Protein 5OC7 (pdb70)

CATH classification: 2.60.40.10

Radius of gyration: 28.5 Å; Cα contacts (8 Å, |Δi|>4): 933; chains: 4; bounding box: 53×83×70 Å

Nearest PDB structures (foldseek):
  5oc7-assembly3_D  TM=1.009E+00  e=1.580E-21  Homo sapiens
  5oc7-assembly3_A  TM=9.853E-01  e=2.411E-19  Homo sapiens
  5xpz-assembly1_B  TM=7.400E-01  e=7.143E-03  Mus musculus
  5xq0-assembly1_A  TM=6.357E-01  e=2.671E-03  Mus musculus
  5xq1-assembly1_A  TM=6.422E-01  e=5.146E-03  Mus musculus

Solvent-accessible surface area: 21246 Å² total; per-residue (Å²): 132,128,68,70,41,64,30,72,5,12,8,52,45,171,67,16,22,87,51,19,13,0,2,0,4,31,31,0,1,0,0,0,77,77,192,158,43,56,30,97,33,52,4,13,0,29,25,14,65,24,76,51,10,100,156,50,63,18,0,2,67,0,65,11,184,104,70,122,53,39,18,0,7,5,47,25,80,148,46,22,43,49,2,64,94,43,0,114,94,15,52,167,127,22,165,217,66,58,97,28,79,88,100,81,22,50,125,22,1,92,91,68,132,118,85,70,40,67,34,87,5,15,8,48,43,170,66,21,26,78,47,18,20,1,5,0,10,39,31,0,1,0,0,0,94,98,177,46,92,34,102,27,50,3,11,0,14,12,0,3,9,24,22,12,83,152,48,57,24,0,2,70,0,32,5,126,120,64,109,44,34,16,0,8,6,50,29,83,153,39,21,48,51,2,27,82,47,2,41,80,29,14,138,142,22,165,186,60,67,94,26,71,102,55,72,42,73,105,9,20,52,83,46,128,119,82,69,26,36,2,58,142,12,92,27,77,54,48,72,81,59,25,2,66,0,28,3,75,59,17,88,58,130,14,35,7,1,1,0,18,29,6,44,56,69,37,158,43,109,104,98,57,60,37,17,78,21,108,122,44,63,8,83,2,68,76,12,120,82,47,35,45,12,41,0,24,0,23,0,5,21,58,10,90,46,6,62,82,43,60,38,103,77,150,31,136,37,39,1,78,83,12,79,29,62,28,19,25,44,55,25,4,60,0,13,3,63,64,36,44,155,92,16,56,72,1,5,0,20,26,8,47,58,82,35,158,53,119,98,103,117,63,78,17,80,23,106,108,41,54,8,87,2,67,74,10,120,79,44,33,33,12,44,0,20,0,42,0,35,26,191,87,100,82,7,54,79,41,63,42,97,72,149,34

Structure (mmCIF, N/CA/C/O backbone):
data_5OC7
#
_entry.id   5OC7
#
_cell.length_a   29.683
_cell.length_b   62.606
_cell.length_c   67.378
_cell.angle_alpha   62.74
_cell.angle_beta   84.77
_cell.angle_gamma   89.29
#
_symmetry.space_group_name_H-M   'P 1'
#
loop_
_entity.id
_entity.type
_entity.pdbx_description
1 polymer 'Breakpoint cluster region protein,pleckstrin-homology domain of Bcr-Abl'
2 polymer 'monobody Mb(Bcr-PH_4)'
3 non-polymer GLYCEROL
4 non-polymer D-MYO-INOSITOL-4,5-BISPHOSPHATE
5 water water
#
loop_
_atom_site.group_PDB
_atom_site.id
_atom_site.type_symbol
_atom_site.label_atom_id
_atom_site.label_alt_id
_atom_site.label_comp_id
_atom_site.label_asym_id
_atom_site.label_entity_id
_atom_site.label_seq_id
_atom_site.pdbx_PDB_ins_code
_atom_site.Cartn_x
_atom_site.Cartn_y
_atom_site.Cartn_z
_atom_site.occupancy
_atom_site.B_iso_or_equiv
_atom_site.auth_seq_id
_atom_site.auth_comp_id
_atom_site.auth_asym_id
_atom_site.auth_atom_id
_atom_site.pdbx_PDB_model_num
ATOM 1 N N . ARG A 1 7 ? 25.133 -31.524 104.674 1.00 46.37 707 ARG D N 1
ATOM 2 C CA . ARG A 1 7 ? 25.384 -32.906 104.234 1.00 37.59 707 ARG D CA 1
ATOM 3 C C . ARG A 1 7 ? 25.908 -33.005 102.803 1.00 42.41 707 ARG D C 1
ATOM 4 O O . ARG A 1 7 ? 25.611 -32.151 101.971 1.00 46.53 707 ARG D O 1
ATOM 24 N N . GLN A 1 8 ? 26.712 -34.042 102.545 1.00 34.19 708 GLN D N 1
ATOM 25 C CA . GLN A 1 8 ? 27.280 -34.315 101.230 1.00 35.28 708 GLN D CA 1
ATOM 26 C C . GLN A 1 8 ? 27.020 -35.758 100.807 1.00 33.63 708 GLN D C 1
ATOM 27 O O . GLN A 1 8 ? 26.882 -36.657 101.638 1.00 31.67 708 GLN D O 1
ATOM 41 N N . LEU A 1 9 ? 27.019 -35.984 99.499 1.00 31.28 709 LEU D N 1
ATOM 42 C CA . LEU A 1 9 ? 26.938 -37.338 98.962 1.00 32.87 709 LEU D CA 1
ATOM 43 C C . LEU A 1 9 ? 28.296 -38.015 99.026 1.00 35.68 709 LEU D C 1
ATOM 44 O O . LEU A 1 9 ? 29.306 -37.438 98.621 1.00 35.81 709 LEU D O 1
ATOM 60 N N . LEU A 1 10 ? 28.321 -39.243 99.536 1.00 29.11 710 LEU D N 1
ATOM 61 C CA . LEU A 1 10 ? 29.553 -40.006 99.712 1.00 29.49 710 LEU D CA 1
ATOM 62 C C . LEU A 1 10 ? 29.652 -41.216 98.814 1.00 38.12 710 LEU D C 1
ATOM 63 O O . LEU A 1 10 ? 30.748 -41.564 98.376 1.00 35.62 710 LEU D O 1
ATOM 79 N N . LYS A 1 11 ? 28.552 -41.921 98.575 1.00 30.83 711 LYS D N 1
ATOM 80 C CA . LYS A 1 11 ? 28.626 -43.155 97.819 1.00 29.39 711 LYS D CA 1
ATOM 81 C C . LYS A 1 11 ? 27.250 -43.428 97.255 1.00 29.65 711 LYS D C 1
ATOM 82 O O . LYS A 1 11 ? 26.248 -43.007 97.822 1.00 30.38 711 LYS D O 1
ATOM 101 N N . ASP A 1 12 ? 27.203 -44.067 96.096 1.00 32.77 712 ASP D N 1
ATOM 102 C CA . ASP A 1 12 ? 25.901 -44.427 95.565 1.00 33.48 712 ASP D CA 1
ATOM 103 C C . ASP A 1 12 ? 26.089 -45.658 94.699 1.00 34.13 712 ASP D C 1
ATOM 104 O O . ASP A 1 12 ? 27.139 -45.843 94.075 1.00 34.50 712 ASP D O 1
ATOM 113 N N A SER A 1 13 ? 25.073 -46.520 94.682 0.29 27.05 713 SER D N 1
ATOM 114 N N B SER A 1 13 ? 25.064 -46.505 94.680 0.71 26.74 713 SER D N 1
ATOM 115 C CA A SER A 1 13 ? 25.158 -47.777 93.952 0.29 27.93 713 SER D CA 1
ATOM 116 C CA B SER A 1 13 ? 25.126 -47.719 93.893 0.71 27.83 713 SER D CA 1
ATOM 117 C C A SER A 1 13 ? 23.759 -48.297 93.666 0.29 30.43 713 SER D C 1
ATOM 118 C C B SER A 1 13 ? 23.732 -48.244 93.626 0.71 30.45 713 SER D C 1
ATOM 119 O O A SER A 1 13 ? 22.834 -48.093 94.457 0.29 30.15 713 SER D O 1
ATOM 120 O O B SER A 1 13 ? 22.804 -48.036 94.415 0.71 29.96 713 SER D O 1
ATOM 135 N N . PHE A 1 14 ? 23.623 -49.005 92.547 1.00 27.43 714 PHE D N 1
ATOM 136 C CA . PHE A 1 14 ? 22.443 -49.808 92.320 1.00 25.36 714 PHE D CA 1
ATOM 137 C C . PHE A 1 14 ? 22.536 -51.058 93.160 1.00 30.10 714 PHE D C 1
ATOM 138 O O . PHE A 1 14 ? 23.619 -51.601 93.384 1.00 29.47 714 PHE D O 1
ATOM 156 N N . MET A 1 15 ? 21.396 -51.438 93.738 1.00 22.79 715 MET D N 1
ATOM 157 C CA . MET A 1 15 ? 21.320 -52.599 94.577 1.00 21.09 715 MET D CA 1
ATOM 158 C C . MET A 1 15 ? 19.936 -53.184 94.382 1.00 22.98 715 MET D C 1
ATOM 159 O O . MET A 1 15 ? 19.041 -52.526 93.844 1.00 26.48 715 MET D O 1
ATOM 173 N N . VAL A 1 16 ? 19.759 -54.403 94.843 1.00 22.33 716 VAL D N 1
ATOM 174 C CA . VAL A 1 16 ? 18.461 -55.057 94.779 1.00 23.97 716 VAL D CA 1
ATOM 175 C C . VAL A 1 16 ? 17.902 -55.175 96.180 1.00 25.75 716 VAL D C 1
ATOM 176 O O . VAL A 1 16 ? 18.481 -55.837 97.037 1.00 22.43 716 VAL D O 1
ATOM 189 N N . GLU A 1 17 ? 16.721 -54.582 96.397 1.00 20.76 717 GLU D N 1
ATOM 190 C CA . GLU A 1 17 ? 15.998 -54.725 97.648 1.00 24.66 717 GLU D CA 1
ATOM 191 C C . GLU A 1 17 ? 15.110 -55.968 97.628 1.00 20.77 717 GLU D C 1
ATOM 192 O O . GLU A 1 17 ? 14.370 -56.198 96.657 1.00 24.66 717 GLU D O 1
ATOM 204 N N . LEU A 1 18 ? 15.196 -56.760 98.680 1.00 22.94 718 LEU D N 1
ATOM 205 C CA . LEU A 1 18 ? 14.352 -57.934 98.850 1.00 23.60 718 LEU D CA 1
ATOM 206 C C . LEU A 1 18 ? 13.100 -57.459 99.559 1.00 27.59 718 LEU D C 1
ATOM 207 O O . LEU A 1 18 ? 13.180 -56.930 100.667 1.00 27.98 718 LEU D O 1
ATOM 223 N N . VAL A 1 19 ? 11.957 -57.611 98.908 1.00 24.66 719 VAL D N 1
ATOM 224 C CA . VAL A 1 19 ? 10.705 -57.231 99.552 1.00 27.37 719 VAL D CA 1
ATOM 225 C C . VAL A 1 19 ? 9.789 -58.446 99.528 1.00 30.90 719 VAL D C 1
ATOM 226 O O . VAL A 1 19 ? 10.130 -59.488 98.959 1.00 31.05 719 VAL D O 1
ATOM 239 N N . GLU A 1 20 ? 8.578 -58.294 100.078 1.00 35.19 720 GLU D N 1
ATOM 240 C CA . GLU A 1 20 ? 7.591 -59.369 100.099 1.00 32.01 720 GLU D CA 1
ATOM 241 C C . GLU A 1 20 ? 7.223 -59.871 98.692 1.00 30.15 720 GLU D C 1
ATOM 242 O O . GLU A 1 20 ? 6.588 -59.141 97.928 1.00 32.44 720 GLU D O 1
ATOM 254 N N . GLY A 1 21 ? 7.672 -61.066 98.318 1.00 34.48 721 GLY D N 1
ATOM 255 C CA . GLY A 1 21 ? 7.372 -61.650 97.011 1.00 32.19 721 GLY D CA 1
ATOM 256 C C . GLY A 1 21 ? 7.938 -60.958 95.797 1.00 35.31 721 GLY D C 1
ATOM 257 O O . GLY A 1 21 ? 7.414 -61.150 94.687 1.00 38.05 721 GLY D O 1
ATOM 261 N N . ALA A 1 22 ? 8.997 -60.157 95.939 1.00 26.95 722 ALA D N 1
ATOM 262 C CA . ALA A 1 22 ? 9.537 -59.487 94.774 1.00 26.27 722 ALA D CA 1
ATOM 263 C C . ALA A 1 22 ? 10.969 -59.045 95.057 1.00 26.13 722 ALA D C 1
ATOM 264 O O . ALA A 1 22 ? 11.425 -59.023 96.203 1.00 28.38 722 ALA D O 1
ATOM 271 N N . ARG A 1 23 ? 11.634 -58.648 93.987 1.00 25.66 723 ARG D N 1
ATOM 272 C CA . ARG A 1 23 ? 12.921 -57.988 94.034 1.00 26.52 723 ARG D CA 1
ATOM 273 C C . ARG A 1 23 ? 12.803 -56.647 93.341 1.00 36.47 723 ARG D C 1
ATOM 274 O O . ARG A 1 23 ? 12.289 -56.535 92.216 1.00 33.49 723 ARG D O 1
ATOM 295 N N . LYS A 1 24 ? 13.310 -55.625 93.979 1.00 25.80 724 LYS D N 1
ATOM 296 C CA . LYS A 1 24 ? 13.173 -54.296 93.436 1.00 23.38 724 LYS D CA 1
ATOM 297 C C . LYS A 1 24 ? 14.546 -53.725 93.164 1.00 24.58 724 LYS D C 1
ATOM 298 O O . LYS A 1 24 ? 15.381 -53.688 94.079 1.00 27.44 724 LYS D O 1
ATOM 317 N N . LEU A 1 25 ? 14.749 -53.210 91.956 1.00 26.50 725 LEU D N 1
ATOM 318 C CA . LEU A 1 25 ? 15.979 -52.484 91.635 1.00 27.51 725 LEU D CA 1
ATOM 319 C C . LEU A 1 25 ? 15.936 -51.099 92.242 1.00 27.85 725 LEU D C 1
ATOM 320 O O . LEU A 1 25 ? 15.051 -50.291 91.926 1.00 27.16 725 LEU D O 1
ATOM 336 N N . ARG A 1 26 ? 16.901 -50.806 93.110 1.00 25.06 726 ARG D N 1
ATOM 337 C CA . ARG A 1 26 ? 16.963 -49.525 93.777 1.00 26.31 726 ARG D CA 1
ATOM 338 C C . ARG A 1 26 ? 18.262 -48.811 93.456 1.00 28.15 726 ARG D C 1
ATOM 339 O O . ARG A 1 26 ? 19.283 -49.438 93.184 1.00 28.55 726 ARG D O 1
ATOM 360 N N . HIS A 1 27 ? 18.230 -47.502 93.519 1.00 24.47 727 HIS D N 1
ATOM 361 C CA . HIS A 1 27 ? 19.458 -46.709 93.523 1.00 25.10 727 HIS D CA 1
ATOM 362 C C . HIS A 1 27 ? 19.629 -46.181 94.940 1.00 27.12 727 HIS D C 1
ATOM 363 O O . HIS A 1 27 ? 18.762 -45.461 95.430 1.00 25.07 727 HIS D O 1
ATOM 378 N N . VAL A 1 28 ? 20.711 -46.586 95.601 1.00 23.84 728 VAL D N 1
ATOM 379 C CA . VAL A 1 28 ? 20.909 -46.323 97.029 1.00 20.10 728 VAL D CA 1
ATOM 380 C C . VAL A 1 28 ? 22.037 -45.313 97.181 1.00 27.91 728 VAL D C 1
ATOM 381 O O . VAL A 1 28 ? 23.105 -45.484 96.586 1.00 26.65 728 VAL D O 1
ATOM 394 N N . PHE A 1 29 ? 21.818 -44.295 98.019 1.00 27.18 729 PHE D N 1
ATOM 395 C CA . PHE A 1 29 ? 22.755 -43.190 98.217 1.00 25.41 729 PHE D CA 1
ATOM 396 C C . PHE A 1 29 ? 23.163 -43.124 99.675 1.00 23.41 729 PHE D C 1
ATOM 397 O O . PHE A 1 29 ? 22.295 -43.125 100.554 1.00 26.63 729 PHE D O 1
ATOM 414 N N . LEU A 1 30 ? 24.479 -42.996 99.936 1.00 22.98 730 LEU D N 1
ATOM 415 C CA . LEU A 1 30 ? 24.989 -42.745 101.273 1.00 22.02 730 LEU D CA 1
ATOM 416 C C . LEU A 1 30 ? 25.414 -41.290 101.354 1.00 28.21 730 LEU D C 1
ATOM 417 O O . LEU A 1 30 ? 26.367 -40.888 100.695 1.00 28.35 730 LEU D O 1
ATOM 433 N N . PHE A 1 31 ? 24.705 -40.508 102.151 1.00 25.56 731 PHE D N 1
ATOM 434 C CA . PHE A 1 31 ? 25.126 -39.157 102.491 1.00 26.54 731 PHE D CA 1
ATOM 435 C C . PHE A 1 31 ? 25.835 -39.148 103.839 1.00 28.39 731 PHE D C 1
ATOM 436 O O . PHE A 1 31 ? 25.919 -40.165 104.534 1.00 26.81 731 PHE D O 1
ATOM 453 N N . THR A 1 32 ? 26.358 -37.973 104.211 1.00 29.14 732 THR D N 1
ATOM 454 C CA . THR A 1 32 ? 27.139 -37.895 105.434 1.00 31.30 732 THR D CA 1
ATOM 455 C C . THR A 1 32 ? 26.314 -38.201 106.658 1.00 26.78 732 THR D C 1
ATOM 456 O O . THR A 1 32 ? 26.890 -38.629 107.658 1.00 29.37 732 THR D O 1
ATOM 467 N N . ASP A 1 33 ? 24.983 -38.006 106.608 1.00 27.11 733 ASP D N 1
ATOM 468 C CA . ASP A 1 33 ? 24.150 -38.258 107.779 1.00 28.67 733 ASP D CA 1
ATOM 469 C C . ASP A 1 33 ? 22.922 -39.135 107.529 1.00 23.73 733 ASP D C 1
ATOM 470 O O . ASP A 1 33 ? 22.126 -39.344 108.454 1.00 26.38 733 ASP D O 1
ATOM 479 N N . LEU A 1 34 ? 22.763 -39.729 106.343 1.00 25.15 734 LEU D N 1
ATOM 480 C CA . LEU A 1 34 ? 21.589 -40.573 106.113 1.00 23.51 734 LEU D CA 1
ATOM 481 C C . LEU A 1 34 ? 21.842 -41.518 104.950 1.00 22.41 734 LEU D C 1
ATOM 482 O O . LEU A 1 34 ? 22.719 -41.292 104.108 1.00 23.31 734 LEU D O 1
ATOM 498 N N . LEU A 1 35 ? 21.085 -42.618 104.947 1.00 21.31 735 LEU D N 1
ATOM 499 C CA . LEU A 1 35 ? 21.035 -43.555 103.835 1.00 21.41 735 LEU D CA 1
ATOM 500 C C . LEU A 1 35 ? 19.707 -43.397 103.117 1.00 22.96 735 LEU D C 1
ATOM 501 O O . LEU A 1 35 ? 18.660 -43.392 103.766 1.00 23.49 735 LEU D O 1
ATOM 517 N N . LEU A 1 36 ? 19.746 -43.256 101.801 1.00 21.83 736 LEU D N 1
ATOM 518 C CA . LEU A 1 36 ? 18.533 -42.983 101.037 1.00 23.43 736 LEU D CA 1
ATOM 519 C C . LEU A 1 36 ? 18.301 -44.074 100.007 1.00 23.65 736 LEU D C 1
ATOM 520 O O . LEU A 1 36 ? 19.231 -44.485 99.303 1.00 24.54 736 LEU D O 1
ATOM 536 N N . CYS A 1 37 ? 17.070 -44.572 99.955 1.00 24.91 737 CYS D N 1
ATOM 537 C CA . CYS A 1 37 ? 16.691 -45.584 98.982 1.00 23.52 737 CYS D CA 1
ATOM 538 C C . CYS A 1 37 ? 15.722 -44.999 97.982 1.00 28.08 737 CYS D C 1
ATOM 539 O O . CYS A 1 37 ? 14.683 -44.470 98.371 1.00 25.86 737 CYS D O 1
ATOM 547 N N . THR A 1 38 ? 16.046 -45.129 96.702 1.00 26.77 738 THR D N 1
ATOM 548 C CA . THR A 1 38 ? 15.227 -44.556 95.638 1.00 28.13 738 THR D CA 1
ATOM 549 C C . THR A 1 38 ? 14.966 -45.614 94.583 1.00 27.84 738 THR D C 1
ATOM 550 O O . THR A 1 38 ? 15.660 -46.626 94.488 1.00 26.13 738 THR D O 1
ATOM 561 N N . LYS A 1 39 ? 13.919 -45.374 93.810 1.00 26.90 739 LYS D N 1
ATOM 562 C CA . LYS A 1 39 ? 13.625 -46.164 92.621 1.00 29.78 739 LYS D CA 1
ATOM 563 C C . LYS A 1 39 ? 13.759 -45.289 91.391 1.00 46.66 739 LYS D C 1
ATOM 564 O O . LYS A 1 39 ? 13.539 -44.076 91.448 1.00 37.76 739 LYS D O 1
ATOM 583 N N . LEU A 1 40 ? 14.067 -45.914 90.261 1.00 50.14 740 LEU D N 1
ATOM 584 C CA . LEU A 1 40 ? 14.140 -45.171 89.013 1.00 59.11 740 LEU D CA 1
ATOM 585 C C . LEU A 1 40 ? 12.737 -44.922 88.479 1.00 49.15 740 LEU D C 1
ATOM 586 O O . LEU A 1 40 ? 11.901 -45.827 88.468 1.00 44.59 740 LEU D O 1
ATOM 602 N N . LYS A 1 41 ? 12.481 -43.686 88.069 1.00 64.67 741 LYS D N 1
ATOM 603 C CA . LYS A 1 41 ? 11.209 -43.303 87.471 1.00 76.25 741 LYS D CA 1
ATOM 604 C C . LYS A 1 41 ? 10.132 -43.156 88.546 1.00 90.47 741 LYS D C 1
ATOM 605 O O . LYS A 1 41 ? 10.235 -42.299 89.431 1.00 84.50 741 LYS D O 1
ATOM 624 N N . GLN A 1 50 ? 14.987 -38.981 86.519 1.00 79.16 750 GLN D N 1
ATOM 625 C CA . GLN A 1 50 ? 14.874 -38.639 87.931 1.00 86.81 750 GLN D CA 1
ATOM 626 C C . GLN A 1 50 ? 14.551 -39.884 88.757 1.00 95.97 750 GLN D C 1
ATOM 627 O O . GLN A 1 50 ? 14.210 -40.934 88.204 1.00 87.24 750 GLN D O 1
ATOM 640 N N . TYR A 1 51 ? 14.650 -39.761 90.078 1.00 85.46 751 TYR D N 1
ATOM 641 C CA . TYR A 1 51 ? 14.338 -40.853 90.987 1.00 70.23 751 TYR D CA 1
ATOM 642 C C . TYR A 1 51 ? 13.133 -40.502 91.844 1.00 56.11 751 TYR D C 1
ATOM 643 O O . TYR A 1 51 ? 12.613 -39.386 91.815 1.00 66.58 751 TYR D O 1
ATOM 661 N N . ASP A 1 52 ? 12.684 -41.490 92.611 1.00 53.74 752 ASP D N 1
ATOM 662 C CA . ASP A 1 52 ? 11.625 -41.286 93.587 1.00 55.20 752 ASP D CA 1
ATOM 663 C C . ASP A 1 52 ? 12.040 -41.951 94.887 1.00 56.04 752 ASP D C 1
ATOM 664 O O . ASP A 1 52 ? 12.360 -43.146 94.908 1.00 32.20 752 ASP D O 1
ATOM 673 N N A CYS A 1 53 ? 11.996 -41.198 95.976 0.61 47.23 753 CYS D N 1
ATOM 674 N N B CYS A 1 53 ? 12.090 -41.164 95.960 0.39 47.26 753 CYS D N 1
ATOM 675 C CA A CYS A 1 53 ? 12.461 -41.729 97.245 0.61 38.76 753 CYS D CA 1
ATOM 676 C CA B CYS A 1 53 ? 12.436 -41.717 97.259 0.39 38.93 753 CYS D CA 1
ATOM 677 C C A CYS A 1 53 ? 11.455 -42.715 97.815 0.61 40.65 753 CYS D C 1
ATOM 678 C C B CYS A 1 53 ? 11.434 -42.793 97.640 0.39 40.86 753 CYS D C 1
ATOM 679 O O A CYS A 1 53 ? 10.256 -42.436 97.897 0.61 42.70 753 CYS D O 1
ATOM 680 O O B CYS A 1 53 ? 10.230 -42.662 97.406 0.39 42.04 753 CYS D O 1
ATOM 695 N N . LYS A 1 54 ? 11.949 -43.885 98.192 1.00 29.94 754 LYS D N 1
ATOM 696 C CA . LYS A 1 54 ? 11.138 -44.900 98.832 1.00 30.35 754 LYS D CA 1
ATOM 697 C C . LYS A 1 54 ? 11.208 -44.770 100.347 1.00 34.78 754 LYS D C 1
ATOM 698 O O . LYS A 1 54 ? 10.182 -44.819 101.035 1.00 32.89 754 LYS D O 1
ATOM 718 N N . TRP A 1 55 ? 12.414 -44.611 100.885 1.00 29.26 755 TRP D N 1
ATOM 719 C CA . TRP A 1 55 ? 12.583 -44.470 102.324 1.00 25.13 755 TRP D CA 1
ATOM 720 C C . TRP A 1 55 ? 13.979 -43.933 102.618 1.00 26.03 755 TRP D C 1
ATOM 721 O O . TRP A 1 55 ? 14.856 -43.942 101.760 1.00 26.47 755 TRP D O 1
ATOM 742 N N . TYR A 1 56 ? 14.167 -43.415 103.830 1.00 25.12 756 TYR D N 1
ATOM 743 C CA . TYR A 1 56 ? 15.491 -42.967 104.242 1.00 23.74 756 TYR D CA 1
ATOM 744 C C . TYR A 1 56 ? 15.654 -43.304 105.715 1.00 24.14 756 TYR D C 1
ATOM 745 O O . TYR A 1 56 ? 14.667 -43.465 106.428 1.00 28.57 756 TYR D O 1
ATOM 763 N N . ILE A 1 57 ? 16.908 -43.494 106.148 1.00 24.70 757 ILE D N 1
ATOM 764 C CA . ILE A 1 57 ? 17.245 -43.708 107.550 1.00 22.59 757 ILE D CA 1
ATOM 765 C C . ILE A 1 57 ? 18.385 -42.768 107.940 1.00 23.08 757 ILE D C 1
ATOM 766 O O . ILE A 1 57 ? 19.493 -42.866 107.384 1.00 22.83 757 ILE D O 1
ATOM 782 N N . PRO A 1 58 ? 18.228 -41.913 108.952 1.00 23.31 758 PRO D N 1
ATOM 783 C CA . PRO A 1 58 ? 19.385 -41.190 109.482 1.00 22.28 758 PRO D CA 1
ATOM 784 C C . PRO A 1 58 ? 20.431 -42.153 110.030 1.00 21.11 758 PRO D C 1
ATOM 785 O O . PRO A 1 58 ? 20.095 -43.154 110.663 1.00 24.13 758 PRO D O 1
ATOM 796 N N . LEU A 1 59 ? 21.707 -41.877 109.759 1.00 23.76 759 LEU D N 1
ATOM 797 C CA . LEU A 1 59 ? 22.719 -42.844 110.181 1.00 22.61 759 LEU D CA 1
ATOM 798 C C . LEU A 1 59 ? 22.762 -43.002 111.696 1.00 25.48 759 LEU D C 1
ATOM 799 O O . LEU A 1 59 ? 23.072 -44.086 112.200 1.00 23.67 759 LEU D O 1
ATOM 815 N N . THR A 1 60 ? 22.405 -41.952 112.436 1.00 23.82 760 THR D N 1
ATOM 816 C CA . THR A 1 60 ? 22.362 -42.091 113.895 1.00 22.20 760 THR D CA 1
ATOM 817 C C . THR A 1 60 ? 21.293 -43.090 114.348 1.00 26.06 760 THR D C 1
ATOM 818 O O . THR A 1 60 ? 21.325 -43.566 115.495 1.00 28.52 760 THR D O 1
ATOM 829 N N . ASP A 1 61 ? 20.334 -43.428 113.476 1.00 23.93 761 ASP D N 1
ATOM 830 C CA . ASP A 1 61 ? 19.279 -44.389 113.772 1.00 21.52 761 ASP D CA 1
ATOM 831 C C . ASP A 1 61 ? 19.430 -45.742 113.051 1.00 23.58 761 ASP D C 1
ATOM 832 O O . ASP A 1 61 ? 18.467 -46.521 113.020 1.00 24.77 761 ASP D O 1
ATOM 841 N N . LEU A 1 62 ? 20.604 -46.048 112.494 1.00 22.56 762 LEU D N 1
ATOM 842 C CA . LEU A 1 62 ? 20.790 -47.186 111.584 1.00 22.38 762 LEU D CA 1
ATOM 843 C C . LEU A 1 62 ? 21.803 -48.186 112.149 1.00 20.43 762 LEU D C 1
ATOM 844 O O . LEU A 1 62 ? 22.797 -47.788 112.769 1.00 23.57 762 LEU D O 1
ATOM 860 N N . SER A 1 63 ? 21.570 -49.487 111.912 1.00 20.76 763 SER D N 1
ATOM 861 C CA . SER A 1 63 ? 22.560 -50.522 112.228 1.00 22.42 763 SER D CA 1
ATOM 862 C C . SER A 1 63 ? 22.720 -51.414 110.994 1.00 19.05 763 SER D C 1
ATOM 863 O O . SER A 1 63 ? 21.723 -51.866 110.430 1.00 21.99 763 SER D O 1
ATOM 871 N N . PHE A 1 64 ? 23.976 -51.648 110.570 1.00 20.45 764 PHE D N 1
ATOM 872 C CA . PHE A 1 64 ? 24.301 -52.354 109.331 1.00 19.79 764 PHE D CA 1
ATOM 873 C C . PHE A 1 64 ? 24.722 -53.770 109.675 1.00 18.79 764 PHE D C 1
ATOM 874 O O . PHE A 1 64 ? 25.687 -53.966 110.423 1.00 22.57 764 PHE D O 1
ATOM 891 N N . GLN A 1 65 ? 23.992 -54.754 109.150 1.00 19.35 765 GLN D N 1
ATOM 892 C CA . GLN A 1 65 ? 24.220 -56.171 109.417 1.00 19.87 765 GLN D CA 1
ATOM 893 C C . GLN A 1 65 ? 24.644 -56.899 108.140 1.00 19.27 765 GLN D C 1
ATOM 894 O O . GLN A 1 65 ? 23.949 -56.829 107.112 1.00 21.72 765 GLN D O 1
ATOM 908 N N . MET A 1 66 ? 25.778 -57.589 108.197 1.00 21.19 766 MET D N 1
ATOM 909 C CA . MET A 1 66 ? 26.131 -58.508 107.108 1.00 22.90 766 MET D CA 1
ATOM 910 C C . MET A 1 66 ? 25.164 -59.685 107.057 1.00 24.02 766 MET D C 1
ATOM 911 O O . MET A 1 66 ? 24.803 -60.263 108.087 1.00 25.45 766 MET D O 1
ATOM 925 N N . VAL A 1 67 ? 24.765 -60.063 105.850 1.00 22.38 767 VAL D N 1
ATOM 926 C CA . VAL A 1 67 ? 23.895 -61.212 105.618 1.00 23.94 767 VAL D CA 1
ATOM 927 C C . VAL A 1 67 ? 24.579 -62.147 104.631 1.00 24.69 767 VAL D C 1
ATOM 928 O O . VAL A 1 67 ? 24.951 -61.739 103.534 1.00 23.83 767 VAL D O 1
ATOM 941 N N . ASP A 1 68 ? 24.735 -63.408 105.027 1.00 27.09 768 ASP D N 1
ATOM 942 C CA . ASP A 1 68 ? 25.416 -64.379 104.183 1.00 26.97 768 ASP D CA 1
ATOM 943 C C . ASP A 1 68 ? 24.474 -65.463 103.680 1.00 37.41 768 ASP D C 1
ATOM 944 O O . ASP A 1 68 ? 24.880 -66.268 102.843 1.00 34.69 768 ASP D O 1
ATOM 953 N N . GLU A 1 69 ? 23.217 -65.472 104.117 1.00 33.56 769 GLU D N 1
ATOM 954 C CA . GLU A 1 69 ? 22.153 -66.227 103.451 1.00 41.69 769 GLU D CA 1
ATOM 955 C C . GLU A 1 69 ? 20.911 -65.346 103.300 1.00 30.59 769 GLU D C 1
ATOM 956 O O . GLU A 1 69 ? 20.169 -65.131 104.271 1.00 39.69 769 GLU D O 1
ATOM 968 N N . PRO A 1 70 ? 20.643 -64.816 102.093 1.00 35.18 830 PRO D N 1
ATOM 969 C CA . PRO A 1 70 ? 21.367 -64.995 100.834 1.00 38.39 830 PRO D CA 1
ATOM 970 C C . PRO A 1 70 ? 22.788 -64.450 100.867 1.00 31.98 830 PRO D C 1
ATOM 971 O O . PRO A 1 70 ? 23.121 -63.625 101.722 1.00 30.70 830 PRO D O 1
ATOM 98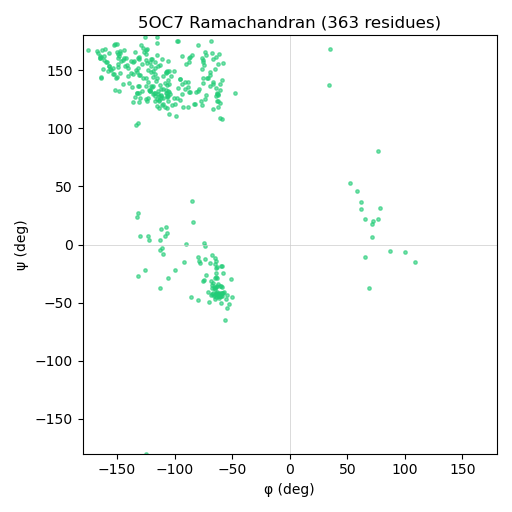2 N N . SER A 1 71 ? 23.624 -64.890 99.940 1.00 31.71 831 SER D N 1
ATOM 983 C CA . SER A 1 71 ? 25.008 -64.475 99.993 1.00 35.67 831 SER D CA 1
ATOM 984 C C . SER A 1 71 ? 25.144 -63.040 99.511 1.00 28.24 831 SER D C 1
ATOM 985 O O . SER A 1 71 ? 24.297 -62.510 98.793 1.00 28.72 831 SER D O 1
ATOM 993 N N . MET A 1 72 ? 26.226 -62.404 99.951 1.00 24.18 832 MET D N 1
ATOM 994 C CA . MET A 1 72 ? 26.620 -61.093 99.484 1.00 19.65 832 MET D CA 1
ATOM 995 C C . MET A 1 72 ? 25.448 -60.133 99.613 1.00 20.39 832 MET D C 1
ATOM 996 O O . MET A 1 72 ? 25.103 -59.382 98.701 1.00 22.89 832 MET D O 1
ATOM 1010 N N . ALA A 1 73 ? 24.919 -60.096 100.824 1.00 21.20 833 ALA D N 1
ATOM 1011 C CA . ALA A 1 73 ? 23.748 -59.300 101.149 1.00 19.66 833 ALA D CA 1
ATOM 1012 C C . ALA A 1 73 ? 23.973 -58.548 102.462 1.00 19.72 833 ALA D C 1
ATOM 1013 O O . ALA A 1 73 ? 24.906 -58.808 103.229 1.00 20.69 833 ALA D O 1
ATOM 1020 N N . PHE A 1 74 ? 23.114 -57.554 102.732 1.00 18.25 834 PHE D N 1
ATOM 1021 C CA . PHE A 1 74 ? 23.164 -56.893 104.029 1.00 19.51 834 PHE D CA 1
ATOM 1022 C C . PHE A 1 74 ? 21.763 -56.418 104.376 1.00 21.04 834 PHE D C 1
ATOM 1023 O O . PHE A 1 74 ? 20.872 -56.385 103.537 1.00 22.49 834 PHE D O 1
ATOM 1040 N N . ARG A 1 75 ? 21.600 -56.068 105.639 1.00 21.85 835 ARG D N 1
ATOM 1041 C CA . ARG A 1 75 ? 20.320 -55.621 106.181 1.00 19.71 835 ARG D CA 1
ATOM 1042 C C . ARG A 1 75 ? 20.602 -54.362 106.979 1.00 20.62 835 ARG D C 1
ATOM 1043 O O . ARG A 1 75 ? 21.531 -54.355 107.779 1.00 22.67 835 ARG D O 1
ATOM 1064 N N . VAL A 1 76 ? 19.846 -53.298 106.742 1.00 19.43 836 VAL D N 1
ATOM 1065 C CA . VAL A 1 76 ? 19.939 -52.085 107.548 1.00 17.58 836 VAL D CA 1
ATOM 1066 C C . VAL A 1 76 ? 18.706 -52.034 108.437 1.00 20.60 836 VAL D C 1
ATOM 1067 O O . VAL A 1 76 ? 17.587 -52.233 107.967 1.00 23.23 836 VAL D O 1
ATOM 1080 N N . HIS A 1 77 ? 18.955 -51.880 109.729 1.00 20.27 837 HIS D N 1
ATOM 1081 C CA . HIS A 1 77 ? 17.925 -51.820 110.761 1.00 23.90 837 HIS D CA 1
ATOM 1082 C C . HIS A 1 77 ? 17.757 -50.375 111.176 1.00 21.72 837 HIS D C 1
ATOM 1083 O O . HIS A 1 77 ? 18.751 -49.670 111.407 1.00 22.85 837 HIS D O 1
ATOM 1098 N N A SER A 1 78 ? 16.506 -49.922 111.300 0.51 22.99 838 SER D N 1
ATOM 1099 N N B SER A 1 78 ? 16.501 -49.938 111.290 0.49 22.80 838 SER D N 1
ATOM 1100 C CA A SER A 1 78 ? 16.244 -48.563 111.747 0.51 22.77 838 SER D CA 1
ATOM 1101 C CA B SER A 1 78 ? 16.206 -48.602 111.768 0.49 22.85 838 SER D CA 1
ATOM 1102 C C A SER A 1 78 ? 15.614 -48.554 113.139 0.51 22.46 838 SER D C 1
ATOM 1103 C C B SER A 1 78 ? 15.715 -48.632 113.215 0.49 22.74 838 SER D C 1
ATOM 1104 O O A SER A 1 78 ? 14.844 -49.450 113.486 0.51 24.95 838 SER D O 1
ATOM 1105 O O B SER A 1 78 ? 15.147 -49.621 113.681 0.49 25.05 838 SER D O 1
ATOM 1120 N N . ARG A 1 79 ? 15.993 -47.544 113.922 1.00 25.35 839 ARG D N 1
ATOM 1121 C CA . ARG A 1 79 ? 15.607 -47.452 115.343 1.00 23.96 839 ARG D CA 1
ATOM 1122 C C . ARG A 1 79 ? 14.112 -47.618 115.540 1.00 30.49 839 ARG D C 1
ATOM 1123 O O . ARG A 1 79 ? 13.672 -48.094 116.600 1.00 33.49 839 ARG D O 1
ATOM 1145 N N . ASN A 1 80 ? 13.325 -47.260 114.541 1.00 28.80 840 ASN D N 1
ATOM 1146 C CA . ASN A 1 80 ? 11.872 -47.348 114.624 1.00 33.49 840 ASN D CA 1
ATOM 1147 C C . ASN A 1 80 ? 11.356 -48.771 114.534 1.00 34.34 840 ASN D C 1
ATOM 1148 O O . ASN A 1 80 ? 10.137 -48.957 114.550 1.00 39.80 840 ASN D O 1
ATOM 1159 N N . GLY A 1 81 ? 12.222 -49.773 114.370 1.00 31.17 841 GLY D N 1
ATOM 1160 C CA . GLY A 1 81 ? 11.820 -51.168 114.350 1.00 35.35 841 GLY D CA 1
ATOM 1161 C C . GLY A 1 81 ? 11.897 -51.844 112.993 1.00 30.07 841 GLY D C 1
ATOM 1162 O O . GLY A 1 81 ? 11.808 -53.075 112.922 1.00 37.79 841 GLY D O 1
ATOM 1166 N N . LYS A 1 82 ? 12.022 -51.080 111.930 1.00 27.11 842 LYS D N 1
ATOM 1167 C CA . LYS A 1 82 ? 11.967 -51.600 110.572 1.00 27.22 842 LYS D CA 1
ATOM 1168 C C . LYS A 1 82 ? 13.363 -52.044 110.141 1.00 27.67 842 LYS D C 1
ATOM 1169 O O . LYS A 1 82 ? 14.368 -51.687 110.763 1.00 29.20 842 LYS D O 1
ATOM 1188 N N . SER A 1 83 ? 13.400 -52.899 109.118 1.00 23.61 843 SER D N 1
ATOM 1189 C CA . SER A 1 83 ? 14.686 -53.239 108.497 1.00 20.45 843 SER D CA 1
ATOM 1190 C C . SER A 1 83 ? 14.461 -53.543 107.030 1.00 24.90 843 SER D C 1
ATOM 1191 O O . SER A 1 83 ? 13.338 -53.767 106.572 1.00 27.37 843 SER D O 1
ATOM 1199 N N . TYR A 1 84 ? 15.572 -53.536 106.280 1.00 23.56 844 TYR D N 1
ATOM 1200 C CA . TYR A 1 84 ? 15.496 -53.589 104.828 1.00 20.91 844 TYR D CA 1
ATOM 1201 C C . TYR A 1 84 ? 16.691 -54.410 104.389 1.00 19.72 844 TYR D C 1
ATOM 1202 O O . TYR A 1 84 ? 17.758 -54.255 104.971 1.00 21.00 844 TYR D O 1
ATOM 1220 N N . THR A 1 85 ? 16.497 -55.291 103.422 1.00 23.12 845 THR D N 1
ATOM 1221 C CA . THR A 1 85 ? 17.517 -56.255 103.039 1.00 20.88 845 THR D CA 1
ATOM 1222 C C . THR A 1 85 ? 17.860 -56.036 101.571 1.00 19.72 845 THR D C 1
ATOM 1223 O O . THR A 1 85 ? 16.994 -55.785 100.723 1.00 21.66 845 THR D O 1
ATOM 1234 N N . PHE A 1 86 ? 19.167 -56.063 101.274 1.00 20.52 846 PHE D N 1
ATOM 1235 C CA . PHE A 1 86 ? 19.661 -55.764 99.945 1.00 22.68 846 PHE D CA 1
ATOM 1236 C C . PHE A 1 86 ? 20.638 -56.834 99.485 1.00 20.72 846 PHE D C 1
ATOM 1237 O O . PHE A 1 86 ? 21.369 -57.417 100.295 1.00 21.28 846 PHE D O 1
ATOM 1254 N N . LEU A 1 87 ? 20.611 -57.106 98.190 1.00 19.67 847 LEU D N 1
ATOM 1255 C CA . LEU A 1 87 ? 21.694 -57.798 97.517 1.00 19.90 847 LEU D CA 1
ATOM 1256 C C . LEU A 1 87 ? 22.636 -56.752 96.937 1.00 19.29 847 LEU D C 1
ATOM 1257 O O . LEU A 1 87 ? 22.216 -55.759 96.339 1.00 22.02 847 LEU D O 1
ATOM 1273 N N . ILE A 1 88 ? 23.944 -56.986 97.059 1.00 22.32 848 ILE D N 1
ATOM 1274 C CA . ILE A 1 88 ? 24.915 -56.026 96.554 1.00 19.30 848 ILE D CA 1
ATOM 1275 C C . ILE A 1 88 ? 25.840 -56.779 95.583 1.00 21.67 848 ILE D C 1
ATOM 1276 O O . ILE A 1 88 ? 25.784 -57.993 95.472 1.00 23.38 848 ILE D O 1
ATOM 1292 N N . SER A 1 89 ? 26.630 -56.022 94.832 1.00 23.60 849 SER D N 1
ATOM 1293 C CA . SER A 1 89 ? 27.354 -56.585 93.683 1.00 23.03 849 SER D CA 1
ATOM 1294 C C . SER A 1 89 ? 28.536 -57.481 94.050 1.00 23.27 849 SER D C 1
ATOM 1295 O O . SER A 1 89 ? 28.883 -58.364 93.251 1.00 26.39 849 SER D O 1
ATOM 1303 N N . SER A 1 90 ? 29.158 -57.286 95.215 1.00 22.57 850 SER D N 1
ATOM 1304 C CA . SER A 1 90 ? 30.318 -58.053 95.603 1.00 25.66 850 SER D CA 1
ATOM 1305 C C . SER A 1 90 ? 30.570 -57.914 97.092 1.00 24.05 850 SER D C 1
ATOM 1306 O O . SER A 1 90 ? 30.059 -56.995 97.760 1.00 21.84 850 SER D O 1
ATOM 1314 N N . ASP A 1 91 ? 31.355 -58.864 97.625 1.00 26.37 851 ASP D N 1
ATOM 1315 C CA . ASP A 1 91 ? 31.723 -58.803 99.029 1.00 25.04 851 ASP D CA 1
ATOM 1316 C C . ASP A 1 91 ? 32.557 -57.565 99.318 1.00 22.51 851 ASP D C 1
ATOM 1317 O O . ASP A 1 91 ? 32.480 -57.004 100.417 1.00 23.27 851 ASP D O 1
ATOM 1326 N N . TYR A 1 92 ? 33.414 -57.157 98.365 1.00 26.30 852 TYR D N 1
ATOM 1327 C CA . TYR A 1 92 ? 34.229 -55.977 98.602 1.00 25.53 852 TYR D CA 1
ATOM 1328 C C . TYR A 1 92 ? 33.380 -54.715 98.707 1.00 23.78 852 TYR D C 1
ATOM 1329 O O . TYR A 1 92 ? 33.570 -53.909 99.624 1.00 25.27 852 TYR D O 1
ATOM 1347 N N . GLU A 1 93 ? 32.409 -54.553 97.814 1.00 23.70 853 GLU D N 1
ATOM 1348 C CA . GLU A 1 93 ? 31.581 -53.358 97.875 1.00 27.57 853 GLU D CA 1
ATOM 1349 C C . GLU A 1 93 ? 30.733 -53.389 99.143 1.00 20.27 853 GLU D C 1
ATOM 1350 O O . GLU A 1 93 ? 30.538 -52.355 99.786 1.00 23.02 853 GLU D O 1
ATOM 1362 N N . ARG A 1 94 ? 30.297 -54.592 99.549 1.00 23.02 854 ARG D N 1
ATOM 1363 C CA . ARG A 1 94 ? 29.573 -54.724 100.804 1.00 23.38 854 ARG D CA 1
ATOM 1364 C C . ARG A 1 94 ? 30.397 -54.230 101.986 1.00 24.19 854 ARG D C 1
ATOM 1365 O O . ARG A 1 94 ? 29.906 -53.493 102.856 1.00 23.98 854 ARG D O 1
ATOM 1386 N N . ALA A 1 95 ? 31.681 -54.603 102.022 1.00 20.98 855 ALA D N 1
ATOM 1387 C CA . ALA A 1 95 ? 32.562 -54.174 103.094 1.00 28.51 855 ALA D CA 1
ATOM 1388 C C . ALA A 1 95 ? 32.820 -52.680 103.033 1.00 23.71 855 ALA D C 1
ATOM 1389 O O . ALA A 1 95 ? 32.878 -52.023 104.079 1.00 25.08 855 ALA D O 1
ATOM 1396 N N . GLU A 1 96 ? 32.949 -52.122 101.830 1.00 23.39 856 GLU D N 1
ATOM 1397 C CA . GLU A 1 96 ? 33.114 -50.682 101.722 1.00 21.91 856 GLU D CA 1
ATOM 1398 C C . GLU A 1 96 ? 31.901 -49.943 102.288 1.00 25.68 856 GLU D C 1
ATOM 1399 O O . GLU A 1 96 ? 32.050 -48.894 102.921 1.00 24.76 856 GLU D O 1
ATOM 1411 N N . TRP A 1 97 ? 30.691 -50.409 101.980 1.00 24.17 857 TRP D N 1
ATOM 1412 C CA . TRP A 1 97 ? 29.510 -49.702 102.498 1.00 24.25 857 TRP D CA 1
ATOM 1413 C C . TRP A 1 97 ? 29.504 -49.729 104.020 1.00 19.72 857 TRP D C 1
ATOM 1414 O O . TRP A 1 97 ? 29.208 -48.729 104.681 1.00 21.87 857 TRP D O 1
ATOM 1435 N N . ARG A 1 98 ? 29.801 -50.890 104.614 1.00 22.68 858 ARG D N 1
ATOM 1436 C CA . ARG A 1 98 ? 29.804 -50.920 106.067 1.00 22.25 858 ARG D CA 1
ATOM 1437 C C . ARG A 1 98 ? 30.848 -49.970 106.653 1.00 23.63 858 ARG D C 1
ATOM 1438 O O . ARG A 1 98 ? 30.588 -49.246 107.624 1.00 24.17 858 ARG D O 1
ATOM 1459 N N . GLU A 1 99 ? 32.050 -49.973 106.094 1.00 25.39 859 GLU D N 1
ATOM 1460 C CA . GLU A 1 99 ? 33.101 -49.128 106.655 1.00 23.71 859 GLU D CA 1
ATOM 1461 C C . GLU A 1 99 ? 32.787 -47.648 106.490 1.00 22.46 859 GLU D C 1
ATOM 1462 O O . GLU A 1 99 ? 33.016 -46.858 107.403 1.00 25.66 859 GLU D O 1
ATOM 1474 N N . ASN A 1 100 ? 32.280 -47.254 105.321 1.00 25.17 860 ASN D N 1
ATOM 1475 C CA . ASN A 1 100 ? 31.889 -45.860 105.119 1.00 25.27 860 ASN D CA 1
ATOM 1476 C C . ASN A 1 100 ? 30.791 -45.440 106.078 1.00 28.03 860 ASN D C 1
ATOM 1477 O O . ASN A 1 100 ? 30.815 -44.329 106.610 1.00 29.28 860 ASN D O 1
ATOM 1488 N N . ILE A 1 101 ? 29.804 -46.307 106.301 1.00 23.27 861 ILE D N 1
ATOM 1489 C CA . ILE A 1 101 ? 28.738 -45.991 107.240 1.00 23.12 861 ILE D CA 1
ATOM 1490 C C . ILE A 1 101 ? 29.296 -45.843 108.648 1.00 21.63 861 ILE D C 1
ATOM 1491 O O . ILE A 1 101 ? 28.962 -44.896 109.362 1.00 25.97 861 ILE D O 1
ATOM 1507 N N . ARG A 1 102 ? 30.167 -46.775 109.066 1.00 24.76 862 ARG D N 1
ATOM 1508 C CA . ARG A 1 102 ? 30.756 -46.711 110.398 1.00 24.54 862 ARG D CA 1
ATOM 1509 C C . ARG A 1 102 ? 31.544 -45.434 110.576 1.00 23.95 862 ARG D C 1
ATOM 1510 O O . ARG A 1 102 ? 31.459 -44.785 111.630 1.00 27.12 862 ARG D O 1
ATOM 1531 N N . GLU A 1 103 ? 32.328 -45.065 109.561 1.00 26.04 863 GLU D N 1
ATOM 1532 C CA . GLU A 1 103 ? 33.106 -43.832 109.645 1.00 27.54 863 GLU D CA 1
ATOM 1533 C C . GLU A 1 103 ? 32.209 -42.628 109.860 1.00 30.68 863 GLU D C 1
ATOM 1534 O O . GLU A 1 103 ? 32.539 -41.751 110.672 1.00 31.23 863 GLU D O 1
ATOM 1546 N N . GLN A 1 104 ? 31.057 -42.569 109.161 1.00 25.75 864 GLN D N 1
ATOM 1547 C CA . GLN A 1 104 ? 30.162 -41.438 109.325 1.00 29.56 864 GLN D CA 1
ATOM 1548 C C . GLN A 1 104 ? 29.403 -41.511 110.642 1.00 29.16 864 GLN D C 1
ATOM 1549 O O . GLN A 1 104 ? 29.067 -40.474 111.225 1.00 31.38 864 GLN D O 1
ATOM 1563 N N . GLN A 1 105 ? 29.123 -42.715 111.137 1.00 27.23 865 GLN D N 1
ATOM 1564 C CA . GLN A 1 105 ? 28.351 -42.810 112.365 1.00 28.04 865 GLN D CA 1
ATOM 1565 C C . GLN A 1 105 ? 29.096 -42.218 113.539 1.00 33.02 865 GLN D C 1
ATOM 1566 O O . GLN A 1 105 ? 28.466 -41.713 114.480 1.00 31.67 865 GLN D O 1
ATOM 1580 N N . LYS A 1 106 ? 30.421 -42.251 113.501 1.00 32.95 866 LYS D N 1
ATOM 1581 C CA . LYS A 1 106 ? 31.197 -41.605 114.545 1.00 35.67 866 LYS D CA 1
ATOM 1582 C C . LYS A 1 106 ? 31.024 -40.092 114.565 1.00 39.70 866 LYS D C 1
ATOM 1583 O O . LYS A 1 106 ? 31.456 -39.466 115.539 1.00 38.94 866 LYS D O 1
ATOM 1602 N N . LYS A 1 107 ? 30.404 -39.499 113.536 1.00 32.69 867 LYS D N 1
ATOM 1603 C CA . LYS A 1 107 ? 30.189 -38.053 113.465 1.00 32.20 867 LYS D CA 1
ATOM 1604 C C . LYS A 1 107 ? 28.721 -37.638 113.553 1.00 33.52 867 LYS D C 1
ATOM 1605 O O . LYS A 1 107 ? 28.418 -36.437 113.449 1.00 42.76 867 LYS D O 1
ATOM 1624 N N . CYS A 1 108 ? 27.802 -38.579 113.757 1.00 34.83 868 CYS D N 1
ATOM 1625 C CA . CYS A 1 108 ? 26.363 -38.341 113.669 1.00 33.89 868 CYS D CA 1
ATOM 1626 C C . CYS A 1 108 ? 25.724 -38.585 115.028 1.00 37.43 868 CYS D C 1
ATOM 1627 O O . CYS A 1 108 ? 25.812 -39.700 115.550 1.00 36.31 868 CYS D O 1
ATOM 1635 N N . PHE A 1 109 ? 25.014 -37.584 115.568 1.00 34.97 869 PHE D N 1
ATOM 1636 C CA . PHE A 1 109 ? 24.485 -37.707 116.931 1.00 47.39 869 PHE D CA 1
ATOM 1637 C C . PHE A 1 109 ? 23.010 -37.336 117.077 1.00 51.46 869 PHE D C 1
ATOM 1638 O O . PHE A 1 109 ? 22.345 -37.814 118.003 1.00 44.98 869 PHE D O 1
ATOM 1655 N N . ARG A 1 110 ? 22.482 -36.471 116.213 1.00 45.50 870 ARG D N 1
ATOM 1656 C CA . ARG A 1 110 ? 21.103 -36.011 116.336 1.00 48.46 870 ARG D CA 1
ATOM 1657 C C . ARG A 1 110 ? 20.279 -36.498 115.150 1.00 43.76 870 ARG D C 1
ATOM 1658 O O . ARG A 1 110 ? 20.710 -36.386 113.997 1.00 36.99 870 ARG D O 1
ATOM 1679 N N . SER A 1 111 ? 19.115 -37.061 115.441 1.00 40.23 871 SER D N 1
ATOM 1680 C CA . SER A 1 111 ? 18.186 -37.520 114.424 1.00 40.57 871 SER D CA 1
ATOM 1681 C C . SER A 1 111 ? 17.406 -36.332 113.862 1.00 42.80 871 SER D C 1
ATOM 1682 O O . SER A 1 111 ? 17.482 -35.206 114.361 1.00 39.37 871 SER D O 1
ATOM 1690 N N . PHE A 1 112 ? 16.644 -36.595 112.809 1.00 39.89 872 PHE D N 1
ATOM 1691 C CA . PHE A 1 112 ? 15.962 -35.524 112.092 1.00 35.11 872 PHE D CA 1
ATOM 1692 C C . PHE A 1 112 ? 14.997 -36.168 111.122 1.00 41.97 872 PHE D C 1
ATOM 1693 O O . PHE A 1 112 ? 15.052 -37.372 110.868 1.00 34.56 872 PHE D O 1
ATOM 1710 N N A SER A 1 113 ? 14.109 -35.342 110.574 0.20 33.16 873 SER D N 1
ATOM 1711 N N B SER A 1 113 ? 14.106 -35.350 110.581 0.80 32.77 873 SER D N 1
ATOM 1712 C CA A SER A 1 113 ? 13.196 -35.752 109.520 0.20 38.45 873 SER D CA 1
ATOM 1713 C CA B SER A 1 113 ? 13.237 -35.769 109.500 0.80 37.43 873 SER D CA 1
ATOM 1714 C C A SER A 1 113 ? 13.292 -34.750 108.377 0.20 43.20 873 SER D C 1
ATOM 1715 C C B SER A 1 113 ? 13.398 -34.781 108.353 0.80 43.11 873 SER D C 1
ATOM 1716 O O A SER A 1 113 ? 13.626 -33.580 108.585 0.20 44.01 873 SER D O 1
ATOM 1717 O O B SER A 1 113 ? 13.876 -33.656 108.531 0.80 43.57 873 SER D O 1
ATOM 1732 N N . LEU A 1 114 ? 13.008 -35.224 107.168 1.00 31.08 874 LEU D N 1
ATOM 1733 C CA . LEU A 1 114 ? 13.081 -34.408 105.958 1.00 34.39 874 LEU D CA 1
ATOM 1734 C C . LEU A 1 114 ? 11.715 -34.406 105.296 1.00 35.52 874 LEU D C 1
ATOM 1735 O O . LEU A 1 114 ? 11.028 -35.426 105.302 1.00 33.50 874 LEU D O 1
ATOM 1752 N N . THR A 1 115 ? 11.326 -33.264 104.711 1.00 32.72 875 THR D N 1
ATOM 1753 C CA . THR A 1 115 ? 10.093 -33.213 103.940 1.00 33.49 875 THR D CA 1
ATOM 1754 C C . THR A 1 115 ? 10.264 -33.924 102.607 1.00 28.74 875 THR D C 1
ATOM 1755 O O . THR A 1 115 ? 11.364 -34.157 102.135 1.00 28.60 875 THR D O 1
ATOM 1766 N N . SER A 1 116 ? 9.143 -34.194 101.952 1.00 29.86 876 SER D N 1
ATOM 1767 C CA . SER A 1 116 ? 9.200 -34.816 100.641 1.00 29.74 876 SER D CA 1
ATOM 1768 C C . SER A 1 116 ? 9.991 -33.954 99.661 1.00 32.49 876 SER D C 1
ATOM 1769 O O . SER A 1 116 ? 10.725 -34.484 98.828 1.00 31.92 876 SER D O 1
ATOM 1777 N N . VAL A 1 117 ? 9.875 -32.621 99.769 1.00 28.08 877 VAL D N 1
ATOM 1778 C CA . VAL A 1 117 ? 10.611 -31.723 98.871 1.00 25.54 877 VAL D CA 1
ATOM 1779 C C . VAL A 1 117 ? 12.108 -31.782 99.154 1.00 31.97 877 VAL D C 1
ATOM 1780 O O . VAL A 1 117 ? 12.914 -31.906 98.230 1.00 32.42 877 VAL D O 1
ATOM 1793 N N . GLU A 1 118 ? 12.506 -31.776 100.434 1.00 30.95 878 GLU D N 1
ATOM 1794 C CA . GLU A 1 118 ? 13.923 -31.935 100.754 1.00 34.55 878 GLU D CA 1
ATOM 1795 C C . GLU A 1 118 ? 14.462 -33.277 100.268 1.00 30.94 878 GLU D C 1
ATOM 1796 O O . GLU A 1 118 ? 15.576 -33.357 99.730 1.00 31.85 878 GLU D O 1
ATOM 1808 N N . LEU A 1 119 ? 13.694 -34.346 100.462 1.00 30.64 879 LEU D N 1
ATOM 1809 C CA . LEU A 1 119 ? 14.139 -35.663 100.005 1.00 34.48 879 LEU D CA 1
ATOM 1810 C C . LEU A 1 119 ? 14.327 -35.704 98.501 1.00 32.39 879 LEU D C 1
ATOM 1811 O O . LEU A 1 119 ? 15.320 -36.249 98.000 1.00 33.74 879 LEU D O 1
ATOM 1827 N N . GLN A 1 120 ? 13.365 -35.169 97.759 1.00 30.71 880 GLN D N 1
ATOM 1828 C CA . GLN A 1 120 ? 13.463 -35.177 96.305 1.00 32.42 880 GLN D CA 1
ATOM 1829 C C . GLN A 1 120 ? 14.627 -34.325 95.828 1.00 37.61 880 GLN D C 1
ATOM 1830 O O . GLN A 1 120 ? 15.281 -34.666 94.844 1.00 39.73 880 GLN D O 1
ATOM 1844 N N . MET A 1 121 ? 14.896 -33.211 96.507 1.00 32.06 881 MET D N 1
ATOM 1845 C CA . MET A 1 121 ? 16.020 -32.366 96.123 1.00 40.63 881 MET D CA 1
ATOM 1846 C C . MET A 1 121 ? 17.354 -33.063 96.361 1.00 59.69 881 MET D C 1
ATOM 1847 O O . MET A 1 121 ? 18.302 -32.856 95.593 1.00 60.17 881 MET D O 1
ATOM 1861 N N . LEU A 1 122 ? 17.453 -33.901 97.398 1.00 54.80 882 LEU D N 1
ATOM 1862 C CA . LEU A 1 122 ? 18.673 -34.684 97.583 1.00 60.75 882 LEU D CA 1
ATOM 1863 C C . LEU A 1 122 ? 18.994 -35.494 96.342 1.00 57.15 882 LEU D C 1
ATOM 1864 O O . LEU A 1 122 ? 20.141 -35.537 95.893 1.00 55.88 882 LEU D O 1
ATOM 1880 N N . THR A 1 123 ? 17.991 -36.177 95.804 1.00 52.98 883 THR D N 1
ATOM 1881 C CA . THR A 1 123 ? 18.129 -36.959 94.590 1.00 46.91 883 THR D CA 1
ATOM 1882 C C . THR A 1 123 ? 18.642 -36.087 93.459 1.00 61.69 883 THR D C 1
ATOM 1883 O O . THR A 1 123 ? 19.748 -36.282 92.948 1.00 67.72 883 THR D O 1
ATOM 1894 N N . ASN A 1 124 ? 17.820 -35.116 93.067 1.00 73.75 884 ASN D N 1
ATOM 1895 C CA . ASN A 1 124 ? 18.096 -34.341 91.868 1.00 80.06 884 ASN D CA 1
ATOM 1896 C C . ASN A 1 124 ? 19.448 -33.643 91.944 1.00 76.19 884 ASN D C 1
ATOM 1897 O O . ASN A 1 124 ? 20.046 -33.362 90.901 1.00 91.83 884 ASN D O 1
ATOM 1908 N N . SER A 1 125 ? 19.953 -33.375 93.152 1.00 78.35 885 SER D N 1
ATOM 1909 C CA . SER A 1 125 ? 21.288 -32.800 93.276 1.00 94.66 885 SER D CA 1
ATOM 1910 C C . SER A 1 125 ? 22.321 -33.688 92.598 1.00 89.06 885 SER D C 1
ATOM 1911 O O . SER A 1 125 ? 23.228 -33.194 91.916 1.00 82.84 885 SER D O 1
ATOM 1919 N N . CYS A 1 126 ? 22.190 -35.000 92.768 1.00 79.55 886 CYS D N 1
ATOM 1920 C CA . CYS A 1 126 ? 23.050 -35.969 92.098 1.00 83.30 886 CYS D CA 1
ATOM 1921 C C . CYS A 1 126 ? 22.696 -36.070 90.614 1.00 92.33 886 CYS D C 1
ATOM 1922 O O . CYS A 1 126 ? 22.077 -37.042 90.172 1.00 84.07 886 CYS D O 1
ATOM 1930 N N . ARG B 1 7 ? 13.921 -58.078 61.936 1.00 59.95 707 ARG A N 1
ATOM 1931 C CA . ARG B 1 7 ? 14.157 -58.421 63.338 1.00 56.57 707 ARG A CA 1
ATOM 1932 C C . ARG B 1 7 ? 13.593 -57.341 64.253 1.00 60.06 707 ARG A C 1
ATOM 1933 O O . ARG B 1 7 ? 13.988 -56.182 64.155 1.00 74.40 707 ARG A O 1
ATOM 1953 N N . GLN B 1 8 ? 12.677 -57.722 65.141 1.00 50.30 708 GLN A N 1
ATOM 1954 C CA . GLN B 1 8 ? 11.993 -56.781 66.014 1.00 60.75 708 GLN A CA 1
ATOM 1955 C C . GLN B 1 8 ? 12.312 -57.072 67.477 1.00 56.16 708 GLN A C 1
ATOM 1956 O O . GLN B 1 8 ? 12.667 -58.193 67.849 1.00 37.11 708 GLN A O 1
ATOM 1970 N N . LEU B 1 9 ? 12.155 -56.040 68.305 1.00 51.60 709 LEU A N 1
ATOM 1971 C CA . LEU B 1 9 ? 12.368 -56.131 69.739 1.00 41.20 709 LEU A CA 1
ATOM 1972 C C . LEU B 1 9 ? 11.036 -56.394 70.411 1.00 39.08 709 LEU A C 1
ATOM 1973 O O . LEU B 1 9 ? 10.093 -55.619 70.240 1.00 42.38 709 LEU A O 1
ATOM 1989 N N . LEU B 1 10 ? 10.961 -57.476 71.195 1.00 37.11 710 LEU A N 1
ATOM 1990 C CA . LEU B 1 10 ? 9.709 -57.902 71.798 1.00 36.29 710 LEU A CA 1
ATOM 1991 C C . LEU B 1 10 ? 9.584 -57.621 73.283 1.00 42.08 710 LEU A C 1
ATOM 1992 O O . LEU B 1 10 ? 8.461 -57.464 73.769 1.00 37.34 710 LEU A O 1
ATOM 2008 N N . LYS B 1 11 ? 10.690 -57.585 74.027 1.00 37.43 711 LYS A N 1
ATOM 2009 C CA . LYS B 1 11 ? 10.632 -57.439 75.472 1.00 33.27 711 LYS A CA 1
ATOM 2010 C C . LYS B 1 11 ? 12.026 -57.047 75.918 1.00 31.56 711 LYS A C 1
ATOM 2011 O O . LYS B 1 11 ? 13.009 -57.506 75.338 1.00 33.31 711 LYS A O 1
ATOM 2030 N N . ASP B 1 12 ? 12.125 -56.189 76.922 1.00 34.17 712 ASP A N 1
ATOM 2031 C CA . ASP B 1 12 ? 13.449 -55.866 77.428 1.00 31.92 712 ASP A CA 1
ATOM 2032 C C . ASP B 1 12 ? 13.295 -55.482 78.876 1.00 31.39 712 ASP A C 1
ATOM 2033 O O . ASP B 1 12 ? 12.264 -54.949 79.294 1.00 35.64 712 ASP A O 1
ATOM 2042 N N . SER B 1 13 ? 14.309 -55.813 79.656 1.00 30.07 713 SER A N 1
ATOM 2043 C CA . SER B 1 13 ? 14.244 -55.508 81.076 1.00 27.89 713 SER A CA 1
ATOM 2044 C C . SER B 1 13 ? 15.643 -55.443 81.652 1.00 32.81 713 SER A C 1
ATOM 2045 O O . SER B 1 13 ? 16.567 -56.101 81.166 1.00 29.28 713 SER A O 1
ATOM 2053 N N . PHE B 1 14 ? 15.784 -54.675 82.721 1.00 33.66 714 P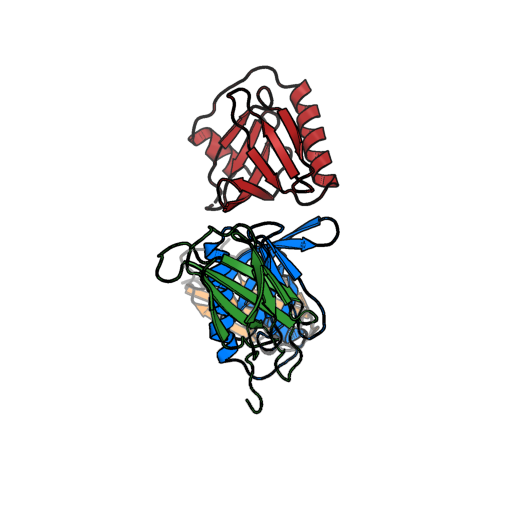HE A N 1
ATOM 2054 C CA . PHE B 1 14 ? 16.952 -54.841 83.567 1.00 31.27 714 PHE A CA 1
ATOM 2055 C C . PHE B 1 14 ? 16.835 -56.144 84.339 1.00 32.93 714 PHE A C 1
ATOM 2056 O O . PHE B 1 14 ? 15.753 -56.543 84.754 1.00 33.02 714 PHE A O 1
ATOM 2073 N N . MET B 1 15 ? 17.967 -56.823 84.523 1.00 27.15 715 MET A N 1
ATOM 2074 C CA . MET B 1 15 ? 17.985 -58.050 85.274 1.00 24.98 715 MET A CA 1
ATOM 2075 C C . MET B 1 15 ? 19.341 -58.121 85.937 1.00 26.72 715 MET A C 1
ATOM 2076 O O . MET B 1 15 ? 20.282 -57.476 85.499 1.00 28.87 715 MET A O 1
ATOM 2090 N N . VAL B 1 16 ? 19.449 -58.960 86.945 1.00 24.91 716 VAL A N 1
ATOM 2091 C CA . VAL B 1 16 ? 20.710 -59.129 87.649 1.00 28.67 716 VAL A CA 1
ATOM 2092 C C . VAL B 1 16 ? 21.270 -60.486 87.274 1.00 24.68 716 VAL A C 1
ATOM 2093 O O . VAL B 1 16 ? 20.670 -61.528 87.541 1.00 24.82 716 VAL A O 1
ATOM 2106 N N . GLU B 1 17 ? 22.451 -60.500 86.644 1.00 22.64 717 GLU A N 1
ATOM 2107 C CA . GLU B 1 17 ? 23.097 -61.755 86.316 1.00 24.04 717 GLU A CA 1
ATOM 2108 C C . GLU B 1 17 ? 23.963 -62.204 87.480 1.00 22.33 717 GLU A C 1
ATOM 2109 O O . GLU B 1 17 ? 24.667 -61.395 88.087 1.00 24.87 717 GLU A O 1
ATOM 2121 N N . LEU B 1 18 ? 23.868 -63.475 87.802 1.00 22.50 718 LEU A N 1
ATOM 2122 C CA . LEU B 1 18 ? 24.696 -64.110 88.819 1.00 25.13 718 LEU A CA 1
ATOM 2123 C C . LEU B 1 18 ? 25.929 -64.704 88.145 1.00 26.85 718 LEU A C 1
ATOM 2124 O O . LEU B 1 18 ? 25.819 -65.579 87.275 1.00 26.17 718 LEU A O 1
ATOM 2140 N N . VAL B 1 19 ? 27.104 -64.209 88.538 1.00 28.04 719 VAL A N 1
ATOM 2141 C CA . VAL B 1 19 ? 28.370 -64.629 87.926 1.00 25.18 719 VAL A CA 1
ATOM 2142 C C . VAL B 1 19 ? 29.287 -65.096 89.048 1.00 32.33 719 VAL A C 1
ATOM 2143 O O . VAL B 1 19 ? 28.933 -65.049 90.224 1.00 31.75 719 VAL A O 1
ATOM 2156 N N . GLU B 1 20 ? 30.482 -65.545 88.677 1.00 31.38 720 GLU A N 1
ATOM 2157 C CA . GLU B 1 20 ? 31.428 -66.046 89.671 1.00 28.89 720 GLU A CA 1
ATOM 2158 C C . GLU B 1 20 ? 31.795 -64.970 90.692 1.00 29.63 720 GLU A C 1
ATOM 2159 O O . GLU B 1 20 ? 32.481 -64.015 90.332 1.00 30.92 720 GLU A O 1
ATOM 2171 N N . GLY B 1 21 ? 31.334 -65.081 91.938 1.00 30.79 721 GLY A N 1
ATOM 2172 C CA . GLY B 1 21 ? 31.715 -64.135 92.988 1.00 34.68 721 GLY A CA 1
ATOM 2173 C C . GLY B 1 21 ? 31.153 -62.731 92.903 1.00 30.76 721 GLY A C 1
ATOM 2174 O O . GLY B 1 21 ? 31.669 -61.814 93.577 1.00 32.43 721 GLY A O 1
ATOM 2178 N N . ALA B 1 22 ? 30.094 -62.518 92.124 1.00 28.17 722 ALA A N 1
ATOM 2179 C CA . ALA B 1 22 ? 29.586 -61.167 91.958 1.00 26.89 722 ALA A CA 1
ATOM 2180 C C . ALA B 1 22 ? 28.170 -61.219 91.383 1.00 25.28 722 ALA A C 1
ATOM 2181 O O . ALA B 1 22 ? 27.723 -62.247 90.870 1.00 28.67 722 ALA A O 1
ATOM 2188 N N . ARG B 1 23 ? 27.514 -60.078 91.431 1.00 25.26 723 ARG A N 1
ATOM 2189 C CA . ARG B 1 23 ? 26.265 -59.846 90.723 1.00 26.31 723 ARG A CA 1
ATOM 2190 C C . ARG B 1 23 ? 26.420 -58.648 89.807 1.00 28.01 723 ARG A C 1
ATOM 2191 O O . ARG B 1 23 ? 27.019 -57.626 90.169 1.00 30.71 723 ARG A O 1
ATOM 2212 N N . LYS B 1 24 ? 25.858 -58.761 88.620 1.00 25.64 724 LYS A N 1
ATOM 2213 C CA . LYS B 1 24 ? 26.001 -57.745 87.608 1.00 24.63 724 LYS A CA 1
ATOM 2214 C C . LYS B 1 24 ? 24.626 -57.287 87.139 1.00 22.60 724 LYS A C 1
ATOM 2215 O O . LYS B 1 24 ? 23.786 -58.123 86.812 1.00 27.34 724 LYS A O 1
ATOM 2234 N N . LEU B 1 25 ? 24.464 -55.983 86.999 1.00 27.27 725 LEU A N 1
ATOM 2235 C CA . LEU B 1 25 ? 23.264 -55.402 86.407 1.00 28.77 725 LEU A CA 1
ATOM 2236 C C . LEU B 1 25 ? 23.388 -55.445 84.894 1.00 31.85 725 LEU A C 1
ATOM 2237 O O . LEU B 1 25 ? 24.329 -54.876 84.340 1.00 29.23 725 LEU A O 1
ATOM 2253 N N . ARG B 1 26 ? 22.448 -56.111 84.230 1.00 28.35 726 ARG A N 1
ATOM 2254 C CA . ARG B 1 26 ? 22.407 -56.233 82.785 1.00 27.04 726 ARG A CA 1
ATOM 2255 C C . ARG B 1 26 ? 21.108 -55.657 82.241 1.00 30.09 726 ARG A C 1
ATOM 2256 O O . ARG B 1 26 ? 20.087 -55.581 82.928 1.00 28.80 726 ARG A O 1
ATOM 2277 N N . HIS B 1 27 ? 21.127 -55.334 80.967 1.00 29.80 727 HIS A N 1
ATOM 2278 C CA . HIS B 1 27 ? 19.909 -54.992 80.253 1.00 30.50 727 HIS A CA 1
ATOM 2279 C C . HIS B 1 27 ? 19.714 -56.102 79.241 1.00 31.18 727 HIS A C 1
ATOM 2280 O O . HIS B 1 27 ? 20.576 -56.311 78.384 1.00 30.65 727 HIS A O 1
ATOM 2294 N N . VAL B 1 28 ? 18.613 -56.829 79.382 1.00 28.38 728 VAL A N 1
ATOM 2295 C CA . VAL B 1 28 ? 18.355 -58.022 78.593 1.00 24.70 728 VAL A CA 1
ATOM 2296 C C . VAL B 1 28 ? 17.255 -57.727 77.584 1.00 30.07 728 VAL A C 1
ATOM 2297 O O . VAL B 1 28 ? 16.237 -57.095 77.908 1.00 29.40 728 VAL A O 1
ATOM 2310 N N . PHE B 1 29 ? 17.444 -58.230 76.367 1.00 28.69 729 PHE A N 1
ATOM 2311 C CA . PHE B 1 29 ? 16.574 -57.931 75.239 1.00 30.64 729 PHE A CA 1
ATOM 2312 C C . PHE B 1 29 ? 16.160 -59.223 74.560 1.00 27.01 729 PHE A C 1
ATOM 2313 O O . PHE B 1 29 ? 17.023 -60.014 74.170 1.00 30.08 729 PHE A O 1
ATOM 2330 N N . LEU B 1 30 ? 14.856 -59.417 74.418 1.00 29.56 730 LEU A N 1
ATOM 2331 C CA . LEU B 1 30 ? 14.282 -60.509 73.645 1.00 30.05 730 LEU A CA 1
ATOM 2332 C C . LEU B 1 30 ? 13.911 -59.932 72.285 1.00 33.63 730 LEU A C 1
ATOM 2333 O O . LEU B 1 30 ? 12.983 -59.125 72.196 1.00 33.70 730 LEU A O 1
ATOM 2349 N N . PHE B 1 31 ? 14.639 -60.335 71.246 1.00 35.37 731 PHE A N 1
ATOM 2350 C CA . PHE B 1 31 ? 14.291 -60.044 69.862 1.00 32.79 731 PHE A CA 1
ATOM 2351 C C . PHE B 1 31 ? 13.568 -61.253 69.272 1.00 42.10 731 PHE A C 1
ATOM 2352 O O . PHE B 1 31 ? 13.443 -62.306 69.898 1.00 38.82 731 PHE A O 1
ATOM 2369 N N . THR B 1 32 ? 13.098 -61.106 68.037 1.00 45.61 732 THR A N 1
ATOM 2370 C CA . THR B 1 32 ? 12.287 -62.154 67.433 1.00 46.67 732 THR A CA 1
ATOM 2371 C C . THR B 1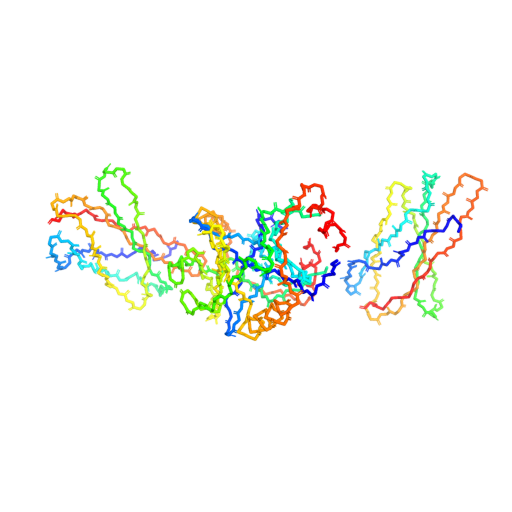 32 ? 13.069 -63.445 67.241 1.00 35.77 732 THR A C 1
ATOM 2372 O O . THR B 1 32 ? 12.470 -64.522 67.194 1.00 43.10 732 THR A O 1
ATOM 2383 N N . ASP B 1 33 ? 14.383 -63.362 67.071 1.00 33.45 733 ASP A N 1
ATOM 2384 C CA . ASP B 1 33 ? 15.202 -64.538 66.816 1.00 39.52 733 ASP A CA 1
ATOM 2385 C C . ASP B 1 33 ? 16.321 -64.765 67.828 1.00 34.69 733 ASP A C 1
ATOM 2386 O O . ASP B 1 33 ? 17.097 -65.713 67.663 1.00 31.97 733 ASP A O 1
ATOM 2395 N N . LEU B 1 34 ? 16.434 -63.952 68.880 1.00 31.84 734 LEU A N 1
ATOM 2396 C CA . LEU B 1 34 ? 17.567 -64.138 69.773 1.00 30.01 734 LEU A CA 1
ATOM 2397 C C . LEU B 1 34 ? 17.328 -63.390 71.079 1.00 25.60 734 LEU A C 1
ATOM 2398 O O . LEU B 1 34 ? 16.499 -62.470 71.164 1.00 27.92 734 LEU A O 1
ATOM 2414 N N . LEU B 1 35 ? 18.088 -63.836 72.079 1.00 27.34 735 LEU A N 1
ATOM 2415 C CA . LEU B 1 35 ? 18.144 -63.238 73.406 1.00 27.75 735 LEU A CA 1
ATOM 2416 C C . LEU B 1 35 ? 19.502 -62.573 73.569 1.00 27.84 735 LEU A C 1
ATOM 2417 O O . LEU B 1 35 ? 20.548 -63.199 73.371 1.00 27.20 735 LEU A O 1
ATOM 2433 N N . LEU B 1 36 ? 19.490 -61.297 73.931 1.00 27.34 736 LEU A N 1
ATOM 2434 C CA . LEU B 1 36 ? 20.712 -60.517 74.026 1.00 26.28 736 LEU A CA 1
ATOM 2435 C C . LEU B 1 36 ? 20.905 -60.002 75.435 1.00 25.57 736 LEU A C 1
ATOM 2436 O O . LEU B 1 36 ? 19.958 -59.532 76.052 1.00 29.23 736 LEU A O 1
ATOM 2452 N N . CYS B 1 37 ? 22.128 -60.120 75.928 1.00 26.30 737 CYS A N 1
ATOM 2453 C CA . CYS B 1 37 ? 22.522 -59.623 77.229 1.00 25.85 737 CYS A CA 1
ATOM 2454 C C . CYS B 1 37 ? 23.520 -58.501 77.013 1.00 31.91 737 CYS A C 1
ATOM 2455 O O . CYS B 1 37 ? 24.575 -58.718 76.403 1.00 32.94 737 CYS A O 1
ATOM 2463 N N . THR B 1 38 ? 23.216 -57.326 77.554 1.00 30.86 738 THR A N 1
ATOM 2464 C CA . THR B 1 38 ? 24.110 -56.181 77.451 1.00 32.89 738 THR A CA 1
ATOM 2465 C C . THR B 1 38 ? 24.465 -55.630 78.826 1.00 32.91 738 THR A C 1
ATOM 2466 O O . THR B 1 38 ? 23.745 -55.821 79.809 1.00 30.67 738 THR A O 1
ATOM 2477 N N . LYS B 1 39 ? 25.608 -54.945 78.869 1.00 33.40 739 LYS A N 1
ATOM 2478 C CA . LYS B 1 39 ? 26.020 -54.082 79.967 1.00 38.86 739 LYS A CA 1
ATOM 2479 C C . LYS B 1 39 ? 25.872 -52.631 79.537 1.00 50.54 739 LYS A C 1
ATOM 2480 O O . LYS B 1 39 ? 25.899 -52.308 78.347 1.00 47.95 739 LYS A O 1
ATOM 2496 N N . LEU B 1 40 ? 25.766 -51.751 80.523 1.00 67.15 740 LEU A N 1
ATOM 2497 C CA . LEU B 1 40 ? 25.615 -50.327 80.258 1.00 69.10 740 LEU A CA 1
ATOM 2498 C C . LEU B 1 40 ? 26.922 -49.578 80.489 1.00 59.00 740 LEU A C 1
ATOM 2499 O O . LEU B 1 40 ? 27.408 -48.882 79.594 1.00 73.34 740 LEU A O 1
ATOM 2515 N N . GLN B 1 50 ? 25.290 -45.788 75.591 1.00 80.85 750 GLN A N 1
ATOM 2516 C CA . GLN B 1 50 ? 26.073 -46.788 74.878 1.00 78.86 750 GLN A CA 1
ATOM 2517 C C . GLN B 1 50 ? 25.887 -48.165 75.521 1.00 90.06 750 GLN A C 1
ATOM 2518 O O . GLN B 1 50 ? 25.883 -48.293 76.750 1.00 89.52 750 GLN A O 1
ATOM 2531 N N . TYR B 1 51 ? 25.721 -49.186 74.679 1.00 91.08 751 TYR A N 1
ATOM 2532 C CA . TYR B 1 51 ? 25.553 -50.565 75.115 1.00 76.57 751 TYR A CA 1
ATOM 2533 C C . TYR B 1 51 ? 26.691 -51.417 74.572 1.00 75.96 751 TYR A C 1
ATOM 2534 O O . TYR B 1 51 ? 27.229 -51.153 73.494 1.00 86.55 751 TYR A O 1
ATOM 2552 N N . ASP B 1 52 ? 27.052 -52.446 75.332 1.00 70.27 752 ASP A N 1
ATOM 2553 C CA . ASP B 1 52 ? 27.999 -53.453 74.878 1.00 60.83 752 ASP A CA 1
ATOM 2554 C C . ASP B 1 52 ? 27.391 -54.833 75.086 1.00 55.48 752 ASP A C 1
ATOM 2555 O O . ASP B 1 52 ? 26.846 -55.131 76.156 1.00 39.30 752 ASP A O 1
ATOM 2564 N N . CYS B 1 53 ? 27.473 -55.661 74.055 1.00 48.67 753 CYS A N 1
ATOM 2565 C CA . CYS B 1 53 ? 26.968 -57.021 74.135 1.00 41.43 753 CYS A CA 1
ATOM 2566 C C . CYS B 1 53 ? 27.902 -57.855 74.997 1.00 48.78 753 CYS A C 1
ATOM 2567 O O . CYS B 1 53 ? 29.117 -57.870 74.772 1.00 45.52 753 CYS A O 1
ATOM 2575 N N . LYS B 1 54 ? 27.338 -58.496 76.032 1.00 34.27 754 LYS A N 1
ATOM 2576 C CA . LYS B 1 54 ? 28.069 -59.486 76.802 1.00 31.04 754 LYS A CA 1
ATOM 2577 C C . LYS B 1 54 ? 27.954 -60.830 76.116 1.00 34.33 754 LYS A C 1
ATOM 2578 O O . LYS B 1 54 ? 28.941 -61.555 75.987 1.00 39.30 754 LYS A O 1
ATOM 2597 N N . TRP B 1 55 ? 26.752 -61.191 75.691 1.00 35.40 755 TRP A N 1
ATOM 2598 C CA . TRP B 1 55 ? 26.559 -62.447 74.995 1.00 33.40 755 TRP A CA 1
ATOM 2599 C C . TRP B 1 55 ? 25.185 -62.444 74.363 1.00 33.21 755 TRP A C 1
ATOM 2600 O O . TRP B 1 55 ? 24.336 -61.611 74.667 1.00 30.02 755 TRP A O 1
ATOM 2621 N N . TYR B 1 56 ? 24.977 -63.398 73.469 1.00 28.31 756 TYR A N 1
ATOM 2622 C CA . TYR B 1 56 ? 23.663 -63.571 72.882 1.00 31.25 756 TYR A CA 1
ATOM 2623 C C . TYR B 1 56 ? 23.462 -65.049 72.622 1.00 33.86 756 TYR A C 1
ATOM 2624 O O . TYR B 1 56 ? 24.423 -65.818 72.556 1.00 33.83 756 TYR A O 1
ATOM 2642 N N . ILE B 1 57 ? 22.193 -65.443 72.522 1.00 34.01 757 ILE A N 1
ATOM 2643 C CA . ILE B 1 57 ? 21.813 -66.817 72.187 1.00 26.97 757 ILE A CA 1
ATOM 2644 C C . ILE B 1 57 ? 20.688 -66.767 71.162 1.00 25.29 757 ILE A C 1
ATOM 2645 O O . ILE B 1 57 ? 19.611 -66.234 71.442 1.00 29.24 757 ILE A O 1
ATOM 2661 N N . PRO B 1 58 ? 20.834 -67.378 69.970 1.00 25.31 758 PRO A N 1
ATOM 2662 C CA . PRO B 1 58 ? 19.656 -67.539 69.113 1.00 25.34 758 PRO A CA 1
ATOM 2663 C C . PRO B 1 58 ? 18.580 -68.346 69.836 1.00 24.01 758 PRO A C 1
ATOM 2664 O O . PRO B 1 58 ? 18.892 -69.313 70.524 1.00 27.52 758 PRO A O 1
ATOM 2675 N N . LEU B 1 59 ? 17.310 -67.968 69.644 1.00 27.06 759 LEU A N 1
ATOM 2676 C CA . LEU B 1 59 ? 16.234 -68.664 70.342 1.00 25.79 759 LEU A CA 1
ATOM 2677 C C . LEU B 1 59 ? 16.194 -70.138 69.993 1.00 31.49 759 LEU A C 1
ATOM 2678 O O . LEU B 1 59 ? 15.941 -70.974 70.872 1.00 27.29 759 LEU A O 1
ATOM 2694 N N . THR B 1 60 ? 16.505 -70.488 68.744 1.00 31.68 760 THR A N 1
ATOM 2695 C CA . THR B 1 60 ? 16.511 -71.899 68.382 1.00 25.12 760 THR A CA 1
ATOM 2696 C C . THR B 1 60 ? 17.627 -72.685 69.063 1.00 25.77 760 THR A C 1
ATOM 2697 O O . THR B 1 60 ? 17.593 -73.919 69.029 1.00 34.10 760 THR A O 1
ATOM 2708 N N . ASP B 1 61 ? 18.561 -72.021 69.746 1.00 29.35 761 ASP A N 1
ATOM 2709 C CA . ASP B 1 61 ? 19.649 -72.662 70.475 1.00 24.15 761 ASP A CA 1
ATOM 2710 C C . ASP B 1 61 ? 19.514 -72.509 72.001 1.00 25.64 761 ASP A C 1
ATOM 2711 O O . ASP B 1 61 ? 20.483 -72.766 72.726 1.00 27.09 761 ASP A O 1
ATOM 2720 N N . LEU B 1 62 ? 18.349 -72.085 72.468 1.00 23.55 762 LEU A N 1
ATOM 2721 C CA . LEU B 1 62 ? 18.137 -71.710 73.869 1.00 24.48 762 LEU A CA 1
ATOM 2722 C C . LEU B 1 62 ? 17.118 -72.615 74.553 1.00 21.90 762 LEU A C 1
ATOM 2723 O O . LEU B 1 62 ? 16.091 -72.967 73.977 1.00 24.81 762 LEU A O 1
ATOM 2739 N N . SER B 1 63 ? 17.348 -72.847 75.853 1.00 24.99 763 SER A N 1
ATOM 2740 C CA . SER B 1 63 ? 16.381 -73.537 76.719 1.00 26.03 763 SER A CA 1
ATOM 2741 C C . SER B 1 63 ? 16.266 -72.758 78.029 1.00 21.26 763 SER A C 1
ATOM 2742 O O . SER B 1 63 ? 17.276 -72.520 78.690 1.00 22.87 763 SER A O 1
ATOM 2750 N N . PHE B 1 64 ? 15.034 -72.406 78.406 1.00 22.70 764 PHE A N 1
ATOM 2751 C CA . PHE B 1 64 ? 14.721 -71.540 79.548 1.00 20.81 764 PHE A CA 1
ATOM 2752 C C . PHE B 1 64 ? 14.310 -72.438 80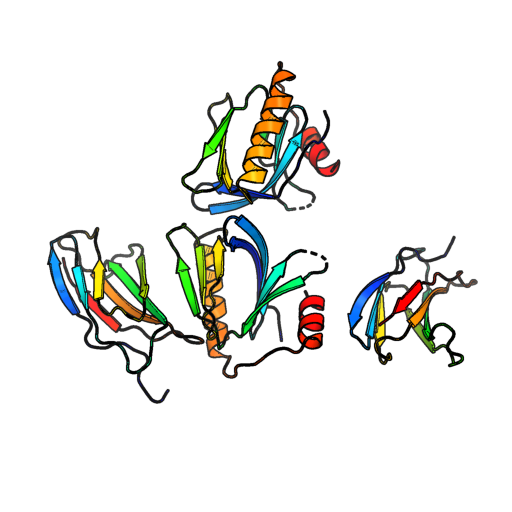.711 1.00 23.99 764 PHE A C 1
ATOM 2753 O O . PHE B 1 64 ? 13.325 -73.164 80.601 1.00 27.17 764 PHE A O 1
ATOM 2770 N N . GLN B 1 65 ? 15.036 -72.354 81.824 1.00 24.40 765 GLN A N 1
ATOM 2771 C CA . GLN B 1 65 ? 14.772 -73.159 83.019 1.00 21.57 765 GLN A CA 1
ATOM 2772 C C . GLN B 1 65 ? 14.390 -72.264 84.200 1.00 21.56 765 GLN A C 1
ATOM 2773 O O . GLN B 1 65 ? 15.121 -71.322 84.542 1.00 23.44 765 GLN A O 1
ATOM 2787 N N . MET B 1 66 ? 13.269 -72.576 84.834 1.00 22.60 766 MET A N 1
ATOM 2788 C CA . MET B 1 66 ? 12.914 -71.938 86.099 1.00 23.16 766 MET A CA 1
ATOM 2789 C C . MET B 1 66 ? 13.853 -72.391 87.208 1.00 23.21 766 MET A C 1
ATOM 2790 O O . MET B 1 66 ? 14.156 -73.579 87.326 1.00 29.10 766 MET A O 1
ATOM 2804 N N . VAL B 1 67 ? 14.311 -71.432 88.035 1.00 25.47 767 VAL A N 1
ATOM 2805 C CA . VAL B 1 67 ? 15.188 -71.701 89.167 1.00 21.66 767 VAL A CA 1
ATOM 2806 C C . VAL B 1 67 ? 14.507 -71.150 90.411 1.00 27.26 767 VAL A C 1
ATOM 2807 O O . VAL B 1 67 ? 14.188 -69.956 90.483 1.00 28.27 767 VAL A O 1
ATOM 2820 N N . ASP B 1 68 ? 14.309 -72.014 91.396 1.00 30.47 768 ASP A N 1
ATOM 2821 C CA . ASP B 1 68 ? 13.643 -71.582 92.613 1.00 29.79 768 ASP A CA 1
ATOM 2822 C C . ASP B 1 68 ? 14.596 -71.555 93.797 1.00 37.22 768 ASP A C 1
ATOM 2823 O O . ASP B 1 68 ? 14.206 -71.092 94.863 1.00 39.55 768 ASP A O 1
ATOM 2832 N N . GLU B 1 69 ? 15.847 -71.963 93.611 1.00 39.18 769 GLU A N 1
ATOM 2833 C CA . GLU B 1 69 ? 16.935 -71.720 94.564 1.00 46.02 769 GLU A CA 1
ATOM 2834 C C . GLU B 1 69 ? 18.155 -71.175 93.829 1.00 39.44 769 GLU A C 1
ATOM 2835 O O . GLU B 1 69 ? 18.859 -71.947 93.159 1.00 39.24 769 GLU A O 1
ATOM 2847 N N . PRO B 1 70 ? 18.452 -69.864 93.920 1.00 35.36 830 PRO A N 1
ATOM 2848 C CA . PRO B 1 70 ? 17.730 -68.814 94.621 1.00 38.70 830 PRO A CA 1
ATOM 2849 C C . PRO B 1 70 ? 16.331 -68.655 94.064 1.00 37.35 830 PRO A C 1
ATOM 2850 O O . PRO B 1 70 ? 16.039 -69.121 92.960 1.00 32.47 830 PRO A O 1
ATOM 2861 N N . SER B 1 71 ? 15.476 -67.984 94.819 1.00 35.41 831 SER A N 1
ATOM 2862 C CA . SER B 1 71 ? 14.101 -67.790 94.416 1.00 34.86 831 SER A CA 1
ATOM 2863 C C . SER B 1 71 ? 14.003 -66.822 93.245 1.00 27.74 831 SER A C 1
ATOM 2864 O O . SER B 1 71 ? 14.878 -65.991 93.024 1.00 30.79 831 SER A O 1
ATOM 2872 N N A MET B 1 72 ? 12.895 -66.904 92.504 0.51 29.80 832 MET A N 1
ATOM 2873 N N B MET B 1 72 ? 12.898 -66.956 92.507 0.49 29.92 832 MET A N 1
ATOM 2874 C CA A MET B 1 72 ? 12.584 -65.928 91.460 0.51 30.01 832 MET A CA 1
ATOM 2875 C CA B MET B 1 72 ? 12.524 -66.055 91.427 0.49 29.84 832 MET A CA 1
ATOM 2876 C C A MET B 1 72 ? 13.743 -65.768 90.481 0.51 23.85 832 MET A C 1
ATOM 2877 C C B MET B 1 72 ? 13.713 -65.795 90.511 0.49 24.27 832 MET A C 1
ATOM 2878 O O A MET B 1 72 ? 14.060 -64.660 90.038 0.51 25.65 832 MET A O 1
ATOM 2879 O O B MET B 1 72 ? 14.033 -64.658 90.158 0.49 25.65 832 MET A O 1
ATOM 2906 N N . ALA B 1 73 ? 14.324 -66.890 90.088 1.00 25.92 833 ALA A N 1
ATOM 2907 C CA . ALA B 1 73 ? 15.499 -66.863 89.212 1.00 22.99 833 ALA A CA 1
ATOM 2908 C C . ALA B 1 73 ? 15.225 -67.710 87.985 1.00 23.20 833 ALA A C 1
ATOM 2909 O O . ALA B 1 73 ? 14.293 -68.514 87.929 1.00 22.98 833 ALA A O 1
ATOM 2917 N N . PHE B 1 74 ? 16.050 -67.553 86.961 1.00 20.30 834 PHE A N 1
ATOM 2918 C CA . PHE B 1 74 ? 15.924 -68.464 85.838 1.00 20.63 834 PHE A CA 1
ATOM 2919 C C . PHE B 1 74 ? 17.319 -68.659 85.266 1.00 21.14 834 PHE A C 1
ATOM 2920 O O . PHE B 1 74 ? 18.244 -67.917 85.565 1.00 24.29 834 PHE A O 1
ATOM 2937 N N . ARG B 1 75 ? 17.442 -69.677 84.456 1.00 19.73 835 ARG A N 1
ATOM 2938 C CA . ARG B 1 75 ? 18.712 -70.032 83.829 1.00 21.61 835 ARG A CA 1
ATOM 2939 C C . ARG B 1 75 ? 18.438 -70.257 82.354 1.00 26.38 835 ARG A C 1
ATOM 2940 O O . ARG B 1 75 ? 17.529 -71.012 82.013 1.00 25.36 835 ARG A O 1
ATOM 2961 N N . VAL B 1 76 ? 19.230 -69.636 81.486 1.00 23.92 836 VAL A N 1
ATOM 2962 C CA . VAL B 1 76 ? 19.132 -69.899 80.060 1.00 22.10 836 VAL A CA 1
ATOM 2963 C C . VAL B 1 76 ? 20.336 -70.731 79.658 1.00 22.64 836 VAL A C 1
ATOM 2964 O O . VAL B 1 76 ? 21.478 -70.382 79.975 1.00 25.44 836 VAL A O 1
ATOM 2977 N N . HIS B 1 77 ? 20.063 -71.834 78.989 1.00 24.96 837 HIS A N 1
ATOM 2978 C CA . HIS B 1 77 ? 21.075 -72.773 78.520 1.00 25.24 837 HIS A CA 1
ATOM 2979 C C . HIS B 1 77 ? 21.219 -72.602 77.035 1.00 22.72 837 HIS A C 1
ATOM 2980 O O . HIS B 1 77 ? 20.224 -72.504 76.314 1.00 26.81 837 HIS A O 1
ATOM 2994 N N A SER B 1 78 ? 22.460 -72.593 76.562 0.48 28.00 838 SER A N 1
ATOM 2995 N N B SER B 1 78 ? 22.468 -72.589 76.572 0.52 27.88 838 SER A N 1
ATOM 2996 C CA A SER B 1 78 ? 22.715 -72.466 75.136 0.48 26.73 838 SER A CA 1
ATOM 2997 C CA B SER B 1 78 ? 22.766 -72.477 75.150 0.52 26.85 838 SER A CA 1
ATOM 2998 C C A SER B 1 78 ? 23.274 -73.774 74.583 0.48 28.06 838 SER A C 1
ATOM 2999 C C B SER B 1 78 ? 23.231 -73.823 74.604 0.52 28.08 838 SER A C 1
ATOM 3000 O O A SER B 1 78 ? 23.997 -74.501 75.267 0.48 29.96 838 SER A O 1
ATOM 3001 O O B SER B 1 78 ? 23.851 -74.621 75.311 0.52 29.45 838 SER A O 1
ATOM 3016 N N . ARG B 1 79 ? 22.891 -74.069 73.342 1.00 26.69 839 ARG A N 1
ATOM 3017 C CA . ARG B 1 79 ? 23.282 -75.322 72.693 1.00 33.08 839 ARG A CA 1
ATOM 3018 C C . ARG B 1 79 ? 24.784 -75.560 72.756 1.00 34.55 839 ARG A C 1
ATOM 3019 O O . ARG B 1 79 ? 25.224 -76.709 72.756 1.00 40.12 839 ARG A O 1
ATOM 3041 N N . ASN B 1 80 ? 25.583 -74.507 72.814 1.00 31.66 840 ASN A N 1
ATOM 3042 C CA . ASN B 1 80 ? 27.042 -74.669 72.900 1.00 35.04 840 ASN A CA 1
ATOM 3043 C C . ASN B 1 80 ? 27.543 -75.117 74.264 1.00 43.10 840 ASN A C 1
ATOM 3044 O O . ASN B 1 80 ? 28.759 -75.258 74.434 1.00 42.16 840 ASN A O 1
ATOM 3055 N N . GLY B 1 81 ? 26.666 -75.349 75.241 1.00 35.09 841 GLY A N 1
ATOM 3056 C CA . GLY B 1 81 ? 27.074 -75.858 76.537 1.00 37.90 841 GLY A CA 1
ATOM 3057 C C . GLY B 1 81 ? 27.182 -74.821 77.639 1.00 38.59 841 GLY A C 1
ATOM 3058 O O . GLY B 1 81 ? 27.374 -75.191 78.805 1.00 46.12 841 GLY A O 1
ATOM 3062 N N . LYS B 1 82 ? 27.030 -73.551 77.324 1.00 32.06 842 LYS A N 1
ATOM 3063 C CA . LYS B 1 82 ? 27.079 -72.527 78.356 1.00 34.19 842 LYS A CA 1
ATOM 3064 C C . LYS B 1 82 ? 25.696 -72.338 78.964 1.00 31.27 842 LYS A C 1
ATOM 3065 O O . LYS B 1 82 ? 24.683 -72.714 78.368 1.00 32.93 842 LYS A O 1
ATOM 3084 N N . SER B 1 83 ? 25.666 -71.731 80.152 1.00 25.50 843 SER A N 1
ATOM 3085 C CA . SER B 1 83 ? 24.391 -71.329 80.748 1.00 26.33 843 SER A CA 1
ATOM 3086 C C . SER B 1 83 ? 24.600 -70.086 81.593 1.00 31.97 843 SER A C 1
ATOM 3087 O O . SER B 1 83 ? 25.699 -69.826 82.086 1.00 30.31 843 SER A O 1
ATOM 3095 N N . TYR B 1 84 ? 23.513 -69.320 81.782 1.00 24.00 844 TYR A N 1
ATOM 3096 C CA . TYR B 1 84 ? 23.607 -68.027 82.431 1.00 21.18 844 TYR A CA 1
ATOM 3097 C C . TYR B 1 84 ? 22.401 -67.912 83.344 1.00 23.11 844 TYR A C 1
ATOM 3098 O O . TYR B 1 84 ? 21.311 -68.332 82.963 1.00 23.12 844 TYR A O 1
ATOM 3116 N N . THR B 1 85 ? 22.626 -67.368 84.526 1.00 22.06 845 THR A N 1
ATOM 3117 C CA . THR B 1 85 ? 21.578 -67.328 85.540 1.00 25.37 845 THR A CA 1
ATOM 3118 C C . THR B 1 85 ? 21.235 -65.899 85.921 1.00 22.34 845 THR A C 1
ATOM 3119 O O . THR B 1 85 ? 22.112 -65.038 86.107 1.00 21.77 845 THR A O 1
ATOM 3130 N N . PHE B 1 86 ? 19.920 -65.608 86.039 1.00 22.45 846 PHE A N 1
ATOM 3131 C CA . PHE B 1 86 ? 19.473 -64.263 86.341 1.00 23.41 846 PHE A CA 1
ATOM 3132 C C . PHE B 1 86 ? 18.473 -64.284 87.492 1.00 20.76 846 PHE A C 1
ATOM 3133 O O . PHE B 1 86 ? 17.731 -65.259 87.659 1.00 22.17 846 PHE A O 1
ATOM 3150 N N . LEU B 1 87 ? 18.532 -63.229 88.283 1.00 20.59 847 LEU A N 1
ATOM 3151 C CA . LEU B 1 87 ? 17.442 -62.863 89.180 1.00 20.94 847 LEU A CA 1
ATOM 3152 C C . LEU B 1 87 ? 16.500 -61.962 88.406 1.00 20.78 847 LEU A C 1
ATOM 3153 O O . LEU B 1 87 ? 16.909 -61.048 87.677 1.00 25.06 847 LEU A O 1
ATOM 3169 N N . ILE B 1 88 ? 15.186 -62.170 88.620 1.00 23.78 848 ILE A N 1
ATOM 3170 C CA . ILE B 1 88 ? 14.188 -61.319 88.014 1.00 21.74 848 ILE A CA 1
ATOM 3171 C C . ILE B 1 88 ? 13.270 -60.786 89.133 1.00 20.18 848 ILE A C 1
ATOM 3172 O O . ILE B 1 88 ? 13.328 -61.239 90.268 1.00 25.44 848 ILE A O 1
ATOM 3188 N N . SER B 1 89 ? 12.493 -59.765 88.777 1.00 24.66 849 SER A N 1
ATOM 3189 C CA . SER B 1 89 ? 11.731 -58.943 89.730 1.00 26.77 849 SER A CA 1
ATOM 3190 C C . SER B 1 89 ? 10.584 -59.687 90.412 1.00 26.21 849 SER A C 1
ATOM 3191 O O . SER B 1 89 ? 10.262 -59.351 91.552 1.00 27.76 849 SER A O 1
ATOM 3199 N N . SER B 1 90 ? 9.958 -60.665 89.741 1.00 26.84 850 SER A N 1
ATOM 3200 C CA . SER B 1 90 ? 8.771 -61.337 90.276 1.00 27.22 850 SER A CA 1
ATOM 3201 C C . SER B 1 90 ? 8.549 -62.676 89.570 1.00 30.32 850 SER A C 1
ATOM 3202 O O . SER B 1 90 ? 9.032 -62.898 88.461 1.00 27.19 850 SER A O 1
ATOM 3210 N N . ASP B 1 91 ? 7.799 -63.566 90.219 1.00 26.07 851 ASP A N 1
ATOM 3211 C CA . ASP B 1 91 ? 7.413 -64.819 89.570 1.00 24.77 851 ASP A CA 1
ATOM 3212 C C . ASP B 1 91 ? 6.589 -64.557 88.316 1.00 25.27 851 ASP A C 1
ATOM 3213 O O . ASP B 1 91 ? 6.719 -65.284 87.303 1.00 25.03 851 ASP A O 1
ATOM 3222 N N . TYR B 1 92 ? 5.739 -63.513 88.350 1.00 28.22 852 TYR A N 1
ATOM 3223 C CA . TYR B 1 92 ? 4.921 -63.204 87.177 1.00 27.05 852 TYR A CA 1
ATOM 3224 C C . TYR B 1 92 ? 5.783 -62.790 85.993 1.00 29.57 852 TYR A C 1
ATOM 3225 O O . TYR B 1 92 ? 5.593 -63.281 84.880 1.00 25.36 852 TYR A O 1
ATOM 3243 N N . GLU B 1 93 ? 6.744 -61.891 86.211 1.00 25.98 853 GLU A N 1
ATOM 3244 C CA . GLU B 1 93 ? 7.587 -61.471 85.103 1.00 26.47 853 GLU A CA 1
ATOM 3245 C C . GLU B 1 93 ? 8.399 -62.650 84.590 1.00 22.83 853 GLU A C 1
ATOM 3246 O O . GLU B 1 93 ? 8.591 -62.795 83.385 1.00 24.17 853 GLU A O 1
ATOM 3258 N N . ARG B 1 94 ? 8.838 -63.517 85.495 1.00 24.22 854 ARG A N 1
ATOM 3259 C CA . ARG B 1 94 ? 9.612 -64.691 85.083 1.00 21.37 854 ARG A CA 1
ATOM 3260 C C . ARG B 1 94 ? 8.786 -65.575 84.163 1.00 25.81 854 ARG A C 1
ATOM 3261 O O . ARG B 1 94 ? 9.259 -66.052 83.120 1.00 26.15 854 ARG A O 1
ATOM 3282 N N . ALA B 1 95 ? 7.505 -65.789 84.535 1.00 24.80 855 ALA A N 1
ATOM 3283 C CA . ALA B 1 95 ? 6.624 -66.579 83.695 1.00 26.59 855 ALA A CA 1
ATOM 3284 C C . ALA B 1 95 ? 6.359 -65.894 82.360 1.00 22.70 855 ALA A C 1
ATOM 3285 O O . ALA B 1 95 ? 6.241 -66.574 81.326 1.00 27.59 855 ALA A O 1
ATOM 3292 N N . GLU B 1 96 ? 6.226 -64.557 82.360 1.00 25.36 856 GLU A N 1
ATOM 3293 C CA . GLU B 1 96 ? 6.061 -63.833 81.099 1.00 26.47 856 GLU A CA 1
ATOM 3294 C C . GLU B 1 96 ? 7.258 -64.057 80.190 1.00 26.69 856 GLU A C 1
ATOM 3295 O O . GLU B 1 96 ? 7.120 -64.213 78.975 1.00 26.69 856 GLU A O 1
ATOM 3307 N N . TRP B 1 97 ? 8.452 -63.985 80.743 1.00 23.37 857 TRP A N 1
ATOM 3308 C CA . TRP B 1 97 ? 9.616 -64.170 79.873 1.00 24.14 857 TRP A CA 1
ATOM 3309 C C . TRP B 1 97 ? 9.626 -65.572 79.297 1.00 23.72 857 TRP A C 1
ATOM 3310 O O . TRP B 1 97 ? 9.848 -65.755 78.100 1.00 23.99 857 TRP A O 1
ATOM 3331 N N . ARG B 1 98 ? 9.311 -66.575 80.094 1.00 23.13 858 ARG A N 1
ATOM 3332 C CA . ARG B 1 98 ? 9.307 -67.924 79.527 1.00 25.55 858 ARG A CA 1
ATOM 3333 C C . ARG B 1 98 ? 8.260 -68.056 78.422 1.00 25.70 858 ARG A C 1
ATOM 3334 O O . ARG B 1 98 ? 8.521 -68.647 77.367 1.00 27.11 858 ARG A O 1
ATOM 3355 N N . GLU B 1 99 ? 7.066 -67.499 78.638 1.00 25.27 859 GLU A N 1
ATOM 3356 C CA . GLU B 1 99 ? 5.999 -67.676 77.649 1.00 31.55 859 GLU A CA 1
ATOM 3357 C C . GLU B 1 99 ? 6.317 -66.966 76.347 1.00 25.64 859 GLU A C 1
ATOM 3358 O O . GLU B 1 99 ? 6.124 -67.525 75.260 1.00 28.18 859 GLU A O 1
ATOM 3370 N N . ASN B 1 100 ? 6.845 -65.750 76.437 1.00 26.81 860 ASN A N 1
ATOM 3371 C CA . ASN B 1 100 ? 7.214 -65.005 75.241 1.00 27.52 860 ASN A CA 1
ATOM 3372 C C . ASN B 1 100 ? 8.308 -65.717 74.469 1.00 30.21 860 ASN A C 1
ATOM 3373 O O . ASN B 1 100 ? 8.286 -65.762 73.232 1.00 31.79 860 ASN A O 1
ATOM 3384 N N . ILE B 1 101 ? 9.290 -66.268 75.176 1.00 24.49 861 ILE A N 1
ATOM 3385 C CA . ILE B 1 101 ? 10.362 -66.994 74.507 1.00 24.32 861 ILE A CA 1
ATOM 3386 C C . ILE B 1 101 ? 9.821 -68.244 73.823 1.00 26.42 861 ILE A C 1
ATOM 3387 O O . ILE B 1 101 ? 10.207 -68.568 72.698 1.00 30.72 861 ILE A O 1
ATOM 3403 N N . ARG B 1 102 ? 8.940 -68.977 74.506 1.00 29.05 862 ARG A N 1
ATOM 3404 C CA . ARG B 1 102 ? 8.327 -70.165 73.916 1.00 29.37 862 ARG A CA 1
ATOM 3405 C C . ARG B 1 102 ? 7.535 -69.808 72.664 1.00 29.00 862 ARG A C 1
ATOM 3406 O O . ARG B 1 102 ? 7.584 -70.529 71.655 1.00 32.65 862 ARG A O 1
ATOM 3427 N N . GLU B 1 103 ? 6.753 -68.729 72.742 1.00 29.52 863 GLU A N 1
ATOM 3428 C CA . GLU B 1 103 ? 5.934 -68.359 71.586 1.00 32.69 863 GLU A CA 1
ATOM 3429 C C . GLU B 1 103 ? 6.816 -68.095 70.388 1.00 34.17 863 GLU A C 1
ATOM 3430 O O . GLU B 1 103 ? 6.536 -68.587 69.287 1.00 34.65 863 GLU A O 1
ATOM 3442 N N . GLN B 1 104 ? 7.942 -67.408 70.599 1.00 30.24 864 GLN A N 1
ATOM 3443 C CA . GLN B 1 104 ? 8.841 -67.106 69.495 1.00 31.68 864 GLN A CA 1
ATOM 3444 C C . GLN B 1 104 ? 9.642 -68.315 69.053 1.00 33.47 864 GLN A C 1
ATOM 3445 O O . GLN B 1 104 ? 9.930 -68.455 67.858 1.00 34.71 864 GLN A O 1
ATOM 3459 N N . GLN B 1 105 ? 9.961 -69.232 69.962 1.00 32.25 865 GLN A N 1
ATOM 3460 C CA . GLN B 1 105 ? 10.729 -70.403 69.568 1.00 32.87 865 GLN A CA 1
ATOM 3461 C C . GLN B 1 105 ? 9.972 -71.250 68.561 1.00 30.86 865 GLN A C 1
ATOM 3462 O O . GLN B 1 105 ? 10.576 -71.846 67.665 1.00 37.71 865 GLN A O 1
ATOM 3476 N N . LYS B 1 106 ? 8.654 -71.304 68.680 1.00 34.16 866 LYS A N 1
ATOM 3477 C CA . LYS B 1 106 ? 7.849 -71.990 67.678 1.00 38.99 866 LYS A CA 1
ATOM 3478 C C . LYS B 1 106 ? 8.024 -71.407 66.269 1.00 47.25 866 LYS A C 1
ATOM 3479 O O . LYS B 1 106 ? 7.682 -72.082 65.288 1.00 41.87 866 LYS A O 1
ATOM 3498 N N . LYS B 1 107 ? 8.546 -70.183 66.140 1.00 42.69 867 LYS A N 1
ATOM 3499 C CA . LYS B 1 107 ? 8.710 -69.529 64.846 1.00 39.12 867 LYS A CA 1
ATOM 3500 C C . LYS B 1 107 ? 10.166 -69.431 64.400 1.00 43.03 867 LYS A C 1
ATOM 3501 O O . LYS B 1 107 ? 10.441 -68.783 63.387 1.00 40.25 867 LYS A O 1
ATOM 3520 N N . CYS B 1 108 ? 11.099 -70.053 65.118 1.00 35.67 868 CYS A N 1
ATOM 3521 C CA . CYS B 1 108 ? 12.523 -70.015 64.799 1.00 35.23 868 CYS A CA 1
ATOM 3522 C C . CYS B 1 108 ? 12.992 -71.423 64.484 1.00 40.54 868 CYS A C 1
ATOM 3523 O O . CYS B 1 108 ? 12.729 -72.347 65.256 1.00 39.42 868 CYS A O 1
ATOM 3531 N N . PHE B 1 109 ? 13.694 -71.581 63.355 1.00 39.19 869 PHE A N 1
ATOM 3532 C CA . PHE B 1 109 ? 14.115 -72.893 62.884 1.00 43.24 869 PHE A CA 1
ATOM 3533 C C . PHE B 1 109 ? 15.606 -73.029 62.615 1.00 42.52 869 PHE A C 1
ATOM 3534 O O . PHE B 1 109 ? 16.111 -74.156 62.619 1.00 40.60 869 PHE A O 1
ATOM 3551 N N . ARG B 1 110 ? 16.327 -71.937 62.395 1.00 32.94 870 ARG A N 1
ATOM 3552 C CA . ARG B 1 110 ? 17.685 -72.000 61.879 1.00 40.45 870 ARG A CA 1
ATOM 3553 C C . ARG B 1 110 ? 18.643 -71.303 62.841 1.00 41.82 870 ARG A C 1
ATOM 3554 O O . ARG B 1 110 ? 18.433 -70.138 63.193 1.00 45.20 870 ARG A O 1
ATOM 3575 N N . SER B 1 111 ? 19.687 -72.012 63.257 1.00 35.16 871 SER A N 1
ATOM 3576 C CA . SER B 1 111 ? 20.752 -71.438 64.065 1.00 38.89 871 SER A CA 1
ATOM 3577 C C . SER B 1 111 ? 21.674 -70.577 63.218 1.00 53.16 871 SER A C 1
ATOM 3578 O O . SER B 1 111 ? 21.859 -70.819 62.026 1.00 39.70 871 SER A O 1
ATOM 3586 N N . PHE B 1 112 ? 22.266 -69.566 63.849 1.00 51.78 872 PHE A N 1
ATOM 3587 C CA . PHE B 1 112 ? 23.111 -68.626 63.129 1.00 60.07 872 PHE A CA 1
ATOM 3588 C C . PHE B 1 112 ? 24.154 -68.046 64.073 1.00 62.15 872 PHE A C 1
ATOM 3589 O O . PHE B 1 112 ? 24.138 -68.277 65.286 1.00 46.59 872 PHE A O 1
ATOM 3606 N N . SER B 1 113 ? 25.081 -67.301 63.483 1.00 73.19 873 SER A N 1
ATOM 3607 C CA . SER B 1 113 ? 26.121 -66.597 64.211 1.00 66.10 873 SER A CA 1
ATOM 3608 C C . SER B 1 113 ? 26.241 -65.206 63.606 1.00 72.52 873 SER A C 1
ATOM 3609 O O . SER B 1 113 ? 26.214 -65.055 62.382 1.00 76.33 873 SER A O 1
ATOM 3617 N N . LEU B 1 114 ? 26.336 -64.191 64.461 1.00 82.81 874 LEU A N 1
ATOM 3618 C CA . LEU B 1 114 ? 26.378 -62.809 64.001 1.00 86.97 874 LEU A CA 1
ATOM 3619 C C . LEU B 1 114 ? 27.818 -62.371 63.771 1.00 85.69 874 LEU A C 1
ATOM 3620 O O . LEU B 1 114 ? 28.714 -62.703 64.553 1.00 77.77 874 LEU A O 1
ATOM 3636 N N . THR B 1 115 ? 28.032 -61.624 62.691 1.00 77.38 875 THR A N 1
ATOM 3637 C CA . THR B 1 115 ? 29.340 -61.045 62.430 1.00 92.93 875 THR A CA 1
ATOM 3638 C C . THR B 1 115 ? 29.571 -59.842 63.342 1.00 83.11 875 THR A C 1
ATOM 3639 O O . THR B 1 115 ? 28.634 -59.254 63.892 1.00 80.24 875 THR A O 1
ATOM 3650 N N . SER B 1 116 ? 30.846 -59.479 63.493 1.00 72.95 876 SER A N 1
ATOM 3651 C CA . SER B 1 116 ? 31.209 -58.370 64.368 1.00 84.19 876 SER A CA 1
ATOM 3652 C C . SER B 1 116 ? 30.368 -57.135 64.068 1.00 78.60 876 SER A C 1
ATOM 3653 O O . SER B 1 116 ? 29.853 -56.483 64.983 1.00 82.18 876 SER A O 1
ATOM 3661 N N . VAL B 1 117 ? 30.209 -56.800 62.786 1.00 85.88 877 VAL A N 1
ATOM 3662 C CA . VAL B 1 117 ? 29.437 -55.612 62.429 1.00 90.27 877 VAL A CA 1
ATOM 3663 C C . VAL B 1 117 ? 27.951 -55.840 62.686 1.00 80.48 877 VAL A C 1
ATOM 3664 O O . VAL B 1 117 ? 27.250 -54.942 63.167 1.00 73.60 877 VAL A O 1
ATOM 3677 N N . GLU B 1 118 ? 27.442 -57.033 62.368 1.00 80.95 878 GLU A N 1
ATOM 3678 C CA . GLU B 1 118 ? 26.051 -57.345 62.678 1.00 77.54 878 GLU A CA 1
ATOM 3679 C C . GLU B 1 118 ? 25.760 -57.121 64.157 1.00 73.51 878 GLU A C 1
ATOM 3680 O O . GLU B 1 118 ? 24.725 -56.549 64.519 1.00 67.99 878 GLU A O 1
ATOM 3692 N N . LEU B 1 119 ? 26.672 -57.557 65.027 1.00 63.26 879 LEU A N 1
ATOM 3693 C CA . LEU B 1 119 ? 26.498 -57.328 66.457 1.00 68.35 879 LEU A CA 1
ATOM 3694 C C . LEU B 1 119 ? 26.524 -55.836 66.780 1.00 71.17 879 LEU A C 1
ATOM 3695 O O . LEU B 1 119 ? 25.708 -55.349 67.573 1.00 57.36 879 LEU A O 1
ATOM 3711 N N . GLN B 1 120 ? 27.454 -55.095 66.170 1.00 67.64 880 GLN A N 1
ATOM 3712 C CA . GLN B 1 120 ? 27.491 -53.647 66.334 1.00 70.09 880 GLN A CA 1
ATOM 3713 C C . GLN B 1 120 ? 26.146 -53.035 65.966 1.00 60.57 880 GLN A C 1
ATOM 3714 O O . GLN B 1 120 ? 25.525 -52.317 66.758 1.00 60.92 880 GLN A O 1
ATOM 3728 N N . MET B 1 121 ? 25.669 -53.334 64.760 1.00 61.49 881 MET A N 1
ATOM 3729 C CA . MET B 1 121 ? 24.371 -52.824 64.343 1.00 63.04 881 MET A CA 1
ATOM 3730 C C . MET B 1 121 ? 23.285 -53.272 65.309 1.00 59.60 881 MET A C 1
ATOM 3731 O O . MET B 1 121 ? 22.416 -52.479 65.692 1.00 55.08 881 MET A O 1
ATOM 3745 N N . LEU B 1 122 ? 23.336 -54.532 65.742 1.00 64.88 882 LEU A N 1
ATOM 3746 C CA . LEU B 1 122 ? 22.367 -55.003 66.724 1.00 66.66 882 LEU A CA 1
ATOM 3747 C C . LEU B 1 122 ? 22.453 -54.182 68.009 1.00 63.65 882 LEU A C 1
ATOM 3748 O O . LEU B 1 122 ? 21.437 -53.683 68.510 1.00 56.61 882 LEU A O 1
ATOM 3764 N N . THR B 1 123 ? 23.661 -54.013 68.552 1.00 59.49 883 THR A N 1
ATOM 3765 C CA . THR B 1 123 ? 23.805 -53.219 69.771 1.00 58.08 883 THR A CA 1
ATOM 3766 C C . THR B 1 123 ? 23.431 -51.758 69.534 1.00 62.58 883 THR A C 1
ATOM 3767 O O . THR B 1 123 ? 22.812 -51.124 70.394 1.00 58.57 883 THR A O 1
ATOM 3778 N N . ASN B 1 124 ? 23.789 -51.203 68.373 1.00 58.17 884 ASN A N 1
ATOM 3779 C CA . ASN B 1 124 ? 23.350 -49.849 68.042 1.00 72.66 884 ASN A CA 1
ATOM 3780 C C . ASN B 1 124 ? 21.837 -49.717 68.177 1.00 71.66 884 ASN A C 1
ATOM 3781 O O . ASN B 1 124 ? 21.334 -48.808 68.850 1.00 61.18 884 ASN A O 1
ATOM 3792 N N . SER B 1 125 ? 21.091 -50.633 67.554 1.00 67.49 885 SER A N 1
ATOM 3793 C CA . SER B 1 125 ? 19.635 -50.569 67.618 1.00 78.16 885 SER A CA 1
ATOM 3794 C C . SER B 1 125 ? 19.138 -50.444 69.052 1.00 76.83 885 SER A C 1
ATOM 3795 O O . SER B 1 125 ? 18.080 -49.852 69.296 1.00 86.62 885 SER A O 1
ATOM 3803 N N . CYS B 1 126 ? 19.881 -50.986 70.009 1.00 73.82 886 CYS A N 1
ATOM 3804 C CA . CYS B 1 126 ? 19.492 -50.897 71.408 1.00 76.25 886 CYS A CA 1
ATOM 3805 C C . CYS B 1 126 ? 19.664 -49.480 71.943 1.00 79.03 886 CYS A C 1
ATOM 3806 O O . CYS B 1 126 ? 18.770 -48.953 72.604 1.00 77.43 886 CYS A O 1
ATOM 3814 N N . GLY C 2 1 ? 8.015 -83.353 63.732 1.00 72.80 1 GLY C N 1
ATOM 3815 C CA . GLY C 2 1 ? 9.214 -84.131 64.155 1.00 58.21 1 GLY C CA 1
ATOM 3816 C C . GLY C 2 1 ? 9.084 -85.601 63.801 1.00 62.56 1 GLY C C 1
ATOM 3817 O O . GLY C 2 1 ? 7.981 -86.129 63.667 1.00 62.07 1 GLY C O 1
ATOM 3823 N N . SER C 2 2 ? 10.225 -86.265 63.660 1.00 58.31 2 SER C N 1
ATOM 3824 C CA . SER C 2 2 ? 10.268 -87.656 63.239 1.00 50.02 2 SER C CA 1
ATOM 3825 C C . SER C 2 2 ? 10.252 -88.639 64.408 1.00 59.53 2 SER C C 1
ATOM 3826 O O . SER C 2 2 ? 10.018 -89.830 64.186 1.00 45.50 2 SER C O 1
ATOM 3834 N N . VAL C 2 3 ? 10.507 -88.189 65.640 1.00 60.28 3 VAL C N 1
ATOM 3835 C CA . VAL C 2 3 ? 10.267 -89.009 66.821 1.00 50.74 3 VAL C CA 1
ATOM 3836 C C . VAL C 2 3 ? 9.494 -88.178 67.835 1.00 60.57 3 VAL C C 1
ATOM 3837 O O . VAL C 2 3 ? 9.451 -86.947 67.766 1.00 39.84 3 VAL C O 1
ATOM 3850 N N . SER C 2 4 ? 8.860 -88.880 68.773 1.00 55.16 4 SER C N 1
ATOM 3851 C CA . SER C 2 4 ? 8.063 -88.220 69.794 1.00 49.75 4 SER C CA 1
ATOM 3852 C C . SER C 2 4 ? 8.954 -87.405 70.717 1.00 42.44 4 SER C C 1
ATOM 3853 O O . SER C 2 4 ? 10.032 -87.846 71.109 1.00 34.58 4 SER C O 1
ATOM 3861 N N . SER C 2 5 ? 8.485 -86.221 71.082 1.00 33.80 5 SER C N 1
ATOM 3862 C CA . SER C 2 5 ? 9.200 -85.379 72.021 1.00 39.96 5 SER C CA 1
ATOM 3863 C C . SER C 2 5 ? 8.766 -85.660 73.439 1.00 39.71 5 SER C C 1
ATOM 3864 O O . SER C 2 5 ? 9.269 -85.018 74.369 1.00 29.95 5 SER C O 1
ATOM 3872 N N . VAL C 2 6 ? 7.846 -86.604 73.609 1.00 32.04 6 VAL C N 1
ATOM 3873 C CA . VAL C 2 6 ? 7.140 -86.820 74.870 1.00 34.36 6 VAL C CA 1
ATOM 3874 C C . VAL C 2 6 ? 7.664 -88.056 75.589 1.00 42.22 6 VAL C C 1
ATOM 3875 O O . VAL C 2 6 ? 7.903 -89.090 74.943 1.00 34.49 6 VAL C O 1
ATOM 3888 N N . PRO C 2 7 ? 7.841 -88.013 76.908 1.00 36.81 7 PRO C N 1
ATOM 3889 C CA . PRO C 2 7 ? 8.202 -89.241 77.629 1.00 45.46 7 PRO C CA 1
ATOM 3890 C C . PRO C 2 7 ? 7.044 -90.222 77.603 1.00 34.01 7 PRO C C 1
ATOM 3891 O O . PRO C 2 7 ? 5.903 -89.871 77.310 1.00 33.05 7 PRO C O 1
ATOM 3902 N N . THR C 2 8 ? 7.353 -91.467 77.948 1.00 37.94 8 THR C N 1
ATOM 3903 C CA . THR C 2 8 ? 6.374 -92.539 78.009 1.00 47.46 8 THR C CA 1
ATOM 3904 C C . THR C 2 8 ? 6.388 -93.180 79.391 1.00 36.15 8 THR C C 1
ATOM 3905 O O . THR C 2 8 ? 7.296 -92.958 80.198 1.00 42.58 8 THR C O 1
ATOM 3916 N N . LYS C 2 9 ? 5.331 -93.935 79.670 1.00 41.29 9 LYS C N 1
ATOM 3917 C CA . LYS C 2 9 ? 5.301 -94.836 80.825 1.00 49.15 9 LYS C CA 1
ATOM 3918 C C . LYS C 2 9 ? 5.530 -94.075 82.125 1.00 47.17 9 LYS C C 1
ATOM 3919 O O . LYS C 2 9 ? 6.310 -94.487 82.988 1.00 44.42 9 LYS C O 1
ATOM 3938 N N . LEU C 2 10 ? 4.836 -92.955 82.264 1.00 35.10 10 LEU C N 1
ATOM 3939 C CA . LEU C 2 10 ? 4.867 -92.223 83.516 1.00 30.15 10 LEU C CA 1
ATOM 3940 C C . LEU C 2 10 ? 4.069 -92.988 84.558 1.00 34.86 10 LEU C C 1
ATOM 3941 O O . LEU C 2 10 ? 2.917 -93.356 84.319 1.00 34.30 10 LEU C O 1
ATOM 3957 N N . GLU C 2 11 ? 4.673 -93.222 85.715 1.00 33.09 11 GLU C N 1
ATOM 3958 C CA . GLU C 2 11 ? 3.978 -94.008 86.726 1.00 36.36 11 GLU C CA 1
ATOM 3959 C C . GLU C 2 11 ? 4.540 -93.693 88.103 1.00 31.80 11 GLU C C 1
ATOM 3960 O O . GLU C 2 11 ? 5.686 -93.263 88.248 1.00 32.46 11 GLU C O 1
ATOM 3972 N N . VAL C 2 12 ? 3.693 -93.881 89.106 1.00 32.62 12 VAL C N 1
ATOM 3973 C CA . VAL C 2 12 ? 4.105 -93.841 90.500 1.00 30.91 12 VAL C CA 1
ATOM 3974 C C . VAL C 2 12 ? 4.664 -95.214 90.855 1.00 35.14 12 VAL C C 1
ATOM 3975 O O . VAL C 2 12 ? 3.971 -96.221 90.699 1.00 36.23 12 VAL C O 1
ATOM 3988 N N . VAL C 2 13 ? 5.926 -95.262 91.284 1.00 35.14 13 VAL C N 1
ATOM 3989 C CA . VAL C 2 13 ? 6.570 -96.542 91.574 1.00 34.33 13 VAL C CA 1
ATOM 3990 C C . VAL C 2 13 ? 6.575 -96.833 93.060 1.00 38.55 13 VAL C C 1
ATOM 3991 O O . VAL C 2 13 ? 6.696 -98.005 93.447 1.00 44.03 13 VAL C O 1
ATOM 4004 N N . ALA C 2 14 ? 6.445 -95.811 93.896 1.00 31.08 14 ALA C N 1
ATOM 4005 C CA . ALA C 2 14 ? 6.352 -95.973 95.333 1.00 29.46 14 ALA C CA 1
ATOM 4006 C C . ALA C 2 14 ? 5.626 -94.761 95.875 1.00 33.64 14 ALA C C 1
ATOM 4007 O O . ALA C 2 14 ? 5.687 -93.671 95.296 1.00 34.44 14 ALA C O 1
ATOM 4014 N N . ALA C 2 15 ? 4.912 -94.959 96.976 1.00 34.10 15 ALA C N 1
ATOM 4015 C CA . ALA C 2 15 ? 4.110 -93.889 97.546 1.00 30.46 15 ALA C CA 1
ATOM 4016 C C . ALA C 2 15 ? 3.979 -94.062 99.050 1.00 37.46 15 ALA C C 1
ATOM 4017 O O . ALA C 2 15 ? 3.875 -95.188 99.548 1.00 34.66 15 ALA C O 1
ATOM 4024 N N . THR C 2 16 ? 3.991 -92.941 99.753 1.00 31.72 16 THR C N 1
ATOM 4025 C CA . THR C 2 16 ? 3.553 -92.834 101.140 1.00 30.05 16 THR C CA 1
ATOM 4026 C C . THR C 2 16 ? 2.327 -91.932 101.138 1.00 34.17 16 THR C C 1
ATOM 4027 O O . THR C 2 16 ? 1.955 -91.419 100.073 1.00 37.19 16 THR C O 1
ATOM 4038 N N . PRO C 2 17 ? 1.690 -91.680 102.283 1.00 39.75 17 PRO C N 1
ATOM 4039 C CA . PRO C 2 17 ? 0.518 -90.796 102.264 1.00 43.29 17 PRO C CA 1
ATOM 4040 C C . PRO C 2 17 ? 0.852 -89.374 101.859 1.00 45.48 17 PRO C C 1
ATOM 4041 O O . PRO C 2 17 ? -0.056 -88.649 101.439 1.00 36.39 17 PRO C O 1
ATOM 4052 N N . THR C 2 18 ? 2.117 -88.948 101.962 1.00 32.61 18 THR C N 1
ATOM 4053 C CA . THR C 2 18 ? 2.473 -87.567 101.633 1.00 33.54 18 THR C CA 1
ATOM 4054 C C . THR C 2 18 ? 3.576 -87.428 100.585 1.00 33.79 18 THR C C 1
ATOM 4055 O O . THR C 2 18 ? 4.036 -86.302 100.336 1.00 35.75 18 THR C O 1
ATOM 4066 N N A SER C 2 19 ? 4.011 -88.514 99.961 0.51 33.45 19 SER C N 1
ATOM 4067 N N B SER C 2 19 ? 4.018 -88.524 99.967 0.49 33.46 19 SER C N 1
ATOM 4068 C CA A SER C 2 19 ? 5.092 -88.403 99.002 0.51 30.77 19 SER C CA 1
ATOM 4069 C CA B SER C 2 19 ? 5.171 -88.488 99.077 0.49 30.82 19 SER C CA 1
ATOM 4070 C C A SER C 2 19 ? 4.964 -89.496 97.959 0.51 34.89 19 SER C C 1
ATOM 4071 C C B SER C 2 19 ? 5.019 -89.537 97.982 0.49 34.93 19 SER C C 1
ATOM 4072 O O A SER C 2 19 ? 4.452 -90.589 98.226 0.51 32.61 19 SER C O 1
ATOM 4073 O O B SER C 2 19 ? 4.528 -90.643 98.232 0.49 32.56 19 SER C O 1
ATOM 4088 N N . LEU C 2 20 ? 5.464 -89.186 96.769 1.00 28.54 20 LEU C N 1
ATOM 4089 C CA . LEU C 2 20 ? 5.379 -90.056 95.611 1.00 28.41 20 LEU C CA 1
ATOM 4090 C C . LEU C 2 20 ? 6.748 -90.139 94.960 1.00 35.51 20 LEU C C 1
ATOM 4091 O O . LEU C 2 20 ? 7.476 -89.143 94.874 1.00 35.53 20 LEU C O 1
ATOM 4108 N N . LEU C 2 21 ? 7.096 -91.316 94.485 1.00 31.03 21 LEU C N 1
ATOM 4109 C CA . LEU C 2 21 ? 8.260 -91.480 93.639 1.00 30.58 21 LEU C CA 1
ATOM 4110 C C . LEU C 2 21 ? 7.756 -91.821 92.249 1.00 32.42 21 LEU C C 1
ATOM 4111 O O . LEU C 2 21 ? 7.044 -92.807 92.061 1.00 30.59 21 LEU C O 1
ATOM 4127 N N . ILE C 2 22 ? 8.084 -90.986 91.279 1.00 30.15 22 ILE C N 1
ATOM 4128 C CA . ILE C 2 22 ? 7.600 -91.185 89.925 1.00 30.20 22 ILE C CA 1
ATOM 4129 C C . ILE C 2 22 ? 8.773 -91.534 89.048 1.00 27.69 22 ILE C C 1
ATOM 4130 O O . ILE C 2 22 ? 9.925 -91.165 89.317 1.00 27.86 22 ILE C O 1
ATOM 4146 N N . SER C 2 23 ? 8.457 -92.245 87.972 1.00 32.84 23 SER C N 1
ATOM 4147 C CA . SER C 2 23 ? 9.428 -92.673 86.988 1.00 30.15 23 SER C CA 1
ATOM 4148 C C . SER C 2 23 ? 8.807 -92.545 85.611 1.00 29.35 23 SER C C 1
ATOM 4149 O O . SER C 2 23 ? 7.594 -92.659 85.437 1.00 32.20 23 SER C O 1
ATOM 4157 N N . TRP C 2 24 ? 9.659 -92.324 84.633 1.00 33.63 24 TRP C N 1
ATOM 4158 C CA . TRP C 2 24 ? 9.193 -92.247 83.265 1.00 32.98 24 TRP C CA 1
ATOM 4159 C C . TRP C 2 24 ? 10.318 -92.743 82.378 1.00 33.17 24 TRP C C 1
ATOM 4160 O O . TRP C 2 24 ? 11.473 -92.806 82.793 1.00 38.84 24 TRP C O 1
ATOM 4181 N N . ASP C 2 25 ? 9.954 -93.128 81.162 1.00 34.80 25 ASP C N 1
ATOM 4182 C CA . ASP C 2 25 ? 10.918 -93.502 80.148 1.00 37.63 25 ASP C CA 1
ATOM 4183 C C . ASP C 2 25 ? 11.238 -92.289 79.283 1.00 41.18 25 ASP C C 1
ATOM 4184 O O . ASP C 2 25 ? 10.330 -91.619 78.775 1.00 38.63 25 ASP C O 1
ATOM 4193 N N . ALA C 2 26 ? 12.525 -92.025 79.122 1.00 39.03 26 ALA C N 1
ATOM 4194 C CA . ALA C 2 26 ? 12.967 -90.849 78.394 1.00 40.44 26 ALA C CA 1
ATOM 4195 C C . ALA C 2 26 ? 12.549 -90.948 76.928 1.00 46.15 26 ALA C C 1
ATOM 4196 O O . ALA C 2 26 ? 12.402 -92.050 76.385 1.00 43.74 26 ALA C O 1
ATOM 4203 N N . PRO C 2 27 ? 12.326 -89.806 76.258 1.00 49.87 27 PRO C N 1
ATOM 4204 C CA . PRO C 2 27 ? 12.071 -89.853 74.816 1.00 45.47 27 PRO C CA 1
ATOM 4205 C C . PRO C 2 27 ? 13.332 -90.286 74.093 1.00 37.79 27 PRO C C 1
ATOM 4206 O O . PRO C 2 27 ? 14.376 -90.409 74.729 1.00 38.87 27 PRO C O 1
ATOM 4217 N N . ALA C 2 28 ? 13.267 -90.476 72.773 1.00 50.98 28 ALA C N 1
ATOM 4218 C CA . ALA C 2 28 ? 14.411 -90.975 72.013 1.00 46.68 28 ALA C CA 1
ATOM 4219 C C . ALA C 2 28 ? 15.562 -89.982 71.918 1.00 45.38 28 ALA C C 1
ATOM 4220 O O . ALA C 2 28 ? 16.679 -90.375 71.568 1.00 58.70 28 ALA C O 1
ATOM 4227 N N . VAL C 2 29 ? 15.318 -88.723 72.222 1.00 44.64 29 VAL C N 1
ATOM 4228 C CA . VAL C 2 29 ? 16.244 -87.630 71.982 1.00 44.20 29 VAL C CA 1
ATOM 4229 C C . VAL C 2 29 ? 16.767 -87.143 73.321 1.00 44.87 29 VAL C C 1
ATOM 4230 O O . VAL C 2 29 ? 16.027 -87.119 74.310 1.00 46.26 29 VAL C O 1
ATOM 4243 N N . THR C 2 30 ? 18.033 -86.738 73.344 1.00 38.57 30 THR C N 1
ATOM 4244 C CA . THR C 2 30 ? 18.639 -86.214 74.553 1.00 48.82 30 THR C CA 1
ATOM 4245 C C . THR C 2 30 ? 17.892 -84.971 75.014 1.00 38.87 30 THR C C 1
ATOM 4246 O O . THR C 2 30 ? 17.594 -84.073 74.221 1.00 46.31 30 THR C O 1
ATOM 4257 N N . VAL C 2 31 ? 17.593 -84.940 76.300 1.00 38.52 31 VAL C N 1
ATOM 4258 C CA . VAL C 2 31 ? 16.795 -83.904 76.925 1.00 37.70 31 VAL C CA 1
ATOM 4259 C C . VAL C 2 31 ? 17.716 -83.010 77.740 1.00 32.86 31 VAL C C 1
ATOM 4260 O O . VAL C 2 31 ? 18.614 -83.488 78.430 1.00 34.71 31 VAL C O 1
ATOM 4273 N N . VAL C 2 32 ? 17.510 -81.700 77.655 1.00 33.59 32 VAL C N 1
ATOM 4274 C CA . VAL C 2 32 ? 18.305 -80.797 78.472 1.00 28.57 32 VAL C CA 1
ATOM 4275 C C . VAL C 2 32 ? 17.908 -80.935 79.934 1.00 28.38 32 VAL C C 1
ATOM 4276 O O . VAL C 2 32 ? 18.760 -81.135 80.811 1.00 30.79 32 VAL C O 1
ATOM 4289 N N . PHE C 2 33 ? 16.605 -80.871 80.210 1.00 28.97 33 PHE C N 1
ATOM 4290 C CA . PHE C 2 33 ? 16.079 -81.127 81.544 1.00 33.01 33 PHE C CA 1
ATOM 4291 C C . PHE C 2 33 ? 14.594 -81.418 81.404 1.00 33.00 33 PHE C C 1
ATOM 4292 O O . PHE C 2 33 ? 13.975 -81.153 80.367 1.00 27.77 33 PHE C O 1
ATOM 4309 N N . TYR C 2 34 ? 14.042 -82.014 82.442 1.00 27.84 34 TYR C N 1
ATOM 4310 C CA . TYR C 2 34 ? 12.611 -82.239 82.511 1.00 25.92 34 TYR C CA 1
ATOM 4311 C C . TYR C 2 34 ? 11.952 -81.258 83.476 1.00 28.40 34 TYR C C 1
ATOM 4312 O O . TYR C 2 34 ? 12.538 -80.854 84.481 1.00 27.99 34 TYR C O 1
ATOM 4330 N N . VAL C 2 35 ? 10.692 -80.918 83.192 1.00 24.61 35 VAL C N 1
ATOM 4331 C CA . VAL C 2 35 ? 9.812 -80.219 84.105 1.00 25.66 35 VAL C CA 1
ATOM 4332 C C . VAL C 2 35 ? 8.797 -81.219 84.625 1.00 27.50 35 VAL C C 1
ATOM 4333 O O . VAL C 2 35 ? 8.216 -81.979 83.846 1.00 28.06 35 VAL C O 1
ATOM 4346 N N . ILE C 2 36 ? 8.620 -81.226 85.944 1.00 27.11 36 ILE C N 1
ATOM 4347 C CA . ILE C 2 36 ? 7.596 -82.004 86.632 1.00 25.84 36 ILE C CA 1
ATOM 4348 C C . ILE C 2 36 ? 6.611 -81.016 87.210 1.00 25.98 36 ILE C C 1
ATOM 4349 O O . ILE C 2 36 ? 7.003 -80.073 87.907 1.00 27.72 36 ILE C O 1
ATOM 4365 N N . THR C 2 37 ? 5.322 -81.222 86.936 1.00 28.92 37 THR C N 1
ATOM 4366 C CA . THR C 2 37 ? 4.305 -80.424 87.572 1.00 23.94 37 THR C CA 1
ATOM 4367 C C . THR C 2 37 ? 3.349 -81.297 88.372 1.00 30.83 37 THR C C 1
ATOM 4368 O O . THR C 2 37 ? 3.114 -82.455 88.027 1.00 32.00 37 THR C O 1
ATOM 4379 N N . TYR C 2 38 ? 2.831 -80.743 89.460 1.00 29.98 38 TYR C N 1
ATOM 4380 C CA . TYR C 2 38 ? 1.826 -81.455 90.237 1.00 28.25 38 TYR C CA 1
ATOM 4381 C C . TYR C 2 38 ? 0.875 -80.481 90.914 1.00 27.27 38 TYR C C 1
ATOM 4382 O O . TYR C 2 38 ? 1.280 -79.426 91.401 1.00 30.42 38 TYR C O 1
ATOM 4400 N N . GLY C 2 39 ? -0.384 -80.888 90.998 1.00 32.52 39 GLY C N 1
ATOM 4401 C CA . GLY C 2 39 ? -1.375 -80.116 91.721 1.00 39.76 39 GLY C CA 1
ATOM 4402 C C . GLY C 2 39 ? -2.620 -80.947 91.945 1.00 32.85 39 GLY C C 1
ATOM 4403 O O . GLY C 2 39 ? -2.814 -81.999 91.337 1.00 34.75 39 GLY C O 1
ATOM 4407 N N . GLU C 2 40 ? -3.453 -80.456 92.849 1.00 35.09 40 GLU C N 1
ATOM 4408 C CA . GLU C 2 40 ? -4.696 -81.147 93.179 1.00 38.30 40 GLU C CA 1
ATOM 4409 C C . GLU C 2 40 ? -5.598 -81.236 91.958 1.00 41.55 40 GLU C C 1
ATOM 4410 O O . GLU C 2 40 ? -5.802 -80.247 91.254 1.00 43.67 40 GLU C O 1
ATOM 4422 N N . THR C 2 41 ? -6.083 -82.444 91.680 1.00 44.02 41 THR C N 1
ATOM 4423 C CA . THR C 2 41 ? -6.983 -82.687 90.562 1.00 49.36 41 THR C CA 1
ATOM 4424 C C . THR C 2 41 ? -8.277 -81.916 90.764 1.00 55.20 41 THR C C 1
ATOM 4425 O O . THR C 2 41 ? -8.946 -82.075 91.790 1.00 58.46 41 THR C O 1
ATOM 4436 N N . GLY C 2 42 ? -8.626 -81.070 89.804 1.00 64.27 42 GLY C N 1
ATOM 4437 C CA . GLY C 2 42 ? -9.867 -80.322 89.905 1.00 86.66 42 GLY C CA 1
ATOM 4438 C C . GLY C 2 42 ? -9.849 -79.272 90.999 1.00 98.71 42 GLY C C 1
ATOM 4439 O O . GLY C 2 42 ? -10.437 -78.198 90.831 1.00 115.12 42 GLY C O 1
ATOM 4443 N N . GLY C 2 43 ? -9.214 -79.574 92.133 1.00 80.10 43 GLY C N 1
ATOM 4444 C CA . GLY C 2 43 ? -8.888 -78.543 93.091 1.00 87.99 43 GLY C CA 1
ATOM 4445 C C . GLY C 2 43 ? -8.259 -77.385 92.351 1.00 105.49 43 GLY C C 1
ATOM 4446 O O . GLY C 2 43 ? -7.356 -77.586 91.532 1.00 90.26 43 GLY C O 1
ATOM 4450 N N . ASN C 2 44 ? -8.741 -76.172 92.602 1.00 117.55 44 ASN C N 1
ATOM 4451 C CA . ASN C 2 44 ? -8.162 -74.976 91.998 1.00 108.28 44 ASN C CA 1
ATOM 4452 C C . ASN C 2 44 ? -6.985 -74.473 92.811 1.00 113.85 44 ASN C C 1
ATOM 4453 O O . ASN C 2 44 ? -6.775 -73.268 92.982 1.00 110.60 44 ASN C O 1
ATOM 4464 N N . SER C 2 45 ? -6.216 -75.421 93.331 1.00 112.82 45 SER C N 1
ATOM 4465 C CA . SER C 2 45 ? -5.028 -75.173 94.116 1.00 98.34 45 SER C CA 1
ATOM 4466 C C . SER C 2 45 ? -3.884 -74.747 93.204 1.00 81.54 45 SER C C 1
ATOM 4467 O O . SER C 2 45 ? -3.907 -75.009 91.999 1.00 85.02 45 SER C O 1
ATOM 4475 N N . PRO C 2 46 ? -2.869 -74.080 93.748 1.00 87.21 46 PRO C N 1
ATOM 4476 C CA . PRO C 2 46 ? -1.707 -73.730 92.920 1.00 87.46 46 PRO C CA 1
ATOM 4477 C C . PRO C 2 46 ? -0.984 -74.978 92.432 1.00 62.38 46 PRO C C 1
ATOM 4478 O O . PRO C 2 46 ? -0.648 -75.867 93.216 1.00 60.05 46 PRO C O 1
ATOM 4489 N N . VAL C 2 47 ? -0.772 -75.051 91.116 1.00 51.74 47 VAL C N 1
ATOM 4490 C CA . VAL C 2 47 ? 0.095 -76.075 90.546 1.00 53.60 47 VAL C CA 1
ATOM 4491 C C . VAL C 2 47 ? 1.541 -75.699 90.818 1.00 48.08 47 VAL C C 1
ATOM 4492 O O . VAL C 2 47 ? 1.927 -74.533 90.712 1.00 44.21 47 VAL C O 1
ATOM 4505 N N . GLN C 2 48 ? 2.353 -76.688 91.164 1.00 36.65 48 GLN C N 1
ATOM 4506 C CA . GLN C 2 48 ? 3.752 -76.451 91.463 1.00 31.39 48 GLN C CA 1
ATOM 4507 C C . GLN C 2 48 ? 4.604 -77.185 90.449 1.00 31.88 48 GLN C C 1
ATOM 4508 O O . GLN C 2 48 ? 4.192 -78.204 89.889 1.00 31.72 48 GLN C O 1
ATOM 4522 N N . GLU C 2 49 ? 5.795 -76.655 90.196 1.00 30.32 49 GLU C N 1
ATOM 4523 C CA . GLU C 2 49 ? 6.685 -77.322 89.254 1.00 31.60 49 GLU C CA 1
ATOM 4524 C C . GLU C 2 49 ? 8.117 -77.242 89.749 1.00 27.13 49 GLU C C 1
ATOM 4525 O O . GLU C 2 49 ? 8.473 -76.361 90.532 1.00 31.48 49 GLU C O 1
ATOM 4537 N N . PHE C 2 50 ? 8.908 -78.208 89.300 1.00 25.84 50 PHE C N 1
ATOM 4538 C CA . PHE C 2 50 ? 10.338 -78.273 89.533 1.00 26.04 50 PHE C CA 1
ATOM 4539 C C . PHE C 2 50 ? 10.986 -78.981 88.356 1.00 27.09 50 PHE C C 1
ATOM 4540 O O . PHE C 2 50 ? 10.305 -79.447 87.441 1.00 28.19 50 PHE C O 1
ATOM 4557 N N . THR C 2 51 ? 12.323 -79.002 88.323 1.00 26.12 51 THR C N 1
ATOM 4558 C CA . THR C 2 51 ? 13.025 -79.665 87.244 1.00 30.34 51 THR C CA 1
ATOM 4559 C C . THR C 2 51 ? 13.910 -80.784 87.768 1.00 27.37 51 THR C C 1
ATOM 4560 O O . THR C 2 51 ? 14.269 -80.800 88.950 1.00 31.21 51 THR C O 1
ATOM 4571 N N . VAL C 2 52 ? 14.254 -81.711 86.876 1.00 28.24 52 VAL C N 1
ATOM 4572 C CA . VAL C 2 52 ? 15.382 -82.621 87.079 1.00 32.00 52 VAL C CA 1
ATOM 4573 C C . VAL C 2 52 ? 16.211 -82.654 85.801 1.00 33.50 52 VAL C C 1
ATOM 4574 O O . VAL C 2 52 ? 15.675 -82.445 84.700 1.00 29.73 52 VAL C O 1
ATOM 4587 N N . PRO C 2 53 ? 17.520 -82.886 85.880 1.00 32.46 53 PRO C N 1
ATOM 4588 C CA . PRO C 2 53 ? 18.335 -82.943 84.661 1.00 34.22 53 PRO C CA 1
ATOM 4589 C C . PRO C 2 53 ? 17.912 -84.060 83.732 1.00 31.16 53 PRO C C 1
ATOM 4590 O O . PRO C 2 53 ? 17.336 -85.078 84.126 1.00 34.37 53 PRO C O 1
ATOM 4601 N N . GLY C 2 54 ? 18.233 -83.862 82.454 1.00 33.52 54 GLY C N 1
ATOM 4602 C CA . GLY C 2 54 ? 17.889 -84.816 81.434 1.00 34.96 54 GLY C CA 1
ATOM 4603 C C . GLY C 2 54 ? 18.559 -86.150 81.608 1.00 38.32 54 GLY C C 1
ATOM 4604 O O . GLY C 2 54 ? 18.154 -87.118 80.960 1.00 36.90 54 GLY C O 1
ATOM 4608 N N . SER C 2 55 ? 19.574 -86.223 82.464 1.00 40.11 55 SER C N 1
ATOM 4609 C CA . SER C 2 55 ? 20.188 -87.504 82.769 1.00 40.35 55 SER C CA 1
ATOM 4610 C C . SER C 2 55 ? 19.363 -88.326 83.752 1.00 42.17 55 SER C C 1
ATOM 4611 O O . SER C 2 55 ? 19.582 -89.537 83.862 1.00 48.50 55 SER C O 1
ATOM 4619 N N . LYS C 2 56 ? 18.415 -87.708 84.454 1.00 36.91 56 LYS C N 1
ATOM 4620 C CA . LYS C 2 56 ? 17.564 -88.414 85.408 1.00 40.31 56 LYS C CA 1
ATOM 4621 C C . LYS C 2 56 ? 16.196 -88.714 84.797 1.00 44.36 56 LYS C C 1
ATOM 4622 O O . LYS C 2 56 ? 15.690 -87.963 83.956 1.00 42.52 56 LYS C O 1
ATOM 4641 N N . SER C 2 57 ? 15.593 -89.830 85.228 1.00 34.29 57 SER C N 1
ATOM 4642 C CA . SER C 2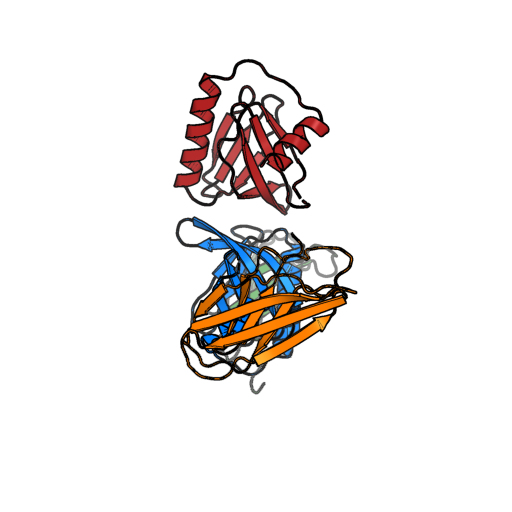 57 ? 14.277 -90.236 84.741 1.00 34.70 57 SER C CA 1
ATOM 4643 C C . SER C 2 57 ? 13.362 -90.634 85.890 1.00 32.15 57 SER C C 1
ATOM 4644 O O . SER C 2 57 ? 12.399 -91.377 85.679 1.00 34.12 57 SER C O 1
ATOM 4652 N N . THR C 2 58 ? 13.647 -90.132 87.090 1.00 33.82 58 THR C N 1
ATOM 4653 C CA . THR C 2 58 ? 12.814 -90.327 88.252 1.00 30.22 58 THR C CA 1
ATOM 4654 C C . THR C 2 58 ? 12.816 -89.047 89.037 1.00 30.94 58 THR C C 1
ATOM 4655 O O . THR C 2 58 ? 13.710 -88.212 88.902 1.00 35.21 58 THR C O 1
ATOM 4666 N N . ALA C 2 59 ? 11.820 -88.914 89.894 1.00 30.10 59 ALA C N 1
ATOM 4667 C CA . ALA C 2 59 ? 11.728 -87.758 90.752 1.00 29.88 59 ALA C CA 1
ATOM 4668 C C . ALA C 2 59 ? 10.902 -88.136 91.969 1.00 31.29 59 ALA C C 1
ATOM 4669 O O . ALA C 2 59 ? 10.027 -89.004 91.894 1.00 32.20 59 ALA C O 1
ATOM 4676 N N . THR C 2 60 ? 11.181 -87.472 93.089 1.00 30.08 60 THR C N 1
ATOM 4677 C CA . THR C 2 60 ? 10.371 -87.580 94.298 1.00 29.99 60 THR C CA 1
ATOM 4678 C C . THR C 2 60 ? 9.570 -86.307 94.506 1.00 34.63 60 THR C C 1
ATOM 4679 O O . THR C 2 60 ? 10.112 -85.219 94.410 1.00 33.72 60 THR C O 1
ATOM 4690 N N . ILE C 2 61 ? 8.289 -86.454 94.796 1.00 33.65 61 ILE C N 1
ATOM 4691 C CA . ILE C 2 61 ? 7.394 -85.350 95.113 1.00 33.81 61 ILE C CA 1
ATOM 4692 C C . ILE C 2 61 ? 6.993 -85.524 96.564 1.00 35.01 61 ILE C C 1
ATOM 4693 O O . ILE C 2 61 ? 6.567 -86.615 96.956 1.00 35.24 61 ILE C O 1
ATOM 4709 N N . SER C 2 62 ? 7.152 -84.472 97.356 1.00 30.61 62 SER C N 1
ATOM 4710 C CA . SER C 2 62 ? 6.914 -84.545 98.789 1.00 35.62 62 SER C CA 1
ATOM 4711 C C . SER C 2 62 ? 5.995 -83.412 99.215 1.00 34.09 62 SER C C 1
ATOM 4712 O O . SER C 2 62 ? 5.678 -82.508 98.436 1.00 35.62 62 SER C O 1
ATOM 4720 N N . GLY C 2 63 ? 5.568 -83.472 100.476 1.00 36.37 63 GLY C N 1
ATOM 4721 C CA . GLY C 2 63 ? 4.743 -82.428 101.037 1.00 40.48 63 GLY C CA 1
ATOM 4722 C C . GLY C 2 63 ? 3.305 -82.472 100.598 1.00 42.03 63 GLY C C 1
ATOM 4723 O O . GLY C 2 63 ? 2.615 -81.449 100.673 1.00 37.97 63 GLY C O 1
ATOM 4727 N N . LEU C 2 64 ? 2.827 -83.629 100.154 1.00 40.06 64 LEU C N 1
ATOM 4728 C CA . LEU C 2 64 ? 1.464 -83.779 99.660 1.00 33.64 64 LEU C CA 1
ATOM 4729 C C . LEU C 2 64 ? 0.488 -84.035 100.794 1.00 36.60 64 LEU C C 1
ATOM 4730 O O . LEU C 2 64 ? 0.865 -84.416 101.908 1.00 39.32 64 LEU C O 1
ATOM 4746 N N . LYS C 2 65 ? -0.782 -83.835 100.486 1.00 40.26 65 LYS C N 1
ATOM 4747 C CA . LYS C 2 65 ? -1.855 -84.089 101.433 1.00 40.73 65 LYS C CA 1
ATOM 4748 C C . LYS C 2 65 ? -2.359 -85.518 101.276 1.00 35.68 65 LYS C C 1
ATOM 4749 O O . LYS C 2 65 ? -2.607 -85.968 100.145 1.00 35.71 65 LYS C O 1
ATOM 4768 N N . PRO C 2 66 ? -2.543 -86.263 102.360 1.00 35.94 66 PRO C N 1
ATOM 4769 C CA . PRO C 2 66 ? -3.025 -87.640 102.220 1.00 44.25 66 PRO C CA 1
ATOM 4770 C C . PRO C 2 66 ? -4.472 -87.700 101.753 1.00 51.72 66 PRO C C 1
ATOM 4771 O O . PRO C 2 66 ? -5.296 -86.840 102.079 1.00 50.41 66 PRO C O 1
ATOM 4782 N N . GLY C 2 67 ? -4.768 -88.732 100.964 1.00 41.15 67 GLY C N 1
ATOM 4783 C CA . GLY C 2 67 ? -6.124 -88.979 100.522 1.00 48.24 67 GLY C CA 1
ATOM 4784 C C . GLY C 2 67 ? -6.635 -87.998 99.494 1.00 54.12 67 GLY C C 1
ATOM 4785 O O . GLY C 2 67 ? -7.852 -87.883 99.309 1.00 51.24 67 GLY C O 1
ATOM 4789 N N . VAL C 2 68 ? -5.731 -87.304 98.806 1.00 40.71 68 VAL C N 1
ATOM 4790 C CA . VAL C 2 68 ? -6.071 -86.243 97.860 1.00 47.05 68 VAL C CA 1
ATOM 4791 C C . VAL C 2 68 ? -5.674 -86.706 96.469 1.00 42.64 68 VAL C C 1
ATOM 4792 O O . VAL C 2 68 ? -4.607 -87.308 96.294 1.00 37.53 68 VAL C O 1
ATOM 4805 N N A ASP C 2 69 ? -6.548 -86.445 95.491 0.46 42.92 69 ASP C N 1
ATOM 4806 N N B ASP C 2 69 ? -6.517 -86.424 95.477 0.54 42.74 69 ASP C N 1
ATOM 4807 C CA A ASP C 2 69 ? -6.230 -86.671 94.088 0.46 39.80 69 ASP C CA 1
ATOM 4808 C CA B ASP C 2 69 ? -6.182 -86.761 94.102 0.54 39.69 69 ASP C CA 1
ATOM 4809 C C A ASP C 2 69 ? -5.207 -85.646 93.624 0.46 38.83 69 ASP C C 1
ATOM 4810 C C B ASP C 2 69 ? -5.278 -85.681 93.528 0.54 38.76 69 ASP C C 1
ATOM 4811 O O A ASP C 2 69 ? -5.336 -84.453 93.908 0.46 38.74 69 ASP C O 1
ATOM 4812 O O B ASP C 2 69 ? -5.553 -84.487 93.669 0.54 37.93 69 ASP C O 1
ATOM 4829 N N . TYR C 2 70 ? -4.201 -86.109 92.886 1.00 30.59 70 TYR C N 1
ATOM 4830 C CA . TYR C 2 70 ? -3.194 -85.217 92.318 1.00 38.83 70 TYR C CA 1
ATOM 4831 C C . TYR C 2 70 ? -3.047 -85.557 90.857 1.00 35.69 70 TYR C C 1
ATOM 4832 O O . TYR C 2 70 ? -3.129 -86.724 90.489 1.00 35.13 70 TYR C O 1
ATOM 4851 N N . THR C 2 71 ? -2.857 -84.531 90.030 1.00 30.60 71 THR C N 1
ATOM 4852 C CA . THR C 2 71 ? -2.481 -84.699 88.632 1.00 26.09 71 THR C CA 1
ATOM 4853 C C . THR C 2 71 ? -1.015 -84.323 88.501 1.00 27.23 71 THR C C 1
ATOM 4854 O O . THR C 2 71 ? -0.604 -83.251 88.951 1.00 32.06 71 THR C O 1
ATOM 4865 N N . ILE C 2 72 ? -0.243 -85.209 87.908 1.00 31.61 72 ILE C N 1
ATOM 4866 C CA . ILE C 2 72 ? 1.204 -85.077 87.813 1.00 30.98 72 ILE C CA 1
ATOM 4867 C C . ILE C 2 72 ? 1.520 -85.090 86.341 1.00 28.00 72 ILE C C 1
ATOM 4868 O O . ILE C 2 72 ? 1.054 -85.976 85.624 1.00 30.62 72 ILE C O 1
ATOM 4884 N N . THR C 2 73 ? 2.343 -84.132 85.881 1.00 30.01 73 THR C N 1
ATOM 4885 C CA . THR C 2 73 ? 2.769 -84.143 84.491 1.00 27.70 73 THR C CA 1
ATOM 4886 C C . THR C 2 73 ? 4.264 -83.964 84.397 1.00 28.32 73 THR C C 1
ATOM 4887 O O . THR C 2 73 ? 4.901 -83.381 85.282 1.00 29.92 73 THR C O 1
ATOM 4898 N N . VAL C 2 74 ? 4.808 -84.511 83.326 1.00 28.87 74 VAL C N 1
ATOM 4899 C CA . VAL C 2 74 ? 6.219 -84.412 83.006 1.00 28.68 74 VAL C CA 1
ATOM 4900 C C . VAL C 2 74 ? 6.334 -84.008 81.551 1.00 33.12 74 VAL C C 1
ATOM 4901 O O . VAL C 2 74 ? 5.625 -84.543 80.692 1.00 28.24 74 VAL C O 1
ATOM 4914 N N . TYR C 2 75 ? 7.233 -83.073 81.265 1.00 27.09 75 TYR C N 1
ATOM 4915 C CA . TYR C 2 75 ? 7.581 -82.839 79.887 1.00 25.72 75 TYR C CA 1
ATOM 4916 C C . TYR C 2 75 ? 9.051 -82.505 79.815 1.00 24.66 75 TYR C C 1
ATOM 4917 O O . TYR C 2 75 ? 9.666 -82.083 80.793 1.00 27.18 75 TYR C O 1
ATOM 4935 N N . ALA C 2 76 ? 9.580 -82.674 78.619 1.00 26.30 76 ALA C N 1
ATOM 4936 C CA . ALA C 2 76 ? 10.973 -82.484 78.294 1.00 24.20 76 ALA C CA 1
ATOM 4937 C C . ALA C 2 76 ? 11.207 -81.079 77.738 1.00 26.44 76 ALA C C 1
ATOM 4938 O O . ALA C 2 76 ? 10.368 -80.543 76.996 1.00 26.21 76 ALA C O 1
ATOM 4945 N N . GLU C 2 77 ? 12.347 -80.495 78.102 1.00 27.19 77 GLU C N 1
ATOM 4946 C CA . GLU C 2 77 ? 12.813 -79.222 77.554 1.00 25.08 77 GLU C CA 1
ATOM 4947 C C . GLU C 2 77 ? 14.072 -79.458 76.718 1.00 29.82 77 GLU C C 1
ATOM 4948 O O . GLU C 2 77 ? 15.002 -80.162 77.128 1.00 26.40 77 GLU C O 1
ATOM 4960 N N . TYR C 2 78 ? 14.124 -78.802 75.571 1.00 27.39 78 TYR C N 1
ATOM 4961 C CA . TYR C 2 78 ? 15.173 -78.992 74.589 1.00 26.00 78 TYR C CA 1
ATOM 4962 C C . TYR C 2 78 ? 15.714 -77.626 74.163 1.00 27.55 78 TYR C C 1
ATOM 4963 O O . TYR C 2 78 ? 15.064 -76.607 74.362 1.00 27.05 78 TYR C O 1
ATOM 4981 N N . TYR C 2 79 ? 16.900 -77.601 73.569 1.00 27.45 79 TYR C N 1
ATOM 4982 C CA . TYR C 2 79 ? 17.315 -76.365 72.930 1.00 27.52 79 TYR C CA 1
ATOM 4983 C C . TYR C 2 79 ? 16.340 -76.047 71.815 1.00 31.21 79 TYR C C 1
ATOM 4984 O O . TYR C 2 79 ? 16.177 -76.820 70.862 1.00 30.83 79 TYR C O 1
ATOM 5002 N N . GLY C 2 80 ? 15.672 -74.924 71.942 1.00 28.10 80 GLY C N 1
ATOM 5003 C CA . GLY C 2 80 ? 14.839 -74.440 70.877 1.00 25.39 80 GLY C CA 1
ATOM 5004 C C . GLY C 2 80 ? 13.406 -74.883 70.913 1.00 24.61 80 GLY C C 1
ATOM 5005 O O . GLY C 2 80 ? 12.605 -74.386 70.108 1.00 29.53 80 GLY C O 1
ATOM 5009 N N A MET C 2 81 ? 13.032 -75.813 71.789 0.56 25.88 81 MET C N 1
ATOM 5010 N N B MET C 2 81 ? 13.030 -75.769 71.837 0.44 26.06 81 MET C N 1
ATOM 5011 C CA A MET C 2 81 ? 11.650 -76.256 71.775 0.56 27.55 81 MET C CA 1
ATOM 5012 C CA B MET C 2 81 ? 11.712 -76.371 71.763 0.44 27.74 81 MET C CA 1
ATOM 5013 C C A MET C 2 81 ? 11.298 -76.862 73.118 0.56 26.10 81 MET C C 1
ATOM 5014 C C B MET C 2 81 ? 11.306 -76.889 73.133 0.44 26.11 81 MET C C 1
ATOM 5015 O O A MET C 2 81 ? 12.177 -77.272 73.885 0.56 26.86 81 MET C O 1
ATOM 5016 O O B MET C 2 81 ? 12.163 -77.254 73.945 0.44 26.98 81 MET C O 1
ATOM 5043 N N . THR C 2 82 ? 9.993 -76.910 73.377 1.00 26.44 82 THR C N 1
ATOM 5044 C CA . THR C 2 82 ? 9.424 -77.477 74.597 1.00 27.09 82 THR C CA 1
ATOM 5045 C C . THR C 2 82 ? 8.532 -78.662 74.222 1.00 31.45 82 THR C C 1
ATOM 5046 O O . THR C 2 82 ? 7.626 -78.534 73.387 1.00 29.21 82 THR C O 1
ATOM 5058 N N . GLY C 2 83 ? 8.754 -79.800 74.871 1.00 28.36 83 GLY C N 1
ATOM 5059 C CA . GLY C 2 83 ? 7.972 -80.983 74.540 1.00 28.14 83 GLY C CA 1
ATOM 5060 C C . GLY C 2 83 ? 6.591 -80.939 75.122 1.00 29.59 83 GLY C C 1
ATOM 5061 O O . GLY C 2 83 ? 6.303 -80.218 76.066 1.00 30.70 83 GLY C O 1
ATOM 5065 N N A SER C 2 84 ? 5.715 -81.770 74.566 0.45 31.54 84 SER C N 1
ATOM 5066 N N B SER C 2 84 ? 5.697 -81.747 74.556 0.55 31.51 84 SER C N 1
ATOM 5067 C CA A SER C 2 84 ? 4.371 -81.860 75.098 0.45 32.34 84 SER C CA 1
ATOM 5068 C CA B SER C 2 84 ? 4.367 -81.812 75.125 0.55 32.30 84 SER C CA 1
ATOM 5069 C C A SER C 2 84 ? 4.353 -82.805 76.301 0.45 25.85 84 SER C C 1
ATOM 5070 C C B SER C 2 84 ? 4.360 -82.779 76.310 0.55 25.72 84 SER C C 1
ATOM 5071 O O A SER C 2 84 ? 5.224 -83.669 76.429 0.45 30.20 84 SER C O 1
ATOM 5072 O O B SER C 2 84 ? 5.240 -83.636 76.424 0.55 30.14 84 SER C O 1
ATOM 5087 N N . PRO C 2 85 ? 3.384 -82.647 77.195 1.00 32.35 85 PRO C N 1
ATOM 5088 C CA . PRO C 2 85 ? 3.415 -83.377 78.463 1.00 30.34 85 PRO C CA 1
ATOM 5089 C C . PRO C 2 85 ? 2.706 -84.717 78.410 1.00 35.89 85 PRO C C 1
ATOM 5090 O O . PRO C 2 85 ? 1.851 -84.971 77.563 1.00 35.56 85 PRO C O 1
ATOM 5101 N N . ILE C 2 86 ? 3.116 -85.580 79.333 1.00 29.88 86 ILE C N 1
ATOM 5102 C CA . ILE C 2 86 ? 2.389 -86.790 79.685 1.00 34.54 86 ILE C CA 1
ATOM 5103 C C . ILE C 2 86 ? 1.936 -86.624 81.126 1.00 37.35 86 ILE C C 1
ATOM 5104 O O . ILE C 2 86 ? 2.659 -86.042 81.945 1.00 30.63 86 ILE C O 1
ATOM 5120 N N . SER C 2 87 ? 0.735 -87.126 81.425 1.00 34.02 87 SER C N 1
ATOM 5121 C CA . SER C 2 87 ? 0.024 -86.835 82.656 1.00 31.43 87 SER C CA 1
ATOM 5122 C C . SER C 2 87 ? -0.574 -88.115 83.240 1.00 33.16 87 SER C C 1
ATOM 5123 O O . SER C 2 87 ? -0.965 -89.030 82.503 1.00 32.26 87 SER C O 1
ATOM 5131 N N . ILE C 2 88 ? -0.617 -88.175 84.571 1.00 31.60 88 ILE C N 1
ATOM 5132 C CA . ILE C 2 88 ? -1.321 -89.233 85.300 1.00 32.31 88 ILE C CA 1
ATOM 5133 C C . ILE C 2 88 ? -2.052 -88.588 86.468 1.00 34.51 88 ILE C C 1
ATOM 5134 O O . ILE C 2 88 ? -1.698 -87.503 86.929 1.00 30.64 88 ILE C O 1
ATOM 5150 N N . ASN C 2 89 ? -3.089 -89.272 86.965 1.00 30.67 89 ASN C N 1
ATOM 5151 C CA . ASN C 2 89 ? -3.690 -88.922 88.244 1.00 35.12 89 ASN C CA 1
ATOM 5152 C C . ASN C 2 89 ? -3.296 -89.983 89.261 1.00 35.95 89 ASN C C 1
ATOM 5153 O O . ASN C 2 89 ? -3.113 -91.152 88.916 1.00 51.60 89 ASN C O 1
ATOM 5164 N N . TYR C 2 90 ? -3.161 -89.560 90.509 1.00 32.82 90 TYR C N 1
ATOM 5165 C CA . TYR C 2 90 ? -2.854 -90.494 91.587 1.00 35.84 90 TYR C CA 1
ATOM 5166 C C . TYR C 2 90 ? -3.437 -89.946 92.881 1.00 42.95 90 TYR C C 1
ATOM 5167 O O . TYR C 2 90 ? -3.254 -88.762 93.166 1.00 37.93 90 TYR C O 1
ATOM 5185 N N . ARG C 2 91 ? -4.136 -90.790 93.666 1.00 34.43 91 ARG C N 1
ATOM 5186 C CA . ARG C 2 91 ? -4.676 -90.364 94.954 1.00 42.15 91 ARG C CA 1
ATOM 5187 C C . ARG C 2 91 ? -3.779 -90.862 96.083 1.00 38.48 91 ARG C C 1
ATOM 5188 O O . ARG C 2 91 ? -3.493 -92.061 96.178 1.00 41.32 91 ARG C O 1
ATOM 5209 N N . THR C 2 92 ? -3.341 -89.938 96.928 1.00 39.95 92 THR C N 1
ATOM 5210 C CA . THR C 2 92 ? -2.463 -90.258 98.037 1.00 42.32 92 THR C CA 1
ATOM 5211 C C . THR C 2 92 ? -3.210 -91.061 99.093 1.00 49.12 92 THR C C 1
ATOM 5212 O O . THR C 2 92 ? -2.583 -91.591 100.004 1.00 50.41 92 THR C O 1
ATOM 5223 N N . SER D 2 4 ? 27.317 -18.222 68.914 1.00 69.00 4 SER B N 1
ATOM 5224 C CA . SER D 2 4 ? 26.242 -17.431 68.327 1.00 86.01 4 SER B CA 1
ATOM 5225 C C . SER D 2 4 ? 25.760 -18.068 67.028 1.00 94.63 4 SER B C 1
ATOM 5226 O O . SER D 2 4 ? 26.496 -18.108 66.041 1.00 90.57 4 SER B O 1
ATOM 5233 N N . SER D 2 5 ? 24.525 -18.570 67.027 1.00 81.13 5 SER B N 1
ATOM 5234 C CA . SER D 2 5 ? 23.879 -19.114 65.836 1.00 72.21 5 SER B CA 1
ATOM 5235 C C . SER D 2 5 ? 24.478 -20.444 65.400 1.00 75.74 5 SER B C 1
ATOM 5236 O O . SER D 2 5 ? 24.089 -20.965 64.333 1.00 42.28 5 SER B O 1
ATOM 5244 N N . VAL D 2 6 ? 25.392 -21.000 66.187 1.00 75.02 6 VAL B N 1
ATOM 5245 C CA . VAL D 2 6 ? 26.166 -22.187 65.823 1.00 70.78 6 VAL B CA 1
ATOM 5246 C C . VAL D 2 6 ? 25.594 -23.382 66.586 1.00 55.68 6 VAL B C 1
ATOM 5247 O O . VAL D 2 6 ? 25.450 -23.290 67.808 1.00 48.68 6 VAL B O 1
ATOM 5260 N N . PRO D 2 7 ? 25.293 -24.496 65.922 1.00 57.52 7 PRO B N 1
ATOM 5261 C CA . PRO D 2 7 ? 24.918 -25.697 66.679 1.00 65.70 7 PRO B CA 1
ATOM 5262 C C . PRO D 2 7 ? 26.034 -26.076 67.643 1.00 71.48 7 PRO B C 1
ATOM 5263 O O . PRO D 2 7 ? 27.196 -25.706 67.455 1.00 56.57 7 PRO B O 1
ATOM 5274 N N . THR D 2 8 ? 25.668 -26.796 68.700 1.00 69.44 8 THR B N 1
ATOM 5275 C C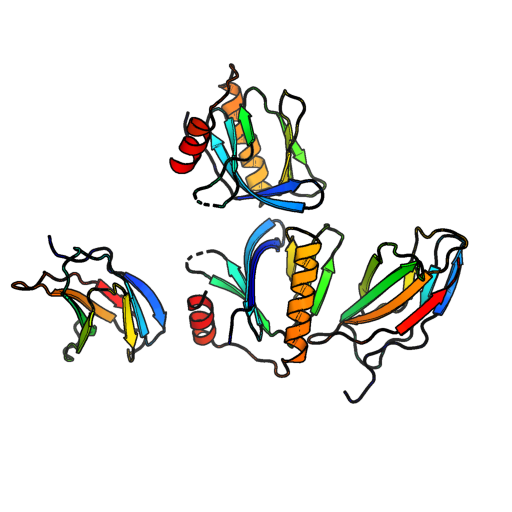A . THR D 2 8 ? 26.627 -27.278 69.685 1.00 65.04 8 THR B CA 1
ATOM 5276 C C . THR D 2 8 ? 26.520 -28.794 69.807 1.00 63.37 8 THR B C 1
ATOM 5277 O O . THR D 2 8 ? 25.596 -29.430 69.281 1.00 48.39 8 THR B O 1
ATOM 5288 N N . LYS D 2 9 ? 27.498 -29.385 70.490 1.00 58.44 9 LYS B N 1
ATOM 5289 C CA . LYS D 2 9 ? 27.415 -30.801 70.851 1.00 68.35 9 LYS B CA 1
ATOM 5290 C C . LYS D 2 9 ? 27.350 -31.679 69.599 1.00 67.66 9 LYS B C 1
ATOM 5291 O O . LYS D 2 9 ? 26.678 -32.709 69.565 1.00 69.85 9 LYS B O 1
ATOM 5310 N N . LEU D 2 10 ? 28.071 -31.294 68.553 1.00 52.09 10 LEU B N 1
ATOM 5311 C CA . LEU D 2 10 ? 28.145 -32.167 67.389 1.00 50.17 10 LEU B CA 1
ATOM 5312 C C . LEU D 2 10 ? 28.902 -33.430 67.765 1.00 47.93 10 LEU B C 1
ATOM 5313 O O . LEU D 2 10 ? 30.089 -33.368 68.104 1.00 48.57 10 LEU B O 1
ATOM 5329 N N . GLU D 2 11 ? 28.232 -34.574 67.700 1.00 38.89 11 GLU B N 1
ATOM 5330 C CA . GLU D 2 11 ? 28.919 -35.823 67.997 1.00 51.51 11 GLU B CA 1
ATOM 5331 C C . GLU D 2 11 ? 28.335 -36.971 67.194 1.00 47.85 11 GLU B C 1
ATOM 5332 O O . GLU D 2 11 ? 27.165 -36.954 66.799 1.00 44.40 11 GLU B O 1
ATOM 5344 N N . VAL D 2 12 ? 29.182 -37.966 66.946 1.00 39.55 12 VAL B N 1
ATOM 5345 C CA . VAL D 2 12 ? 28.737 -39.253 66.425 1.00 42.31 12 VAL B CA 1
ATOM 5346 C C . VAL D 2 12 ? 28.103 -40.053 67.555 1.00 53.71 12 VAL B C 1
ATOM 5347 O O . VAL D 2 12 ? 28.747 -40.315 68.577 1.00 49.20 12 VAL B O 1
ATOM 5360 N N . VAL D 2 13 ? 26.851 -40.471 67.364 1.00 44.81 13 VAL B N 1
ATOM 5361 C CA . VAL D 2 13 ? 26.116 -41.181 68.410 1.00 44.47 13 VAL B CA 1
ATOM 5362 C C . VAL D 2 13 ? 25.894 -42.647 68.084 1.00 57.04 13 VAL B C 1
ATOM 5363 O O . VAL D 2 13 ? 25.405 -43.389 68.952 1.00 60.94 13 VAL B O 1
ATOM 5376 N N . ALA D 2 14 ? 26.217 -43.086 66.871 1.00 43.10 14 ALA B N 1
ATOM 5377 C CA . ALA D 2 14 ? 26.162 -44.490 66.494 1.00 54.87 14 ALA B CA 1
ATOM 5378 C C . ALA D 2 14 ? 26.966 -44.631 65.218 1.00 56.23 14 ALA B C 1
ATOM 5379 O O . ALA D 2 14 ? 26.944 -43.733 64.373 1.00 44.08 14 ALA B O 1
ATOM 5386 N N . ALA D 2 15 ? 27.662 -45.753 65.076 1.00 52.26 15 ALA B N 1
ATOM 5387 C CA . ALA D 2 15 ? 28.610 -45.906 63.985 1.00 50.41 15 ALA B CA 1
ATOM 5388 C C . ALA D 2 15 ? 28.570 -47.311 63.407 1.00 53.97 15 ALA B C 1
ATOM 5389 O O . ALA D 2 15 ? 28.342 -48.287 64.127 1.00 62.88 15 ALA B O 1
ATOM 5396 N N . THR D 2 16 ? 28.764 -47.383 62.097 1.00 52.71 16 THR B N 1
ATOM 5397 C CA . THR D 2 16 ? 29.098 -48.563 61.317 1.00 57.27 16 THR B CA 1
ATOM 5398 C C . THR D 2 16 ? 30.482 -48.327 60.734 1.00 59.22 16 THR B C 1
ATOM 5399 O O . THR D 2 16 ? 30.970 -47.192 60.740 1.00 50.13 16 THR B O 1
ATOM 5410 N N . PRO D 2 17 ? 31.168 -49.365 60.260 1.00 71.65 17 PRO B N 1
ATOM 5411 C CA . PRO D 2 17 ? 32.397 -49.100 59.501 1.00 71.22 17 PRO B CA 1
ATOM 5412 C C . PRO D 2 17 ? 32.167 -48.260 58.254 1.00 59.93 17 PRO B C 1
ATOM 5413 O O . PRO D 2 17 ? 33.127 -47.664 57.759 1.00 57.81 17 PRO B O 1
ATOM 5424 N N . THR D 2 18 ? 30.927 -48.160 57.754 1.00 50.27 18 THR B N 1
ATOM 5425 C CA . THR D 2 18 ? 30.624 -47.401 56.543 1.00 58.11 18 THR B CA 1
ATOM 5426 C C . THR D 2 18 ? 29.569 -46.319 56.758 1.00 50.97 18 THR B C 1
ATOM 5427 O O . THR D 2 18 ? 29.125 -45.705 55.785 1.00 48.99 18 THR B O 1
ATOM 5438 N N . SER D 2 19 ? 29.149 -46.056 57.987 1.00 46.42 19 SER B N 1
ATOM 5439 C CA . SER D 2 19 ? 28.087 -45.084 58.154 1.00 49.95 19 SER B CA 1
ATOM 5440 C C . SER D 2 19 ? 28.110 -44.554 59.576 1.00 52.12 19 SER B C 1
ATOM 5441 O O . SER D 2 19 ? 28.634 -45.190 60.496 1.00 49.79 19 SER B O 1
ATOM 5449 N N . LEU D 2 20 ? 27.545 -43.362 59.732 1.00 44.57 20 LEU B N 1
ATOM 5450 C CA . LEU D 2 20 ? 27.551 -42.651 60.994 1.00 38.99 20 LEU B CA 1
ATOM 5451 C C . LEU D 2 20 ? 26.189 -42.037 61.221 1.00 45.91 20 LEU B C 1
ATOM 5452 O O . LEU D 2 20 ? 25.520 -41.596 60.287 1.00 43.54 20 LEU B O 1
ATOM 5468 N N . LEU D 2 21 ? 25.811 -41.958 62.480 1.00 44.90 21 LEU B N 1
ATOM 5469 C CA . LEU D 2 21 ? 24.637 -41.219 62.874 1.00 42.15 21 LEU B CA 1
ATOM 5470 C C . LEU D 2 21 ? 25.138 -40.077 63.732 1.00 49.41 21 LEU B C 1
ATOM 5471 O O . LEU D 2 21 ? 25.813 -40.313 64.738 1.00 42.00 21 LEU B O 1
ATOM 5487 N N . ILE D 2 22 ? 24.880 -38.840 63.299 1.00 37.99 22 ILE B N 1
ATOM 5488 C CA . ILE D 2 22 ? 25.372 -37.682 64.017 1.00 35.42 22 ILE B CA 1
ATOM 5489 C C . ILE D 2 22 ? 24.204 -36.953 64.653 1.00 32.84 22 ILE B C 1
ATOM 5490 O O . ILE D 2 22 ? 23.049 -37.067 64.239 1.00 34.07 22 ILE B O 1
ATOM 5506 N N . SER D 2 23 ? 24.533 -36.150 65.654 1.00 34.19 23 SER B N 1
ATOM 5507 C CA . SER D 2 23 ? 23.552 -35.386 66.390 1.00 38.13 23 SER B CA 1
ATOM 5508 C C . SER D 2 23 ? 24.200 -34.085 66.822 1.00 36.59 23 SER B C 1
ATOM 5509 O O . SER D 2 23 ? 25.411 -34.016 67.062 1.00 40.19 23 SER B O 1
ATOM 5517 N N . TRP D 2 24 ? 23.385 -33.041 66.882 1.00 36.65 24 TRP B N 1
ATOM 5518 C CA . TRP D 2 24 ? 23.833 -31.734 67.315 1.00 36.29 24 TRP B CA 1
ATOM 5519 C C . TRP D 2 24 ? 22.702 -31.093 68.106 1.00 37.08 24 TRP B C 1
ATOM 5520 O O . TRP D 2 24 ? 21.567 -31.570 68.098 1.00 40.61 24 TRP B O 1
ATOM 5541 N N . ASP D 2 25 ? 23.007 -30.011 68.809 1.00 37.93 25 ASP B N 1
ATOM 5542 C CA . ASP D 2 25 ? 21.980 -29.266 69.525 1.00 47.55 25 ASP B CA 1
ATOM 5543 C C . ASP D 2 25 ? 21.526 -28.082 68.681 1.00 43.19 25 ASP B C 1
ATOM 5544 O O . ASP D 2 25 ? 22.352 -27.356 68.124 1.00 42.29 25 ASP B O 1
ATOM 5553 N N . ALA D 2 26 ? 20.216 -27.887 68.605 1.00 37.33 26 ALA B N 1
ATOM 5554 C CA . ALA D 2 26 ? 19.671 -26.798 67.808 1.00 34.84 26 ALA B CA 1
ATOM 5555 C C . ALA D 2 26 ? 20.145 -25.462 68.368 1.00 41.15 26 ALA B C 1
ATOM 5556 O O . ALA D 2 26 ? 20.002 -25.221 69.572 1.00 43.29 26 ALA B O 1
ATOM 5563 N N . PRO D 2 27 ? 20.704 -24.572 67.537 1.00 37.46 27 PRO B N 1
ATOM 5564 C CA . PRO D 2 27 ? 21.160 -23.262 68.026 1.00 41.40 27 PRO B CA 1
ATOM 5565 C C . PRO D 2 27 ? 20.061 -22.242 68.209 1.00 44.31 27 PRO B C 1
ATOM 5566 O O . PRO D 2 27 ? 20.324 -21.182 68.791 1.00 44.01 27 PRO B O 1
ATOM 5577 N N . ALA D 2 28 ? 18.851 -22.505 67.727 1.00 39.32 28 ALA B N 1
ATOM 5578 C CA . ALA D 2 28 ? 17.789 -21.515 67.777 1.00 37.55 28 ALA B CA 1
ATOM 5579 C C . ALA D 2 28 ? 16.512 -22.145 67.272 1.00 32.68 28 ALA B C 1
ATOM 5580 O O . ALA D 2 28 ? 16.522 -23.200 66.635 1.00 34.45 28 ALA B O 1
ATOM 5587 N N . VAL D 2 29 ? 15.406 -21.436 67.517 1.00 32.77 29 VAL B N 1
ATOM 5588 C CA . VAL D 2 29 ? 14.080 -21.891 67.131 1.00 36.96 29 VAL B CA 1
ATOM 5589 C C . VAL D 2 29 ? 13.795 -21.657 65.659 1.00 39.48 29 VAL B C 1
ATOM 5590 O O . VAL D 2 29 ? 12.826 -22.213 65.127 1.00 40.26 29 VAL B O 1
ATOM 5603 N N . THR D 2 30 ? 14.616 -20.847 64.999 1.00 28.91 30 THR B N 1
ATOM 5604 C CA . THR D 2 30 ? 14.305 -20.267 63.699 1.00 30.25 30 THR B CA 1
ATOM 5605 C C . THR D 2 30 ? 15.079 -20.892 62.555 1.00 27.87 30 THR B C 1
ATOM 5606 O O . THR D 2 30 ? 15.050 -20.336 61.448 1.00 31.13 30 THR B O 1
ATOM 5617 N N . VAL D 2 31 ? 15.789 -21.996 62.790 1.00 29.35 31 VAL B N 1
ATOM 5618 C CA . VAL D 2 31 ? 16.557 -22.622 61.712 1.00 26.96 31 VAL B CA 1
ATOM 5619 C C . VAL D 2 31 ? 15.599 -23.099 60.635 1.00 28.98 31 VAL B C 1
ATOM 5620 O O . VAL D 2 31 ? 14.641 -23.825 60.916 1.00 29.55 31 VAL B O 1
ATOM 5633 N N . VAL D 2 32 ? 15.879 -22.730 59.376 1.00 26.41 32 VAL B N 1
ATOM 5634 C CA . VAL D 2 32 ? 15.059 -23.205 58.278 1.00 25.36 32 VAL B CA 1
ATOM 5635 C C . VAL D 2 32 ? 15.446 -24.630 57.896 1.00 27.48 32 VAL B C 1
ATOM 5636 O O . VAL D 2 32 ? 14.583 -25.508 57.759 1.00 26.84 32 VAL B O 1
ATOM 5649 N N . PHE D 2 33 ? 16.748 -24.888 57.733 1.00 24.58 33 PHE B N 1
ATOM 5650 C CA . PHE D 2 33 ? 17.297 -26.217 57.522 1.00 23.00 33 PHE B CA 1
ATOM 5651 C C . PHE D 2 33 ? 18.757 -26.168 57.961 1.00 25.60 33 PHE B C 1
ATOM 5652 O O . PHE D 2 33 ? 19.343 -25.090 58.156 1.00 25.80 33 PHE B O 1
ATOM 5669 N N . TYR D 2 34 ? 19.332 -27.349 58.139 1.00 24.39 34 TYR B N 1
ATOM 5670 C CA . TYR D 2 34 ? 20.753 -27.470 58.404 1.00 23.68 34 TYR B CA 1
ATOM 5671 C C . TYR D 2 34 ? 21.441 -28.009 57.176 1.00 23.83 34 TYR B C 1
ATOM 5672 O O . TYR D 2 34 ? 20.886 -28.847 56.471 1.00 25.60 34 TYR B O 1
ATOM 5690 N N . VAL D 2 35 ? 22.706 -27.609 56.996 1.00 22.85 35 VAL B N 1
ATOM 5691 C CA . VAL D 2 35 ? 23.590 -28.170 55.989 1.00 24.09 35 VAL B CA 1
ATOM 5692 C C . VAL D 2 35 ? 24.599 -29.050 56.698 1.00 25.94 35 VAL B C 1
ATOM 5693 O O . VAL D 2 35 ? 25.204 -28.619 57.683 1.00 27.98 35 VAL B O 1
ATOM 5706 N N . ILE D 2 36 ? 24.767 -30.267 56.204 1.00 28.11 36 ILE B N 1
ATOM 5707 C CA . ILE D 2 36 ? 25.787 -31.193 56.678 1.00 27.99 36 ILE B CA 1
ATOM 5708 C C . ILE D 2 36 ? 26.785 -31.427 55.559 1.00 26.69 36 ILE B C 1
ATOM 5709 O O . ILE D 2 36 ? 26.404 -31.766 54.433 1.00 25.08 36 ILE B O 1
ATOM 5725 N N . THR D 2 37 ? 28.073 -31.286 55.874 1.00 27.96 37 THR B N 1
ATOM 5726 C CA . THR D 2 37 ? 29.098 -31.581 54.905 1.00 24.62 37 THR B CA 1
ATOM 5727 C C . THR D 2 37 ? 30.037 -32.629 55.490 1.00 25.07 37 THR B C 1
ATOM 5728 O O . THR D 2 37 ? 30.217 -32.689 56.700 1.00 29.04 37 THR B O 1
ATOM 5739 N N . TYR D 2 38 ? 30.612 -33.445 54.619 1.00 29.87 38 TYR B N 1
ATOM 5740 C CA . TYR D 2 38 ? 31.567 -34.447 55.066 1.00 32.83 38 TYR B CA 1
ATOM 5741 C C . TYR D 2 38 ? 32.524 -34.760 53.934 1.00 26.42 38 TYR B C 1
ATOM 5742 O O . TYR D 2 38 ? 32.164 -34.758 52.752 1.00 29.52 38 TYR B O 1
ATOM 5760 N N . GLY D 2 39 ? 33.758 -35.054 54.323 1.00 34.78 39 GLY B N 1
ATOM 5761 C CA . GLY D 2 39 ? 34.783 -35.420 53.363 1.00 32.65 39 GLY B CA 1
ATOM 5762 C C . GLY D 2 39 ? 35.959 -36.051 54.075 1.00 30.18 39 GLY B C 1
ATOM 5763 O O . GLY D 2 39 ? 36.130 -35.889 55.280 1.00 32.29 39 GLY B O 1
ATOM 5767 N N . GLU D 2 40 ? 36.769 -36.783 53.321 1.00 36.48 40 GLU B N 1
ATOM 5768 C CA . GLU D 2 40 ? 37.969 -37.366 53.917 1.00 36.69 40 GLU B CA 1
ATOM 5769 C C . GLU D 2 40 ? 38.912 -36.256 54.385 1.00 34.32 40 GLU B C 1
ATOM 5770 O O . GLU D 2 40 ? 39.177 -35.297 53.661 1.00 34.46 40 GLU B O 1
ATOM 5782 N N . THR D 2 41 ? 39.367 -36.377 55.622 1.00 35.09 41 THR B N 1
ATOM 5783 C CA . THR D 2 41 ? 40.285 -35.423 56.216 1.00 38.87 41 THR B CA 1
ATOM 5784 C C . THR D 2 41 ? 41.592 -35.394 55.442 1.00 43.78 41 THR B C 1
ATOM 5785 O O . THR D 2 41 ? 42.248 -36.425 55.271 1.00 48.18 41 THR B O 1
ATOM 5796 N N . GLY D 2 42 ? 41.969 -34.220 54.959 1.00 38.35 42 GLY B N 1
ATOM 5797 C CA . GLY D 2 42 ? 43.175 -34.092 54.183 1.00 52.46 42 GLY B CA 1
ATOM 5798 C C . GLY D 2 42 ? 43.159 -34.824 52.864 1.00 71.57 42 GLY B C 1
ATOM 5799 O O . GLY D 2 42 ? 44.071 -34.621 52.051 1.00 78.80 42 GLY B O 1
ATOM 5803 N N . GLY D 2 43 ? 42.177 -35.683 52.625 1.00 63.70 43 GLY B N 1
ATOM 5804 C CA . GLY D 2 43 ? 41.975 -36.208 51.301 1.00 65.25 43 GLY B CA 1
ATOM 5805 C C . GLY D 2 43 ? 41.599 -35.049 50.415 1.00 73.88 43 GLY B C 1
ATOM 5806 O O . GLY D 2 43 ? 40.791 -34.199 50.805 1.00 70.30 43 GLY B O 1
ATOM 5810 N N . ASN D 2 44 ? 42.202 -34.975 49.240 1.00 78.89 44 ASN B N 1
ATOM 5811 C CA . ASN D 2 44 ? 41.849 -33.937 48.294 1.00 67.65 44 ASN B CA 1
ATOM 5812 C C . ASN D 2 44 ? 40.645 -34.310 47.461 1.00 71.32 44 ASN B C 1
ATOM 5813 O O . ASN D 2 44 ? 40.427 -33.731 46.390 1.00 60.54 44 ASN B O 1
ATOM 5824 N N . SER D 2 45 ? 39.864 -35.273 47.942 1.00 82.85 45 SER B N 1
ATOM 5825 C CA . SER D 2 45 ? 38.607 -35.611 47.312 1.00 76.83 45 SER B CA 1
ATOM 5826 C C . SER D 2 45 ? 37.563 -34.540 47.626 1.00 72.81 45 SER B C 1
ATOM 5827 O O . SER D 2 45 ? 37.656 -33.841 48.644 1.00 59.32 45 SER B O 1
ATOM 5835 N N . PRO D 2 46 ? 36.561 -34.385 46.765 1.00 85.77 46 PRO B N 1
ATOM 5836 C CA . PRO D 2 46 ? 35.577 -33.316 46.973 1.00 84.13 46 PRO B CA 1
ATOM 5837 C C . PRO D 2 46 ? 34.666 -33.609 48.157 1.00 55.65 46 PRO B C 1
ATOM 5838 O O . PRO D 2 46 ? 34.307 -34.756 48.426 1.00 67.99 46 PRO B O 1
ATOM 5849 N N . VAL D 2 47 ? 34.319 -32.555 48.874 1.00 49.83 47 VAL B N 1
ATOM 5850 C CA . VAL D 2 47 ? 33.406 -32.633 50.009 1.00 50.03 47 VAL B CA 1
ATOM 5851 C C . VAL D 2 47 ? 31.983 -32.788 49.498 1.00 46.01 47 VAL B C 1
ATOM 5852 O O . VAL D 2 47 ? 31.604 -32.188 48.487 1.00 42.19 47 VAL B O 1
ATOM 5865 N N . GLN D 2 48 ? 31.177 -33.578 50.196 1.00 33.58 48 GLN B N 1
ATOM 5866 C CA . GLN D 2 48 ? 29.772 -33.723 49.846 1.00 29.97 48 GLN B CA 1
ATOM 5867 C C . GLN D 2 48 ? 28.91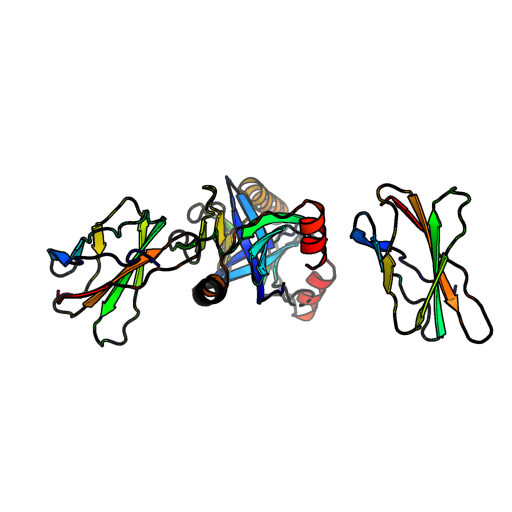8 -32.983 50.868 1.00 29.14 48 GLN B C 1
ATOM 5868 O O . GLN D 2 48 ? 29.285 -32.860 52.039 1.00 30.20 48 GLN B O 1
ATOM 5882 N N . GLU D 2 49 ? 27.779 -32.457 50.432 1.00 28.88 49 GLU B N 1
ATOM 5883 C CA . GLU D 2 49 ? 26.895 -31.852 51.415 1.00 28.54 49 GLU B CA 1
ATOM 5884 C C . GLU D 2 49 ? 25.464 -32.276 51.123 1.00 25.47 49 GLU B C 1
ATOM 5885 O O . GLU D 2 49 ? 25.134 -32.716 50.021 1.00 29.35 49 GLU B O 1
ATOM 5897 N N . PHE D 2 50 ? 24.642 -32.213 52.172 1.00 27.44 50 PHE B N 1
ATOM 5898 C CA . PHE D 2 50 ? 23.204 -32.463 52.089 1.00 26.53 50 PHE B CA 1
ATOM 5899 C C . PHE D 2 50 ? 22.522 -31.654 53.184 1.00 24.14 50 PHE B C 1
ATOM 5900 O O . PHE D 2 50 ? 23.178 -30.986 54.006 1.00 27.95 50 PHE B O 1
ATOM 5917 N N . THR D 2 51 ? 21.182 -31.633 53.161 1.00 24.93 51 THR B N 1
ATOM 5918 C CA . THR D 2 51 ? 20.429 -30.863 54.143 1.00 23.38 51 THR B CA 1
ATOM 5919 C C . THR D 2 51 ? 19.477 -31.748 54.938 1.00 24.34 51 THR B C 1
ATOM 5920 O O . THR D 2 51 ? 19.112 -32.843 54.507 1.00 30.20 51 THR B O 1
ATOM 5931 N N . VAL D 2 52 ? 19.123 -31.276 56.124 1.00 25.45 52 VAL B N 1
ATOM 5932 C CA . VAL D 2 52 ? 17.998 -31.836 56.878 1.00 26.87 52 VAL B CA 1
ATOM 5933 C C . VAL D 2 52 ? 17.161 -30.659 57.347 1.00 27.35 52 VAL B C 1
ATOM 5934 O O . VAL D 2 52 ? 17.689 -29.556 57.596 1.00 27.71 52 VAL B O 1
ATOM 5947 N N . PRO D 2 53 ? 15.849 -30.833 57.471 1.00 27.67 53 PRO B N 1
ATOM 5948 C CA . PRO D 2 53 ? 14.994 -29.710 57.836 1.00 26.83 53 PRO B CA 1
ATOM 5949 C C . PRO D 2 53 ? 15.267 -29.246 59.247 1.00 26.04 53 PRO B C 1
ATOM 5950 O O . PRO D 2 53 ? 15.836 -29.961 60.072 1.00 29.60 53 PRO B O 1
ATOM 5961 N N . GLY D 2 54 ? 14.859 -28.007 59.509 1.00 29.14 54 GLY B N 1
ATOM 5962 C CA . GLY D 2 54 ? 15.153 -27.390 60.785 1.00 29.50 54 GLY B CA 1
ATOM 5963 C C . GLY D 2 54 ? 14.511 -28.117 61.952 1.00 38.02 54 GLY B C 1
ATOM 5964 O O . GLY D 2 54 ? 14.965 -27.984 63.092 1.00 37.98 54 GLY B O 1
ATOM 5968 N N . SER D 2 55 ? 13.484 -28.923 61.679 1.00 30.17 55 SER B N 1
ATOM 5969 C CA . SER D 2 55 ? 12.842 -29.704 62.731 1.00 34.76 55 SER B CA 1
ATOM 5970 C C . SER D 2 55 ? 13.681 -30.892 63.203 1.00 38.53 55 SER B C 1
ATOM 5971 O O . SER D 2 55 ? 13.332 -31.495 64.220 1.00 39.93 55 SER B O 1
ATOM 5979 N N . LYS D 2 56 ? 14.745 -31.260 62.491 1.00 31.61 56 LYS B N 1
ATOM 5980 C CA . LYS D 2 56 ? 15.605 -32.392 62.842 1.00 31.20 56 LYS B CA 1
ATOM 5981 C C . LYS D 2 56 ? 16.947 -31.891 63.364 1.00 42.65 56 LYS B C 1
ATOM 5982 O O . LYS D 2 56 ? 17.435 -30.845 62.936 1.00 37.41 56 LYS B O 1
ATOM 6001 N N . SER D 2 57 ? 17.552 -32.644 64.295 1.00 40.70 57 SER B N 1
ATOM 6002 C CA . SER D 2 57 ? 18.914 -32.358 64.749 1.00 40.95 57 SER B CA 1
ATOM 6003 C C . SER D 2 57 ? 19.775 -33.616 64.753 1.00 39.09 57 SER B C 1
ATOM 6004 O O . SER D 2 57 ? 20.735 -33.723 65.525 1.00 39.04 57 SER B O 1
ATOM 6012 N N . THR D 2 58 ? 19.440 -34.568 63.889 1.00 35.68 58 THR B N 1
ATOM 6013 C CA . THR D 2 58 ? 20.242 -35.745 63.630 1.00 32.14 58 THR B CA 1
ATOM 6014 C C . THR D 2 58 ? 20.318 -35.984 62.135 1.00 35.75 58 THR B C 1
ATOM 6015 O O . THR D 2 58 ? 19.454 -35.554 61.357 1.00 36.13 58 THR B O 1
ATOM 6026 N N . ALA D 2 59 ? 21.349 -36.710 61.741 1.00 32.79 59 ALA B N 1
ATOM 6027 C CA . ALA D 2 59 ? 21.491 -37.092 60.349 1.00 37.75 59 ALA B CA 1
ATOM 6028 C C . ALA D 2 59 ? 22.285 -38.377 60.252 1.00 32.45 59 ALA B C 1
ATOM 6029 O O . ALA D 2 59 ? 23.151 -38.656 61.087 1.00 36.46 59 ALA B O 1
ATOM 6036 N N . THR D 2 60 ? 22.008 -39.123 59.189 1.00 35.29 60 THR B N 1
ATOM 6037 C CA . THR D 2 60 ? 22.766 -40.313 58.832 1.00 40.66 60 THR B CA 1
ATOM 6038 C C . THR D 2 60 ? 23.665 -40.005 57.646 1.00 45.65 60 THR B C 1
ATOM 6039 O O . THR D 2 60 ? 23.209 -39.443 56.650 1.00 42.14 60 THR B O 1
ATOM 6050 N N . ILE D 2 61 ? 24.934 -40.374 57.764 1.00 37.45 61 ILE B N 1
ATOM 6051 C CA . ILE D 2 61 ? 25.895 -40.310 56.668 1.00 37.80 61 ILE B CA 1
ATOM 6052 C C . ILE D 2 61 ? 26.278 -41.745 56.321 1.00 41.38 61 ILE B C 1
ATOM 6053 O O . ILE D 2 61 ? 26.729 -42.493 57.194 1.00 44.64 61 ILE B O 1
ATOM 6069 N N . SER D 2 62 ? 26.112 -42.125 55.057 1.00 43.56 62 SER B N 1
ATOM 6070 C CA . SER D 2 62 ? 26.373 -43.490 54.618 1.00 53.63 62 SER B CA 1
ATOM 6071 C C . SER D 2 62 ? 27.324 -43.505 53.429 1.00 51.77 62 SER B C 1
ATOM 6072 O O . SER D 2 62 ? 27.629 -42.473 52.823 1.00 46.84 62 SER B O 1
ATOM 6080 N N . GLY D 2 63 ? 27.787 -44.709 53.103 1.00 46.19 63 GLY B N 1
ATOM 6081 C CA . GLY D 2 63 ? 28.658 -44.899 51.960 1.00 48.25 63 GLY B CA 1
ATOM 6082 C C . GLY D 2 63 ? 30.092 -44.507 52.221 1.00 45.48 63 GLY B C 1
ATOM 6083 O O . GLY D 2 63 ? 30.770 -44.052 51.303 1.00 46.83 63 GLY B O 1
ATOM 6087 N N . LEU D 2 64 ? 30.567 -44.655 53.450 1.00 42.59 64 LEU B N 1
ATOM 6088 C CA . LEU D 2 64 ? 31.910 -44.225 53.807 1.00 45.44 64 LEU B CA 1
ATOM 6089 C C . LEU D 2 64 ? 32.905 -45.377 53.680 1.00 53.99 64 LEU B C 1
ATOM 6090 O O . LEU D 2 64 ? 32.536 -46.548 53.646 1.00 54.55 64 LEU B O 1
ATOM 6106 N N . LYS D 2 65 ? 34.181 -45.023 53.622 1.00 49.83 65 LYS B N 1
ATOM 6107 C CA . LYS D 2 65 ? 35.249 -46.017 53.626 1.00 50.38 65 LYS B CA 1
ATOM 6108 C C . LYS D 2 65 ? 35.627 -46.358 55.062 1.00 56.43 65 LYS B C 1
ATOM 6109 O O . LYS D 2 65 ? 35.843 -45.446 55.872 1.00 53.73 65 LYS B O 1
ATOM 6128 N N . PRO D 2 66 ? 35.718 -47.632 55.428 1.00 54.85 66 PRO B N 1
ATOM 6129 C CA . PRO D 2 66 ? 36.056 -47.961 56.819 1.00 50.72 66 PRO B CA 1
ATOM 6130 C C . PRO D 2 66 ? 37.489 -47.591 57.157 1.00 45.51 66 PRO B C 1
ATOM 6131 O O . PRO D 2 66 ? 38.389 -47.641 56.316 1.00 55.57 66 PRO B O 1
ATOM 6142 N N . GLY D 2 67 ? 37.697 -47.236 58.418 1.00 53.15 67 GLY B N 1
ATOM 6143 C CA . GLY D 2 67 ? 39.030 -46.875 58.867 1.00 53.61 67 GLY B CA 1
ATOM 6144 C C . GLY D 2 67 ? 39.604 -45.668 58.163 1.00 62.63 67 GLY B C 1
ATOM 6145 O O . GLY D 2 67 ? 40.824 -45.575 57.996 1.00 62.02 67 GLY B O 1
ATOM 6149 N N . VAL D 2 68 ? 38.751 -44.735 57.741 1.00 68.10 68 VAL B N 1
ATOM 6150 C CA . VAL D 2 68 ? 39.173 -43.496 57.100 1.00 58.18 68 VAL B CA 1
ATOM 6151 C C . VAL D 2 68 ? 38.776 -42.324 57.987 1.00 59.12 68 VAL B C 1
ATOM 6152 O O . VAL D 2 68 ? 37.710 -42.332 58.613 1.00 44.53 68 VAL B O 1
ATOM 6165 N N . ASP D 2 69 ? 39.648 -41.328 58.070 1.00 53.64 69 ASP B N 1
ATOM 6166 C CA . ASP D 2 69 ? 39.322 -40.136 58.831 1.00 55.94 69 ASP B CA 1
ATOM 6167 C C . ASP D 2 69 ? 38.450 -39.212 57.989 1.00 43.09 69 ASP B C 1
ATOM 6168 O O . ASP D 2 69 ? 38.750 -38.938 56.824 1.00 38.05 69 ASP B O 1
ATOM 6177 N N . TYR D 2 70 ? 37.365 -38.749 58.586 1.00 42.47 70 TYR B N 1
ATOM 6178 C CA . TYR D 2 70 ? 36.415 -37.874 57.917 1.00 41.98 70 TYR B CA 1
ATOM 6179 C C . TYR D 2 70 ? 36.255 -36.622 58.745 1.00 38.26 70 TYR B C 1
ATOM 6180 O O . TYR D 2 70 ? 36.263 -36.673 59.982 1.00 40.86 70 TYR B O 1
ATOM 6198 N N . THR D 2 71 ? 36.100 -35.500 58.052 1.00 35.52 71 THR B N 1
ATOM 6199 C CA . THR D 2 71 ? 35.749 -34.238 58.670 1.00 30.04 71 THR B CA 1
ATOM 6200 C C . THR D 2 71 ? 34.280 -33.971 58.332 1.00 28.31 71 THR B C 1
ATOM 6201 O O . THR D 2 71 ? 33.906 -33.999 57.158 1.00 30.49 71 THR B O 1
ATOM 6212 N N . ILE D 2 72 ? 33.474 -33.782 59.371 1.00 29.06 72 ILE B N 1
ATOM 6213 C CA . ILE D 2 72 ? 32.029 -33.597 59.296 1.00 35.12 72 ILE B CA 1
ATOM 6214 C C . ILE D 2 72 ? 31.704 -32.219 59.854 1.00 33.83 72 ILE B C 1
ATOM 6215 O O . ILE D 2 72 ? 32.131 -31.876 60.962 1.00 33.93 72 ILE B O 1
ATOM 6231 N N . THR D 2 73 ? 30.918 -31.441 59.104 1.00 31.31 73 THR B N 1
ATOM 6232 C CA . THR D 2 73 ? 30.572 -30.083 59.478 1.00 30.26 73 THR B CA 1
ATOM 6233 C C . THR D 2 73 ? 29.066 -29.914 59.435 1.00 28.62 73 THR B C 1
ATOM 6234 O O . THR D 2 73 ? 28.421 -30.473 58.549 1.00 28.40 73 THR B O 1
ATOM 6245 N N . VAL D 2 74 ? 28.529 -29.134 60.362 1.00 30.38 74 VAL B N 1
ATOM 6246 C CA . VAL D 2 74 ? 27.112 -28.760 60.379 1.00 32.78 74 VAL B CA 1
ATOM 6247 C C . VAL D 2 74 ? 26.981 -27.252 60.564 1.00 31.36 74 VAL B C 1
ATOM 6248 O O . VAL D 2 74 ? 27.634 -26.655 61.420 1.00 30.69 74 VAL B O 1
ATOM 6261 N N . TYR D 2 75 ? 26.088 -26.634 59.800 1.00 24.87 75 TYR B N 1
ATOM 6262 C CA . TYR D 2 75 ? 25.719 -25.266 60.095 1.00 23.82 75 TYR B CA 1
ATOM 6263 C C . TYR D 2 75 ? 24.260 -25.072 59.771 1.00 27.26 75 TYR B C 1
ATOM 6264 O O . TYR D 2 75 ? 23.683 -25.810 58.964 1.00 24.89 75 TYR B O 1
ATOM 6282 N N . ALA D 2 76 ? 23.702 -24.039 60.396 1.00 26.40 76 ALA B N 1
ATOM 6283 C CA . ALA D 2 76 ? 22.296 -23.690 60.297 1.00 25.61 76 ALA B CA 1
ATOM 6284 C C . ALA D 2 76 ? 22.109 -22.620 59.219 1.00 26.92 76 ALA B C 1
ATOM 6285 O O . ALA D 2 76 ? 22.956 -21.736 59.039 1.00 27.23 76 ALA B O 1
ATOM 6292 N N . GLU D 2 77 ? 21.004 -22.726 58.482 1.00 24.34 77 GLU B N 1
ATOM 6293 C CA . GLU D 2 77 ? 20.586 -21.716 57.509 1.00 24.23 77 GLU B CA 1
ATOM 6294 C C . GLU D 2 77 ? 19.322 -21.050 58.021 1.00 22.16 77 GLU B C 1
ATOM 6295 O O . GLU D 2 77 ? 18.379 -21.730 58.430 1.00 24.94 77 GLU B O 1
ATOM 6307 N N . TYR D 2 78 ? 19.306 -19.719 57.943 1.00 22.60 78 TYR B N 1
ATOM 6308 C CA . TYR D 2 78 ? 18.256 -18.841 58.454 1.00 25.09 78 TYR B CA 1
ATOM 6309 C C . TYR D 2 78 ? 17.733 -17.938 57.344 1.00 22.65 78 TYR B C 1
ATOM 6310 O O . TYR D 2 78 ? 18.395 -17.744 56.329 1.00 24.29 78 TYR B O 1
ATOM 6328 N N . TYR D 2 79 ? 16.523 -17.406 57.511 1.00 23.68 79 TYR B N 1
ATOM 6329 C CA . TYR D 2 79 ? 16.130 -16.321 56.633 1.00 22.57 79 TYR B CA 1
ATOM 6330 C C . TYR D 2 79 ? 17.101 -15.171 56.840 1.00 26.64 79 TYR B C 1
ATOM 6331 O O . TYR D 2 79 ? 17.292 -14.700 57.967 1.00 26.85 79 TYR B O 1
ATOM 6349 N N . GLY D 2 80 ? 17.770 -14.757 55.766 1.00 24.72 80 GLY B N 1
ATOM 6350 C CA . GLY D 2 80 ? 18.672 -13.635 55.781 1.00 21.64 80 GLY B CA 1
ATOM 6351 C C . GLY D 2 80 ? 20.112 -13.907 56.176 1.00 24.97 80 GLY B C 1
ATOM 6352 O O . GLY D 2 80 ? 20.941 -12.999 56.080 1.00 27.39 80 GLY B O 1
ATOM 6356 N N . MET D 2 81 ? 20.460 -15.114 56.590 1.00 24.17 81 MET B N 1
ATOM 6357 C CA . MET D 2 81 ? 21.782 -15.292 57.173 1.00 25.45 81 MET B CA 1
ATOM 6358 C C . MET D 2 81 ? 22.165 -16.759 57.179 1.00 22.86 81 MET B C 1
ATOM 6359 O O . MET D 2 81 ? 21.311 -17.630 57.291 1.00 25.74 81 MET B O 1
ATOM 6373 N N . THR D 2 82 ? 23.474 -17.013 57.098 1.00 25.76 82 THR B N 1
ATOM 6374 C CA . THR D 2 82 ? 24.036 -18.352 57.205 1.00 22.30 82 THR B CA 1
ATOM 6375 C C . THR D 2 82 ? 24.836 -18.446 58.499 1.00 27.79 82 THR B C 1
ATOM 6376 O O . THR D 2 82 ? 25.735 -17.627 58.724 1.00 31.81 82 THR B O 1
ATOM 6387 N N . GLY D 2 83 ? 24.541 -19.469 59.310 1.00 27.32 83 GLY B N 1
ATOM 6388 C CA . GLY D 2 83 ? 25.256 -19.663 60.566 1.00 27.53 83 GLY B CA 1
ATOM 6389 C C . GLY D 2 83 ? 26.662 -20.170 60.360 1.00 26.95 83 GLY B C 1
ATOM 6390 O O . GLY D 2 83 ? 27.034 -20.675 59.308 1.00 27.29 83 GLY B O 1
ATOM 6394 N N . SER D 2 84 ? 27.477 -20.036 61.409 1.00 33.76 84 SER B N 1
ATOM 6395 C CA . SER D 2 84 ? 28.838 -20.516 61.256 1.00 35.50 84 SER B CA 1
ATOM 6396 C C . SER D 2 84 ? 28.902 -21.988 61.628 1.00 27.38 84 SER B C 1
ATOM 6397 O O . SER D 2 84 ? 28.036 -22.499 62.322 1.00 32.56 84 SER B O 1
ATOM 6405 N N . PRO D 2 85 ? 29.896 -22.708 61.132 1.00 29.88 85 PRO B N 1
ATOM 6406 C CA . PRO D 2 85 ? 29.882 -24.162 61.239 1.00 31.10 85 PRO B CA 1
ATOM 6407 C C . PRO D 2 85 ? 30.553 -24.685 62.500 1.00 43.10 85 PRO B C 1
ATOM 6408 O O . PRO D 2 85 ? 31.423 -24.046 63.090 1.00 41.93 85 PRO B O 1
ATOM 6419 N N . ILE D 2 86 ? 30.127 -25.879 62.892 1.00 36.09 86 ILE B N 1
ATOM 6420 C CA . ILE D 2 86 ? 30.820 -26.687 63.889 1.00 35.97 86 ILE B CA 1
ATOM 6421 C C . ILE D 2 86 ? 31.320 -27.936 63.169 1.00 44.42 86 ILE B C 1
ATOM 6422 O O . ILE D 2 86 ? 30.646 -28.458 62.272 1.00 32.88 86 ILE B O 1
ATOM 6438 N N A SER D 2 87 ? 32.530 -28.375 63.517 0.52 33.11 87 SER B N 1
ATOM 6439 N N B SER D 2 87 ? 32.492 -28.424 63.572 0.48 33.16 87 SER B N 1
ATOM 6440 C CA A SER D 2 87 ? 33.189 -29.472 62.829 0.52 35.75 87 SER B CA 1
ATOM 6441 C CA B SER D 2 87 ? 33.180 -29.462 62.825 0.48 35.75 87 SER B CA 1
ATOM 6442 C C A SER D 2 87 ? 33.728 -30.470 63.847 0.52 42.33 87 SER B C 1
ATOM 6443 C C B SER D 2 87 ? 33.846 -30.443 63.781 0.48 42.36 87 SER B C 1
ATOM 6444 O O A SER D 2 87 ? 34.061 -30.111 64.979 0.52 42.22 87 SER B O 1
ATOM 6445 O O B SER D 2 87 ? 34.391 -30.038 64.812 0.48 40.92 87 SER B O 1
ATOM 6460 N N . ILE D 2 88 ? 33.811 -31.730 63.424 1.00 37.04 88 ILE B N 1
ATOM 6461 C CA . ILE D 2 88 ? 34.525 -32.771 64.161 1.00 36.82 88 ILE B CA 1
ATOM 6462 C C . ILE D 2 88 ? 35.239 -33.637 63.138 1.00 44.26 88 ILE B C 1
ATOM 6463 O O . ILE D 2 88 ? 34.875 -33.670 61.962 1.00 33.72 88 ILE B O 1
ATOM 6480 N N . ASN D 2 89 ? 36.299 -34.308 63.593 1.00 36.98 89 ASN B N 1
ATOM 6481 C CA . ASN D 2 89 ? 36.970 -35.353 62.842 1.00 37.73 89 ASN B CA 1
ATOM 6482 C C . ASN D 2 89 ? 36.586 -36.683 63.464 1.00 36.72 89 ASN B C 1
ATOM 6483 O O . ASN D 2 89 ? 36.487 -36.786 64.690 1.00 42.98 89 ASN B O 1
ATOM 6494 N N . TYR D 2 90 ? 36.374 -37.692 62.623 1.00 41.05 90 TYR B N 1
ATOM 6495 C CA . TYR D 2 90 ? 35.986 -39.008 63.117 1.00 48.06 90 TYR B CA 1
ATOM 6496 C C . TYR D 2 90 ? 36.562 -40.047 62.178 1.00 47.64 90 TYR B C 1
ATOM 6497 O O . TYR D 2 90 ? 36.454 -39.919 60.956 1.00 43.27 90 TYR B O 1
ATOM 6515 N N . ARG D 2 91 ? 37.202 -41.060 62.750 1.00 57.39 91 ARG B N 1
ATOM 6516 C CA . ARG D 2 91 ? 37.735 -42.169 61.976 1.00 60.05 91 ARG B CA 1
ATOM 6517 C C . ARG D 2 91 ? 36.736 -43.314 62.028 1.00 54.23 91 ARG B C 1
ATOM 6518 O O . ARG D 2 91 ? 36.320 -43.729 63.113 1.00 56.58 91 ARG B O 1
ATOM 6539 N N . THR D 2 92 ? 36.339 -43.800 60.861 1.00 54.55 92 THR B N 1
ATOM 6540 C CA . THR D 2 92 ? 35.474 -44.971 60.792 1.00 55.48 92 THR B CA 1
ATOM 6541 C C . THR D 2 92 ? 36.247 -46.229 61.211 1.00 56.60 92 THR B C 1
ATOM 6542 O O . THR D 2 92 ? 35.635 -47.250 61.528 1.00 61.46 92 THR B O 1
#

GO terms:
  GO:0032991 protein-containing complex (C, IDA)
  GO:0005085 guanyl-nucleotide exchange factor activity (F, IDA)
  GO:0005096 GTPase activator activity (F, IDA)
  GO:0090630 activation of GTPase activity (P, IDA)
  GO:0106310 protein serine kinase activity (F, EXP)
  GO:0005085 guanyl-nucleotide exchange factor activity (F, IMP)
  GO:0035023 regulation of Rho protein signal transduction (P, IMP)
  GO:0030216 keratinocyte differentiation (P, IMP)
  GO:0048041 focal adhesion assembly (P, IMP)
  GO:0090630 activation of GTPase activity (P, IMP)
  GO:0007264 small GTPase-mediated signal transduction (P, IMP)
  GO:0005515 protein binding (F, IPI)
  GO:0004674 protein serine/threonine kinase activity (F, TAS)
  GO:0005096 GTPase activator activity (F, TAS)
  GO:0006468 protein phosphorylation (P, TAS)
  GO:0007165 signal transduction (P, TAS)
  GO:0004713 protein tyrosine kinase activity (F, TAS)
  GO:0005085 guanyl-nucleotide exchange factor activity (F, TAS)
  GO:0005829 cytosol (C, TAS)
  GO:0051056 regulation of small GTPase mediated signal transduction (P, TAS)

Foldseek 3Di:
DAWDDWDWWWWDDDPDIAIWIWTDDLFKIWTWHPPLTATDDMATLLFWDKAADPVVHQKIKIAGNVGDIIIIHDDDVVVSVVVVVSSVVSNVVYDDDDDDDRVRSSVVSVVD/DAWDDKDWWWWDDVPDIAIWIWTDGLFKIFTWHDLIDTPDMAGLLQWDKAADCVVHQKIKIAGNVGDIIIIHDDDVVVSVVVVVVSVVSNVVYDDDDDADPVRVVVVSVVD/DPWAQEWADWDFPDDDQFKTKIFTHHTPDQFQKKKK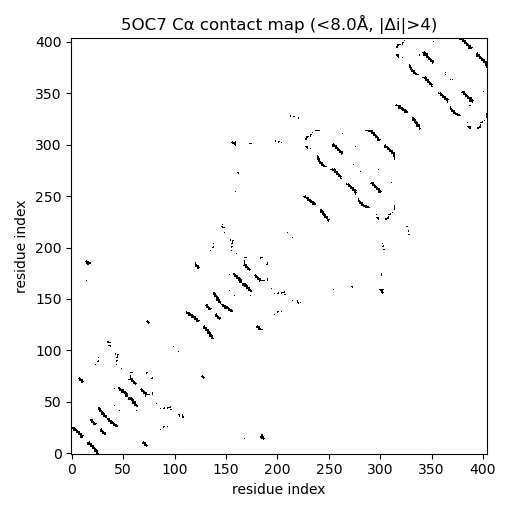WKDFDVPPDDIDIDIGGSVDGMDMDGRHHGQTKMKMWMWTHDVPDTHDIDIDIDHD/DQEWADWDFPDDDLFKTKIFTHGPDPFFQKKKKWKDFDVPPDDIDIDIGGSVDGMDMDGGHHGQTKMKMKMWTDGVPDTGDIDIDIDHD

Organism: Homo sapiens (NCBI:txid9606)

B-factor: mean 44.31, std 18.7, range [17.58, 141.12]

Secondary structure (DSSP, 8-state):
--EEEEEEEEEEETTEEEEEEEEEESSEEEEEE---EEEEEEEGGGEEEEEE-SSTTEEEEEETTS-EEEEE-S-HHHHHHHHHHHHHHHTT--------HHHHHHHHHH-/----EEEEEEEE-SSEEEEEEE-S-TT--EEEEEEEETT--SPPEEEEEETT--EEEEESPPTT-EEEEEEEEEETTEEPPPEEEEEE-/--S--S-EEEEEEEEETTEEEEEEE--SS--SEEEEEEEESSS-PPPEEEEEETT--EEEE-SPPTT-EEEEEEEEEETTEEPPPEEEEEE-/--EEEEEEEEEEETTEEEEEEEEEESSEEEEEEE--EEEEEEEEGGGEEEEEE-SSSSEEEEEETTS-EEEEE-S-HHHHHHHHHHHHHHHTT--------HHHHHHHHHH-

Sequence (404 aa):
RQLLKDSSFMVELVEGARKLRHVFLFTDLLLCTKLKQYDCCKWYIPLTDLSFQMVDEPSMAFRVHSSRNGKSYTFLISSDYERAEWRENIREQQKKCFRSFSSLTSVELQMLTNSCRQLLKDSFMVELVEGARKLRHVFLFTDLLLCTKLQYDCKWYIPLTDLSFQMVDEPSMMAFRVHSSRNGKSYTFLISSDYERAEWRENIREQQKKCFRSFSLTSVELQMLTNSCGSVSSVPTKLEVVAATPTSSLLISWDAPAVTVVFYVITYGETGGNSPVQEFTVPGSKSTATISGLKPGVDDYTITVYAEYYGMMTGSSPISINYRTSSVPTKLEVVAATPTSLLISWDAPAVTVVFYVITYGETGGNSPVQEFTVPGSKSTATISGLKPGVDYTITVYAEYYGMTGSPISSINYRT

InterPro domains:
  IPR000008 C2 domain [PF00168] (913-1007)
  IPR000008 C2 domain [PS50004] (893-1020)
  IPR000008 C2 domain [SM00239] (912-1017)
  IPR000198 Rho GTPase-activating protein domain [PF00620] (1068-1215)
  IPR000198 Rho GTPase-activating protein domain [PS50238] (1054-1248)
  IPR000198 Rho GTPase-activating protein domain [SM00324] (1065-1249)
  IPR000219 Dbl homology domain [PF00621] (503-689)
  IPR000219 Dbl homology domain [PS50010] (498-691)
  IPR000219 Dbl homology domain [SM00325] (502-690)
  IPR000219 Dbl homology domain [cd00160] (499-689)
  IPR001331 Guanine-nucleotide dissociation stimulator, CDC24, conserved site [PS00741] (639-664)
  IPR001849 Pleckstrin homology domain [PS50003] (708-866)
  IPR001849 Pleckstrin homology domain [SM00233] (709-868)
  IPR008936 Rho GTPase activation protein [G3DSA:1.10.555.10] (1040-1251)
  IPR008936 Rho GTPase activation protein [SSF48350] (1050-1218)
  IPR011993 PH-like domain superfamily [G3DSA:2.30.29.30] (692-894)
  IPR015123 Bcr-Abl oncoprotein oligomerisation [PF09036] (3-75)
  IPR035892 C2 domain superfamily [G3DSA:2.60.40.150] (911-1039)
  IPR035892 C2 domain superfamily [SSF49562] (910-1033)
  IPR035899 Dbl homology (DH) domain superfamily [G3DSA:1.20.900.10] (486-691)